Protein AF-0000000068094665 (afdb_homodimer)

pLDDT: mean 94.49, std 8.61, range [29.34, 98.81]

Radius of gyration: 29.72 Å; Cα contacts (8 Å, |Δi|>4): 1220; chains: 2; bounding box: 61×89×64 Å

Organism: Citrobacter rodentium (strain ICC168) (NCBI:txid637910)

Solvent-accessible surface area (backbone atoms only — not comparable to full-atom values): 27130 Å² total; per-residue (Å²): 133,52,32,27,75,35,34,43,36,39,36,38,16,52,79,30,56,84,49,58,61,23,44,54,50,35,50,49,24,56,78,67,71,43,68,50,44,36,43,52,39,27,38,39,79,89,20,47,64,31,39,55,53,15,47,48,30,26,72,47,38,40,29,34,35,39,36,61,74,42,22,43,63,53,45,74,68,44,77,40,57,39,71,69,14,54,76,67,48,27,24,34,34,30,20,52,45,97,86,41,48,36,38,30,33,51,51,57,12,56,9,43,50,50,36,38,40,75,72,68,50,69,50,56,69,31,31,35,37,38,28,22,47,48,75,61,18,42,34,34,52,51,37,39,51,74,51,38,25,35,31,41,24,46,34,38,96,47,58,69,46,32,49,52,50,48,54,53,45,47,72,76,36,72,82,38,46,72,41,61,72,70,87,58,35,65,78,36,43,31,40,34,37,36,37,66,39,29,25,89,92,45,52,52,52,77,60,57,67,76,44,56,68,38,54,45,43,80,19,37,36,35,34,62,42,48,57,47,58,76,24,56,55,51,50,55,39,45,76,57,56,21,50,72,42,42,12,55,48,29,57,58,50,27,43,67,59,52,30,31,66,20,60,77,35,77,74,79,77,72,75,72,127,132,54,33,28,76,35,34,44,37,38,36,37,15,50,80,32,56,84,50,58,60,22,43,54,51,34,52,50,26,57,76,68,71,44,68,51,42,36,42,54,38,27,38,39,78,90,19,46,65,30,40,55,53,15,47,49,30,27,71,46,37,42,30,34,36,40,37,60,76,42,22,42,62,50,46,75,70,44,77,40,58,38,72,68,15,54,76,68,48,28,22,35,35,30,21,54,45,96,87,38,48,36,37,29,33,51,54,57,12,57,9,44,50,51,35,39,42,75,72,69,51,70,50,55,69,32,31,34,36,38,28,22,48,47,73,59,18,43,34,35,52,52,38,38,52,74,52,38,25,34,31,40,24,46,36,38,95,48,59,68,46,32,49,53,48,48,53,52,44,46,72,76,35,71,81,37,46,73,41,61,72,70,88,57,35,64,79,36,44,32,40,34,35,37,36,66,40,29,24,89,92,45,52,51,52,78,60,58,69,76,44,57,67,39,52,45,42,80,20,36,37,34,35,61,43,48,58,47,59,74,24,56,55,52,50,54,40,45,76,56,57,21,50,72,42,43,11,55,48,28,57,57,49,26,44,66,60,52,30,30,68,18,61,76,35,77,74,78,78,71,76,72,126

Foldseek 3Di:
DADPQAAEEEEEEAPFVPDCLQVLVVVVCVVVVHRYGYDYHHDDQVCVLVVLLVQLVVPRFFWYFYDPPCFLVVLVNFPEEDPLCVLLSGFGIWGQDPNSGIYGYHCLLVLVCLLCVVVVDQQAQFEEEEQDQDNSRLSVVQSSLVRHHAEYEYHYPDVVSRVVSVVSCCVVRVRHHYHYDDPECLRHAEYEYPDQAQAPPHNQDSDDPNRLVRHAQNHEYEYLHPPPQCGPSNVSSVVRNHHYYTNVSSVNSCSQVSCCVRVNDPDDPDPPD/DADPVAAEEEEEEAPFVPDCLQVLVVVVCVVVVHRYGYDYHHDDQVCVLVVLLVQLVVPRFFWYFYDPPCFLVVLVNFPEEDPLCVLLSGFGIWGQDPNSGIYGYHCLLVLVVLLCVVVVDQQAAFEEEEQDQDNSRLSVVQSSLVRHHAEYEYHYPDVVSRVVSVVSCCVVRVRHHYHYDDPECQRHAEYEYPDQAQAPPHNQDSDDPNRLVRHAQNHEYEYLHPPPQQGPSNVSNVVRNHHYYTNVSSVNSCSQVSCCVRVNDPDDPDPPD

Secondary structure (DSSP, 8-state):
---TT-EEEEEEESS-TT--HHHHHHHHHHHTT--EEEEEEEB-GGGHHHHHHHHHTBTTEEEEEE-TT-HHHHHHH-SEE-HHHHHHT--SEEEE-TTS-EEEE--HHHHHHHHHHHTT---TT-EEEEE--SHHHHHHHHHHHHTT-SEEEEE-SSHHHHHHHHHHHHHH-TTSEEE---S--TT-SEEEE-SSTTSTTS-S-SS-HHHHTT--TT-EEEE---SSSS-HHHHHHHHTT-EEE-HHHHHHHTHHHHHHHTTSS--------/---TT-EEEEEEESS-TT--HHHHHHHHHHHTT--EEEEEEEB-GGGHHHHHHHHHTBTTEEEEEE-TT-HHHHHHH-SEE-HHHHHHT--SEEEE-TTS-EEEE--HHHHHHHHHHHTT---TT-EEEEE--SHHHHHHHHHHHHTT-SEEEEE-SSHHHHHHHHHHHHHH-TTSEEE---S--TT-SEEEE-SSTTSTTS-S-SS-HHHHTT--TT-EEEE---SSSS-HHHHHHHHTT-EEE-HHHHHHHTHHHHHHHTTSS--------

Nearest PDB structures (foldseek):
  4k28-assembly1_A  TM=9.729E-01  e=9.786E-38  Pseudomonas putida KT2440
  3pgj-assembly1_D  TM=8.512E-01  e=3.848E-23  Vibrio cholerae O1 biovar El Tor str. N16961
  3o8q-assembly1_B  TM=8.449E-01  e=6.307E-23  Vibrio cholerae O1 biovar El Tor str. N16961
  3o8q-assembly1_A  TM=8.367E-01  e=6.307E-23  Vibrio cholerae O1 biovar El Tor str. N16961
  3pgj-assembly2_C  TM=8.629E-01  e=4.209E-21  Vibrio cholerae O1 biovar El Tor str. N16961

Sequence (546 aa):
MVSGFTQIVAIIGHPITQVKSPENFNHYFASQRMDKVMIPVDIAPDAVAAYLNALRGWQNMSGILVTVPHKQRVAELLDALTPRARHLGAVNVVRKLDDGRLEGDMLDGVGFQLAAEAHGFQPAGKRALLSGCGGVGSAIAWGLCEAGISRLALYDRDDACRQRLENRLITHFPNTHITALPDSLAEIDLLINGSPAGMAGFDPLPLSQTLLDTLTAATHVADVVTTPIITPLLAFAGERGCRTQTGPELAMAQMELMGQFIGALAPTHEATPMVSGFTQIVAIIGHPITQVKSPENFNHYFASQRMDKVMIPVDIAPDAVAAYLNALRGWQNMSGILVTVPHKQRVAELLDALTPRARHLGAVNVVRKLDDGRLEGDMLDGVGFQLAAEAHGFQPAGKRALLSGCGGVGSAIAWGLCEAGISRLALYDRDDACRQRLENRLITHFPNTHITALPDSLAEIDLLINGSPAGMAGFDPLPLSQTLLDTLTAATHVADVVTTPIITPLLAFAGERGCRTQTGPELAMAQMELMGQFIGALAPTHEATP

Structure (mmCIF, N/CA/C/O backbone):
data_AF-0000000068094665-model_v1
#
loop_
_entity.id
_entity.type
_entity.pdbx_description
1 polymer 'Quinate/shikimate dehydrogenase'
#
loop_
_atom_site.group_PDB
_atom_site.id
_atom_site.type_symbol
_atom_site.label_atom_id
_atom_site.label_alt_id
_atom_site.label_comp_id
_atom_site.label_asym_id
_atom_site.label_entity_id
_atom_site.label_seq_id
_atom_site.pdbx_PDB_ins_code
_atom_site.Cartn_x
_atom_site.Cartn_y
_atom_site.Cartn_z
_atom_site.occupancy
_atom_site.B_iso_or_equiv
_atom_site.auth_seq_id
_atom_site.auth_comp_id
_atom_site.auth_asym_id
_atom_site.auth_atom_id
_atom_site.pdbx_PDB_model_num
ATOM 1 N N . MET A 1 1 ? -5.367 -9.391 11.875 1 84.94 1 MET A N 1
ATOM 2 C CA . MET A 1 1 ? -4.477 -9.945 10.859 1 84.94 1 MET A CA 1
ATOM 3 C C . MET A 1 1 ? -4.883 -9.492 9.461 1 84.94 1 MET A C 1
ATOM 5 O O . MET A 1 1 ? -6.07 -9.453 9.141 1 84.94 1 MET A O 1
ATOM 9 N N . VAL A 1 2 ? -4.031 -8.969 8.641 1 95.25 2 VAL A N 1
ATOM 10 C CA . VAL A 1 2 ? -4.273 -8.469 7.293 1 95.25 2 VAL A CA 1
ATOM 11 C C . VAL A 1 2 ? -4.555 -9.633 6.348 1 95.25 2 VAL A C 1
ATOM 13 O O . VAL A 1 2 ? -3.787 -10.602 6.305 1 95.25 2 VAL A O 1
ATOM 16 N N . SER A 1 3 ? -5.664 -9.602 5.656 1 94.5 3 SER A N 1
ATOM 17 C CA . SER A 1 3 ? -6.125 -10.617 4.723 1 94.5 3 SER A CA 1
ATOM 18 C C . SER A 1 3 ? -6.551 -10 3.395 1 94.5 3 SER A C 1
ATOM 20 O O . SER A 1 3 ? -6.387 -8.797 3.186 1 94.5 3 SER A O 1
ATOM 22 N N . GLY A 1 4 ? -7.105 -10.805 2.555 1 93.56 4 GLY A N 1
ATOM 23 C CA . GLY A 1 4 ? -7.586 -10.32 1.272 1 93.56 4 GLY A CA 1
ATOM 24 C C . GLY A 1 4 ? -8.766 -9.367 1.396 1 93.56 4 GLY A C 1
ATOM 25 O O . GLY A 1 4 ? -9.109 -8.672 0.441 1 93.56 4 GLY A O 1
ATOM 26 N N . PHE A 1 5 ? -9.344 -9.25 2.555 1 94.38 5 PHE A N 1
ATOM 27 C CA . PHE A 1 5 ? -10.539 -8.43 2.764 1 94.38 5 PHE A CA 1
ATOM 28 C C . PHE A 1 5 ? -10.172 -7.078 3.361 1 94.38 5 PHE A C 1
ATOM 30 O O . PHE A 1 5 ? -10.992 -6.16 3.381 1 94.38 5 PHE A O 1
ATOM 37 N N . THR A 1 6 ? -9.031 -6.977 3.852 1 97.62 6 THR A N 1
ATOM 38 C CA . THR A 1 6 ? -8.625 -5.828 4.652 1 97.62 6 THR A CA 1
ATOM 39 C C . THR A 1 6 ? -8.609 -4.559 3.811 1 97.62 6 THR A C 1
ATOM 41 O O . THR A 1 6 ? -8.125 -4.562 2.678 1 97.62 6 THR A O 1
ATOM 44 N N . GLN A 1 7 ? -9.172 -3.461 4.344 1 97.88 7 GLN A N 1
ATOM 45 C CA . GLN A 1 7 ? -9.102 -2.137 3.738 1 97.88 7 GLN A CA 1
ATOM 46 C C . GLN A 1 7 ? -7.777 -1.453 4.074 1 97.88 7 GLN A C 1
ATOM 48 O O . GLN A 1 7 ? -7.289 -1.553 5.203 1 97.88 7 GLN A O 1
ATOM 53 N N . ILE A 1 8 ? -7.25 -0.739 3.053 1 98.25 8 ILE A N 1
ATOM 54 C CA . ILE A 1 8 ? -5.945 -0.114 3.221 1 98.25 8 ILE A CA 1
ATOM 55 C C . ILE A 1 8 ? -6.109 1.396 3.383 1 98.25 8 ILE A C 1
ATOM 57 O O . ILE A 1 8 ? -6.906 2.018 2.678 1 98.25 8 ILE A O 1
ATOM 61 N N . VAL A 1 9 ? -5.473 1.952 4.293 1 97.75 9 VAL A N 1
ATOM 62 C CA . VAL A 1 9 ? -5.25 3.383 4.477 1 97.75 9 VAL A CA 1
ATOM 63 C C . VAL A 1 9 ? -3.756 3.686 4.43 1 97.75 9 VAL A C 1
ATOM 65 O O . VAL A 1 9 ? -2.932 2.824 4.746 1 97.75 9 VAL A O 1
ATOM 68 N N . ALA A 1 10 ? -3.426 4.879 3.953 1 98.56 10 ALA A N 1
ATOM 69 C CA . ALA A 1 10 ? -1.994 5.137 3.822 1 98.56 10 ALA A CA 1
ATOM 70 C C . ALA A 1 10 ? -1.66 6.582 4.18 1 98.56 10 ALA A C 1
ATOM 72 O O . ALA A 1 10 ? -2.533 7.453 4.148 1 98.56 10 ALA A O 1
ATOM 73 N N . ILE A 1 11 ? -0.459 6.785 4.57 1 97.94 11 ILE A N 1
ATOM 74 C CA . ILE A 1 11 ? 0.159 8.102 4.633 1 97.94 11 ILE A CA 1
ATOM 75 C C . ILE A 1 11 ? 1.395 8.141 3.736 1 97.94 11 ILE A C 1
ATOM 77 O O . ILE A 1 11 ? 2.246 7.25 3.807 1 97.94 11 ILE A O 1
ATOM 81 N N . ILE A 1 12 ? 1.435 9.133 2.855 1 98.19 12 ILE A N 1
ATOM 82 C CA . ILE A 1 12 ? 2.584 9.227 1.964 1 98.19 12 ILE A CA 1
ATOM 83 C C . ILE A 1 12 ? 3.494 10.367 2.418 1 98.19 12 ILE A C 1
ATOM 85 O O . ILE A 1 12 ? 3.018 11.391 2.912 1 98.19 12 ILE A O 1
ATOM 89 N N . GLY A 1 13 ? 4.73 10.219 2.35 1 96.25 13 GLY A N 1
ATOM 90 C CA . GLY A 1 13 ? 5.781 11.172 2.666 1 96.25 13 GLY A CA 1
ATOM 91 C C . GLY A 1 13 ? 7.152 10.719 2.205 1 96.25 13 GLY A C 1
ATOM 92 O O . GLY A 1 13 ? 7.285 9.672 1.564 1 96.25 13 GLY A O 1
ATOM 93 N N . HIS A 1 14 ? 8.211 11.539 2.463 1 95.12 14 HIS A N 1
ATOM 94 C CA . HIS A 1 14 ? 9.578 11.18 2.104 1 95.12 14 HIS A CA 1
ATOM 95 C C . HIS A 1 14 ? 10.586 12.031 2.873 1 95.12 14 HIS A C 1
ATOM 97 O O . HIS A 1 14 ? 10.672 13.242 2.668 1 95.12 14 HIS A O 1
ATOM 103 N N . PRO A 1 15 ? 11.484 11.477 3.752 1 93.44 15 PRO A N 1
ATOM 104 C CA . PRO A 1 15 ? 11.32 10.125 4.305 1 93.44 15 PRO A CA 1
ATOM 105 C C . PRO A 1 15 ? 10.055 9.992 5.152 1 93.44 15 PRO A C 1
ATOM 107 O O . PRO A 1 15 ? 9.43 10.992 5.5 1 93.44 15 PRO A O 1
ATOM 110 N N . ILE A 1 16 ? 9.648 8.766 5.457 1 93.69 16 ILE A N 1
ATOM 111 C CA . ILE A 1 16 ? 8.336 8.547 6.066 1 93.69 16 ILE A CA 1
ATOM 112 C C . ILE A 1 16 ? 8.516 8.047 7.5 1 93.69 16 ILE A C 1
ATOM 114 O O . ILE A 1 16 ? 7.547 7.969 8.258 1 93.69 16 ILE A O 1
ATOM 118 N N . THR A 1 17 ? 9.695 7.781 7.992 1 89.94 17 THR A N 1
ATOM 119 C CA . THR A 1 17 ? 9.961 7.043 9.219 1 89.94 17 THR A CA 1
ATOM 120 C C . THR A 1 17 ? 9.477 7.828 10.438 1 89.94 17 THR A C 1
ATOM 122 O O . THR A 1 17 ? 9.133 7.238 11.469 1 89.94 17 THR A O 1
ATOM 125 N N . GLN A 1 18 ? 9.289 9.094 10.344 1 82.06 18 GLN A N 1
ATOM 126 C CA . GLN A 1 18 ? 9.016 9.953 11.492 1 82.06 18 GLN A CA 1
ATOM 127 C C . GLN A 1 18 ? 7.516 10.016 11.789 1 82.06 18 GLN A C 1
ATOM 129 O O . GLN A 1 18 ? 7.098 10.555 12.812 1 82.06 18 GLN A O 1
ATOM 134 N N . VAL A 1 19 ? 6.711 9.484 10.938 1 87.25 19 VAL A N 1
ATOM 135 C CA . VAL A 1 19 ? 5.273 9.672 11.094 1 87.25 19 VAL A CA 1
ATOM 136 C C . VAL A 1 19 ? 4.754 8.766 12.211 1 87.25 19 VAL A C 1
ATOM 138 O O . VAL A 1 19 ? 5.246 7.648 12.391 1 87.25 19 VAL A O 1
ATOM 141 N N . LYS A 1 20 ? 3.65 9.195 12.859 1 88.94 20 LYS A N 1
ATOM 142 C CA . LYS A 1 20 ? 3.027 8.438 13.945 1 88.94 20 LYS A CA 1
ATOM 143 C C . LYS A 1 20 ? 1.645 7.938 13.531 1 88.94 20 LYS A C 1
ATOM 145 O O . LYS A 1 20 ? 1.064 7.086 14.211 1 88.94 20 LYS A O 1
ATOM 150 N N . SER A 1 21 ? 1.18 8.391 12.438 1 92.56 21 SER A N 1
ATOM 151 C CA . SER A 1 21 ? -0.183 8.102 12 1 92.56 21 SER A CA 1
ATOM 152 C C . SER A 1 21 ? -0.427 6.602 11.891 1 92.56 21 SER A C 1
ATOM 154 O O . SER A 1 21 ? -1.468 6.102 12.328 1 92.56 21 SER A O 1
ATOM 156 N N . PRO A 1 22 ? 0.541 5.836 11.375 1 95.75 22 PRO A N 1
ATOM 157 C CA . PRO A 1 22 ? 0.28 4.398 11.266 1 95.75 22 PRO A CA 1
ATOM 158 C C . PRO A 1 22 ? 0.037 3.74 12.625 1 95.75 22 PRO A C 1
ATOM 160 O O . PRO A 1 22 ? -0.928 2.988 12.781 1 95.75 22 PRO A O 1
ATOM 163 N N . GLU A 1 23 ? 0.805 4.07 13.594 1 94.06 23 GLU A N 1
ATOM 164 C CA . GLU A 1 23 ? 0.609 3.51 14.93 1 94.06 23 GLU A CA 1
ATOM 165 C C . GLU A 1 23 ? -0.724 3.955 15.523 1 94.06 23 GLU A C 1
ATOM 167 O O . GLU A 1 23 ? -1.465 3.139 16.078 1 94.06 23 GLU A O 1
ATOM 172 N N . ASN A 1 24 ? -0.994 5.211 15.398 1 93.38 24 ASN A N 1
ATOM 173 C CA . ASN A 1 24 ? -2.215 5.766 15.984 1 93.38 24 ASN A CA 1
ATOM 174 C C . ASN A 1 24 ? -3.461 5.168 15.336 1 93.38 24 ASN A C 1
ATOM 176 O O . ASN A 1 24 ? -4.367 4.711 16.031 1 93.38 24 ASN A O 1
ATOM 180 N N . PHE A 1 25 ? -3.545 5.156 14.07 1 96.12 25 PHE A N 1
ATOM 181 C CA . PHE A 1 25 ? -4.707 4.641 13.352 1 96.12 25 PHE A CA 1
ATOM 182 C C . PHE A 1 25 ? -4.867 3.145 13.586 1 96.12 25 PHE A C 1
ATOM 184 O O . PHE A 1 25 ? -5.984 2.662 13.797 1 96.12 25 PHE A O 1
ATOM 191 N N . ASN A 1 26 ? -3.771 2.422 13.5 1 96.81 26 ASN A N 1
ATOM 192 C CA . ASN A 1 26 ? -3.867 0.975 13.656 1 96.81 26 ASN A CA 1
ATOM 193 C C . ASN A 1 26 ? -4.293 0.59 15.07 1 96.81 26 ASN A C 1
ATOM 195 O O . ASN A 1 26 ? -5.012 -0.391 15.258 1 96.81 26 ASN A O 1
ATOM 199 N N . HIS A 1 27 ? -3.807 1.337 16.078 1 94.56 27 HIS A N 1
ATOM 200 C CA . HIS A 1 27 ? -4.316 1.146 17.422 1 94.56 27 HIS A CA 1
ATOM 201 C C . HIS A 1 27 ? -5.824 1.38 17.484 1 94.56 27 HIS A C 1
ATOM 203 O O . HIS A 1 27 ? -6.555 0.595 18.094 1 94.56 27 HIS A O 1
ATOM 209 N N . TYR A 1 28 ? -6.219 2.436 16.875 1 93.88 28 TYR A N 1
ATOM 210 C CA . TYR A 1 28 ? -7.641 2.76 16.812 1 93.88 28 TYR A CA 1
ATOM 211 C C . TYR A 1 28 ? -8.422 1.662 16.109 1 93.88 28 TYR A C 1
ATOM 213 O O . TYR A 1 28 ? -9.445 1.195 16.609 1 93.88 28 TYR A O 1
ATOM 221 N N . PHE A 1 29 ? -8.008 1.214 14.914 1 96.31 29 PHE A N 1
ATOM 222 C CA . PHE A 1 29 ? -8.672 0.16 14.156 1 96.31 29 PHE A CA 1
ATOM 223 C C . PHE A 1 29 ? -8.805 -1.106 14.992 1 96.31 29 PHE A C 1
ATOM 225 O O . PHE A 1 29 ? -9.867 -1.732 15.023 1 96.31 29 PHE A O 1
ATOM 232 N N . ALA A 1 30 ? -7.695 -1.465 15.617 1 95.75 30 ALA A N 1
ATOM 233 C CA . ALA A 1 30 ? -7.699 -2.656 16.469 1 95.75 30 ALA A CA 1
ATOM 234 C C . ALA A 1 30 ? -8.711 -2.52 17.609 1 95.75 30 ALA A C 1
ATOM 236 O O . ALA A 1 30 ? -9.477 -3.443 17.875 1 95.75 30 ALA A O 1
ATOM 237 N N . SER A 1 31 ? -8.711 -1.405 18.281 1 95.06 31 SER A N 1
ATOM 238 C CA . SER A 1 31 ? -9.594 -1.17 19.422 1 95.06 31 SER A CA 1
ATOM 239 C C . SER A 1 31 ? -11.062 -1.218 19 1 95.06 31 SER A C 1
ATOM 241 O O . SER A 1 31 ? -11.93 -1.61 19.797 1 95.06 31 SER A O 1
ATOM 243 N N . GLN A 1 32 ? -11.32 -0.857 17.781 1 94.88 32 GLN A N 1
ATOM 244 C CA . GLN A 1 32 ? -12.688 -0.833 17.281 1 94.88 32 GLN A CA 1
ATOM 245 C C . GLN A 1 32 ? -12.992 -2.086 16.453 1 94.88 32 GLN A C 1
ATOM 247 O O . GLN A 1 32 ? -14.055 -2.188 15.844 1 94.88 32 GLN A O 1
ATOM 252 N N . ARG A 1 33 ? -12.086 -3.061 16.312 1 95.75 33 ARG A N 1
ATOM 253 C CA . ARG A 1 33 ? -12.211 -4.316 15.57 1 95.75 33 ARG A CA 1
ATOM 254 C C . ARG A 1 33 ? -12.539 -4.059 14.109 1 95.75 33 ARG A C 1
ATOM 256 O O . ARG A 1 33 ? -13.414 -4.719 13.531 1 95.75 33 ARG A O 1
ATOM 263 N N . MET A 1 34 ? -11.953 -3.016 13.625 1 96.5 34 MET A N 1
ATOM 264 C CA . MET A 1 34 ? -12.086 -2.705 12.203 1 96.5 34 MET A CA 1
ATOM 265 C C . MET A 1 34 ? -11.031 -3.447 11.391 1 96.5 34 MET A C 1
ATOM 267 O O . MET A 1 34 ? -9.867 -3.506 11.773 1 96.5 34 MET A O 1
ATOM 271 N N . ASP A 1 35 ? -11.453 -4.039 10.273 1 97.44 35 ASP A N 1
ATOM 272 C CA . ASP A 1 35 ? -10.531 -4.742 9.391 1 97.44 35 ASP A CA 1
ATOM 273 C C . ASP A 1 35 ? -9.867 -3.777 8.414 1 97.44 35 ASP A C 1
ATOM 275 O O . ASP A 1 35 ? -10.188 -3.764 7.227 1 97.44 35 ASP A O 1
ATOM 279 N N . LYS A 1 36 ? -8.977 -2.963 8.953 1 97.88 36 LYS A N 1
ATOM 280 C CA . LYS A 1 36 ? -8.227 -1.945 8.227 1 97.88 36 LYS A CA 1
ATOM 281 C C . LYS A 1 36 ? -6.773 -1.904 8.688 1 97.88 36 LYS A C 1
ATOM 283 O O . LYS A 1 36 ? -6.457 -2.334 9.805 1 97.88 36 LYS A O 1
ATOM 288 N N . VAL A 1 37 ? -5.938 -1.452 7.852 1 98.19 37 VAL A N 1
ATOM 289 C CA . VAL A 1 37 ? -4.543 -1.236 8.234 1 98.19 37 VAL A CA 1
ATOM 290 C C . VAL A 1 37 ? -4.027 0.049 7.59 1 98.19 37 VAL A C 1
ATOM 292 O O . VAL A 1 37 ? -4.27 0.301 6.406 1 98.19 37 VAL A O 1
ATOM 295 N N . MET A 1 38 ? -3.434 0.9 8.367 1 98.12 38 MET A N 1
ATOM 296 C CA . MET A 1 38 ? -2.734 2.059 7.816 1 98.12 38 MET A CA 1
ATOM 297 C C . MET A 1 38 ? -1.255 1.755 7.605 1 98.12 38 MET A C 1
ATOM 299 O O . MET A 1 38 ? -0.581 1.274 8.516 1 98.12 38 MET A O 1
ATOM 303 N N . ILE A 1 39 ? -0.781 2.086 6.441 1 98.5 39 ILE A N 1
ATOM 304 C CA . ILE A 1 39 ? 0.61 1.794 6.109 1 98.5 39 ILE A CA 1
ATOM 305 C C . ILE A 1 39 ? 1.354 3.096 5.82 1 98.5 39 ILE A C 1
ATOM 307 O O . ILE A 1 39 ? 0.761 4.062 5.34 1 98.5 39 ILE A O 1
ATOM 311 N N . PRO A 1 40 ? 2.678 3.131 6.145 1 98.06 40 PRO A N 1
ATOM 312 C CA . PRO A 1 40 ? 3.535 4.219 5.672 1 98.06 40 PRO A CA 1
ATOM 313 C C . PRO A 1 40 ? 4.012 4.012 4.234 1 98.06 40 PRO A C 1
ATOM 315 O O . PRO A 1 40 ? 4.445 2.914 3.877 1 98.06 40 PRO A O 1
ATOM 318 N N . VAL A 1 41 ? 3.891 4.973 3.426 1 98.56 41 VAL A N 1
ATOM 319 C CA . VAL A 1 41 ? 4.355 4.914 2.043 1 98.56 41 VAL A CA 1
ATOM 320 C C . VAL A 1 41 ? 5.473 5.938 1.828 1 98.56 41 VAL A C 1
ATOM 322 O O . VAL A 1 41 ? 5.207 7.133 1.705 1 98.56 41 VAL A O 1
ATOM 325 N N . ASP A 1 42 ? 6.711 5.477 1.815 1 98.06 42 ASP A N 1
ATOM 326 C CA . ASP A 1 42 ? 7.848 6.332 1.492 1 98.06 42 ASP A CA 1
ATOM 327 C C . ASP A 1 42 ? 7.992 6.508 -0.018 1 98.06 42 ASP A C 1
ATOM 329 O O . ASP A 1 42 ? 8.609 5.676 -0.688 1 98.06 42 ASP A O 1
ATOM 333 N N . ILE A 1 43 ? 7.465 7.609 -0.552 1 97.94 43 ILE A N 1
ATOM 334 C CA . ILE A 1 43 ? 7.371 7.781 -1.998 1 97.94 43 ILE A CA 1
ATOM 335 C C . ILE A 1 43 ? 8.172 9.008 -2.424 1 97.94 43 ILE A C 1
ATOM 337 O O . ILE A 1 43 ? 8 10.094 -1.871 1 97.94 43 ILE A O 1
ATOM 341 N N . ALA A 1 44 ? 9.055 8.867 -3.359 1 97.06 44 ALA A N 1
ATOM 342 C CA . ALA A 1 44 ? 9.836 9.977 -3.91 1 97.06 44 ALA A CA 1
ATOM 343 C C . ALA A 1 44 ? 8.922 11 -4.59 1 97.06 44 ALA A C 1
ATOM 345 O O . ALA A 1 44 ? 7.895 10.641 -5.16 1 97.06 44 ALA A O 1
ATOM 346 N N . PRO A 1 45 ? 9.328 12.258 -4.617 1 96.75 45 PRO A N 1
ATOM 347 C CA . PRO A 1 45 ? 8.492 13.32 -5.188 1 96.75 45 PRO A CA 1
ATOM 348 C C . PRO A 1 45 ? 8.078 13.039 -6.633 1 96.75 45 PRO A C 1
ATOM 350 O O . PRO A 1 45 ? 6.918 13.227 -6.996 1 96.75 45 PRO A O 1
ATOM 353 N N . ASP A 1 46 ? 8.945 12.5 -7.43 1 96.69 46 ASP A N 1
ATOM 354 C CA . ASP A 1 46 ? 8.688 12.289 -8.852 1 96.69 46 ASP A CA 1
ATOM 355 C C . ASP A 1 46 ? 7.695 11.148 -9.07 1 96.69 46 ASP A C 1
ATOM 357 O O . ASP A 1 46 ? 7.145 11 -10.156 1 96.69 46 ASP A O 1
ATOM 361 N N . ALA A 1 47 ? 7.438 10.367 -8.078 1 97.62 47 ALA A N 1
ATOM 362 C CA . ALA A 1 47 ? 6.559 9.211 -8.211 1 97.62 47 ALA A CA 1
ATOM 363 C C . ALA A 1 47 ? 5.16 9.523 -7.684 1 97.62 47 ALA A C 1
ATOM 365 O O . ALA A 1 47 ? 4.238 8.711 -7.832 1 97.62 47 ALA A O 1
ATOM 366 N N . VAL A 1 48 ? 4.973 10.695 -7.125 1 98.5 48 VAL A N 1
ATOM 367 C CA . VAL A 1 48 ? 3.723 11.055 -6.461 1 98.5 48 VAL A CA 1
ATOM 368 C C . VAL A 1 48 ? 2.584 11.055 -7.48 1 98.5 48 VAL A C 1
ATOM 370 O O . VAL A 1 48 ? 1.491 10.555 -7.199 1 98.5 48 VAL A O 1
ATOM 373 N N . ALA A 1 49 ? 2.822 11.609 -8.633 1 98.69 49 ALA A N 1
ATOM 374 C CA . ALA A 1 49 ? 1.783 11.672 -9.656 1 98.69 49 ALA A CA 1
ATOM 375 C C . ALA A 1 49 ? 1.286 10.273 -10.016 1 98.69 49 ALA A C 1
ATOM 377 O O . ALA A 1 49 ? 0.078 10.039 -10.109 1 98.69 49 ALA A O 1
ATOM 378 N N . ALA A 1 50 ? 2.188 9.359 -10.25 1 98.56 50 ALA A N 1
ATOM 379 C CA . ALA A 1 50 ? 1.834 7.98 -10.586 1 98.56 50 ALA A CA 1
ATOM 380 C C . ALA A 1 50 ? 1.064 7.316 -9.445 1 98.56 50 ALA A C 1
ATOM 382 O O . ALA A 1 50 ? 0.109 6.574 -9.688 1 98.56 50 ALA A O 1
ATOM 383 N N . TYR A 1 51 ? 1.489 7.57 -8.227 1 98.62 51 TYR A N 1
ATOM 384 C CA . TYR A 1 51 ? 0.812 7.008 -7.059 1 98.62 51 TYR A CA 1
ATOM 385 C C . TYR A 1 51 ? -0.643 7.461 -7.004 1 98.62 51 TYR A C 1
ATOM 387 O O . TYR A 1 51 ? -1.543 6.648 -6.785 1 98.62 51 TYR A O 1
ATOM 395 N N . LEU A 1 52 ? -0.814 8.773 -7.195 1 98.69 52 LEU A N 1
ATOM 396 C CA . LEU A 1 52 ? -2.17 9.312 -7.176 1 98.69 52 LEU A CA 1
ATOM 397 C C . LEU A 1 52 ? -3.006 8.727 -8.312 1 98.69 52 LEU A C 1
ATOM 399 O O . LEU A 1 52 ? -4.188 8.43 -8.125 1 98.69 52 LEU A O 1
ATOM 403 N N . ASN A 1 53 ? -2.443 8.586 -9.453 1 98.25 53 ASN A N 1
ATOM 404 C CA . ASN A 1 53 ? -3.166 7.977 -10.562 1 98.25 53 ASN A CA 1
ATOM 405 C C . ASN A 1 53 ? -3.531 6.523 -10.266 1 98.25 53 ASN A C 1
ATOM 407 O O . ASN A 1 53 ? -4.613 6.062 -10.641 1 98.25 53 ASN A O 1
ATOM 411 N N . ALA A 1 54 ? -2.639 5.758 -9.648 1 98.12 54 ALA A N 1
ATOM 412 C CA . ALA A 1 54 ? -2.932 4.387 -9.242 1 98.12 54 ALA A CA 1
ATOM 413 C C . ALA A 1 54 ? -4.078 4.348 -8.234 1 98.12 54 ALA A C 1
ATOM 415 O O . ALA A 1 54 ? -4.918 3.443 -8.281 1 98.12 54 ALA A O 1
ATOM 416 N N . LEU A 1 55 ? -4.094 5.324 -7.312 1 97.88 55 LEU A N 1
ATOM 417 C CA . LEU A 1 55 ? -5.121 5.398 -6.281 1 97.88 55 LEU A CA 1
ATOM 418 C C . LEU A 1 55 ? -6.516 5.41 -6.898 1 97.88 55 LEU A C 1
ATOM 420 O O . LEU A 1 55 ? -7.449 4.824 -6.348 1 97.88 55 LEU A O 1
ATOM 424 N N . ARG A 1 56 ? -6.648 6.062 -8.039 1 97.69 56 ARG A N 1
ATOM 425 C CA . ARG A 1 56 ? -7.938 6.18 -8.719 1 97.69 56 ARG A CA 1
ATOM 426 C C . ARG A 1 56 ? -8.516 4.805 -9.031 1 97.69 56 ARG A C 1
ATOM 428 O O . ARG A 1 56 ? -9.742 4.633 -9.055 1 97.69 56 ARG A O 1
ATOM 435 N N . GLY A 1 57 ? -7.711 3.85 -9.281 1 96.75 57 GLY A N 1
ATOM 436 C CA . GLY A 1 57 ? -8.148 2.504 -9.609 1 96.75 57 GLY A CA 1
ATOM 437 C C . GLY A 1 57 ? -7.926 1.509 -8.492 1 96.75 57 GLY A C 1
ATOM 438 O O . GLY A 1 57 ? -8.094 0.302 -8.68 1 96.75 57 GLY A O 1
ATOM 439 N N . TRP A 1 58 ? -7.422 1.89 -7.324 1 97.44 58 TRP A N 1
ATOM 440 C CA . TRP A 1 58 ? -7.199 1.065 -6.141 1 97.44 58 TRP A CA 1
ATOM 441 C C . TRP A 1 58 ? -8.484 0.913 -5.332 1 97.44 58 TRP A C 1
ATOM 443 O O . TRP A 1 58 ? -8.836 1.793 -4.547 1 97.44 58 TRP A O 1
ATOM 453 N N . GLN A 1 59 ? -9.164 -0.175 -5.383 1 97.06 59 GLN A N 1
ATOM 454 C CA . GLN A 1 59 ? -10.555 -0.344 -4.973 1 97.06 59 GLN A CA 1
ATOM 455 C C . GLN A 1 59 ? -10.672 -0.458 -3.455 1 97.06 59 GLN A C 1
ATOM 457 O O . GLN A 1 59 ? -11.68 -0.055 -2.871 1 97.06 59 GLN A O 1
ATOM 462 N N . ASN A 1 60 ? -9.719 -1.04 -2.811 1 97.44 60 ASN A N 1
ATOM 463 C CA . ASN A 1 60 ? -9.836 -1.202 -1.364 1 97.44 60 ASN A CA 1
ATOM 464 C C . ASN A 1 60 ? -9.031 -0.139 -0.617 1 97.44 60 ASN A C 1
ATOM 466 O O . ASN A 1 60 ? -8.453 -0.418 0.432 1 97.44 60 ASN A O 1
ATOM 470 N N . MET A 1 61 ? -8.867 1.044 -1.149 1 97.25 61 MET A N 1
ATOM 471 C CA . MET A 1 61 ? -8.328 2.244 -0.521 1 97.25 61 MET A CA 1
ATOM 472 C C . MET A 1 61 ? -9.18 3.465 -0.846 1 97.25 61 MET A C 1
ATOM 474 O O . MET A 1 61 ? -9.312 3.844 -2.012 1 97.25 61 MET A O 1
ATOM 478 N N . SER A 1 62 ? -9.688 4.109 0.106 1 96.69 62 SER A N 1
ATOM 479 C CA . SER A 1 62 ? -10.648 5.184 -0.102 1 96.69 62 SER A CA 1
ATOM 480 C C . SER A 1 62 ? -9.969 6.547 -0.082 1 96.69 62 SER A C 1
ATOM 482 O O . SER A 1 62 ? -10.555 7.543 -0.51 1 96.69 62 SER A O 1
ATOM 484 N N . GLY A 1 63 ? -8.766 6.613 0.442 1 97.62 63 GLY A N 1
ATOM 485 C CA . GLY A 1 63 ? -8.055 7.871 0.564 1 97.62 63 GLY A CA 1
ATOM 486 C C . GLY A 1 63 ? -6.711 7.73 1.258 1 97.62 63 GLY A C 1
ATOM 487 O O . GLY A 1 63 ? -6.309 6.625 1.628 1 97.62 63 GLY A O 1
ATOM 488 N N . ILE A 1 64 ? -6.023 8.898 1.377 1 98.56 64 ILE A N 1
ATOM 489 C CA . ILE A 1 64 ? -4.684 8.867 1.955 1 98.56 64 ILE A CA 1
ATOM 490 C C . ILE A 1 64 ? -4.445 10.141 2.766 1 98.56 64 ILE A C 1
ATOM 492 O O . ILE A 1 64 ? -5.121 11.156 2.559 1 98.56 64 ILE A O 1
ATOM 496 N N . LEU A 1 65 ? -3.529 10.023 3.719 1 97.75 65 LEU A N 1
ATOM 497 C CA . LEU A 1 65 ? -2.912 11.188 4.344 1 97.75 65 LEU A CA 1
ATOM 498 C C . LEU A 1 65 ? -1.633 11.578 3.615 1 97.75 65 LEU A C 1
ATOM 500 O O . LEU A 1 65 ? -1.021 10.758 2.934 1 97.75 65 LEU A O 1
ATOM 504 N N . VAL A 1 66 ? -1.301 12.836 3.705 1 96.94 66 VAL A N 1
ATOM 505 C CA . VAL A 1 66 ? -0.125 13.383 3.033 1 96.94 66 VAL A CA 1
ATOM 506 C C . VAL A 1 66 ? 0.733 14.148 4.035 1 96.94 66 VAL A C 1
ATOM 508 O O . VAL A 1 66 ? 0.221 14.969 4.805 1 96.94 66 VAL A O 1
ATOM 511 N N . THR A 1 67 ? 1.971 13.852 4.105 1 93.19 67 THR A N 1
ATOM 512 C CA . THR A 1 67 ? 2.9 14.57 4.969 1 93.19 67 THR A CA 1
ATOM 513 C C . THR A 1 67 ? 4.09 15.086 4.168 1 93.19 67 THR A C 1
ATOM 515 O O . THR A 1 67 ? 4.078 15.055 2.934 1 93.19 67 THR A O 1
ATOM 518 N N . VAL A 1 68 ? 4.992 15.75 4.867 1 88.06 68 VAL A N 1
ATOM 519 C CA . VAL A 1 68 ? 6.156 16.359 4.23 1 88.06 68 VAL A CA 1
ATOM 520 C C . VAL A 1 68 ? 6.883 15.32 3.375 1 88.06 68 VAL A C 1
ATOM 522 O O . VAL A 1 68 ? 6.953 14.148 3.742 1 88.06 68 VAL A O 1
ATOM 525 N N . PRO A 1 69 ? 7.332 15.773 2.174 1 90.44 69 PRO A N 1
ATOM 526 C CA . PRO A 1 69 ? 7.293 17.109 1.57 1 90.44 69 PRO A CA 1
ATOM 527 C C . PRO A 1 69 ? 6.195 17.25 0.516 1 90.44 69 PRO A C 1
ATOM 529 O O . PRO A 1 69 ? 6.254 18.141 -0.332 1 90.44 69 PRO A O 1
ATOM 532 N N . HIS A 1 70 ? 5.156 16.422 0.521 1 95.88 70 HIS A N 1
ATOM 533 C CA . HIS A 1 70 ? 4.328 16.234 -0.667 1 95.88 70 HIS A CA 1
ATOM 534 C C . HIS A 1 70 ? 3.082 17.109 -0.611 1 95.88 70 HIS A C 1
ATOM 536 O O . HIS A 1 70 ? 2.299 17.141 -1.563 1 95.88 70 HIS A O 1
ATOM 542 N N . LYS A 1 71 ? 2.863 17.891 0.37 1 94.62 71 LYS A N 1
ATOM 543 C CA . LYS A 1 71 ? 1.578 18.531 0.608 1 94.62 71 LYS A CA 1
ATOM 544 C C . LYS A 1 71 ? 1.233 19.5 -0.521 1 94.62 71 LYS A C 1
ATOM 546 O O . LYS A 1 71 ? 0.088 19.547 -0.974 1 94.62 71 LYS A O 1
ATOM 551 N N . GLN A 1 72 ? 2.135 20.266 -0.965 1 93.44 72 GLN A N 1
ATOM 552 C CA . GLN A 1 72 ? 1.884 21.219 -2.043 1 93.44 72 GLN A CA 1
ATOM 553 C C . GLN A 1 72 ? 1.765 20.5 -3.387 1 93.44 72 GLN A C 1
ATOM 555 O O . GLN A 1 72 ? 0.842 20.781 -4.16 1 93.44 72 GLN A O 1
ATOM 560 N N . ARG A 1 73 ? 2.697 19.594 -3.648 1 95.06 73 ARG A N 1
ATOM 561 C CA . ARG A 1 73 ? 2.711 18.844 -4.902 1 95.06 73 ARG A CA 1
ATOM 562 C C . ARG A 1 73 ? 1.399 18.094 -5.105 1 95.06 73 ARG A C 1
ATOM 564 O O . ARG A 1 73 ? 0.819 18.141 -6.195 1 95.06 73 ARG A O 1
ATOM 571 N N . VAL A 1 74 ? 0.942 17.422 -4.098 1 98.19 74 VAL A N 1
ATOM 572 C CA . VAL A 1 74 ? -0.298 16.656 -4.188 1 98.19 74 VAL A CA 1
ATOM 573 C C . VAL A 1 74 ? -1.462 17.594 -4.496 1 98.19 74 VAL A C 1
ATOM 575 O O . VAL A 1 74 ? -2.309 17.297 -5.34 1 98.19 74 VAL A O 1
ATOM 578 N N . ALA A 1 75 ? -1.477 18.719 -3.857 1 97.69 75 ALA A N 1
ATOM 579 C CA . ALA A 1 75 ? -2.545 19.688 -4.094 1 97.69 75 ALA A CA 1
ATOM 580 C C . ALA A 1 75 ? -2.637 20.047 -5.57 1 97.69 75 ALA A C 1
ATOM 582 O O . ALA A 1 75 ? -3.734 20.188 -6.117 1 97.69 75 ALA A O 1
ATOM 583 N N . GLU A 1 76 ? -1.547 20.172 -6.227 1 97.62 76 GLU A N 1
ATOM 584 C CA . GLU A 1 76 ? -1.479 20.594 -7.625 1 97.62 76 GLU A CA 1
ATOM 585 C C . GLU A 1 76 ? -1.987 19.484 -8.555 1 97.62 76 GLU A C 1
ATOM 587 O O . GLU A 1 76 ? -2.326 19.75 -9.711 1 97.62 76 GLU A O 1
ATOM 592 N N . LEU A 1 77 ? -2.057 18.281 -8.078 1 98.25 77 LEU A N 1
ATOM 593 C CA . LEU A 1 77 ? -2.326 17.141 -8.938 1 98.25 77 LEU A CA 1
ATOM 594 C C . LEU A 1 77 ? -3.764 16.656 -8.766 1 98.25 77 LEU A C 1
ATOM 596 O O . LEU A 1 77 ? -4.219 15.773 -9.5 1 98.25 77 LEU A O 1
ATOM 600 N N . LEU A 1 78 ? -4.484 17.172 -7.816 1 98.56 78 LEU A N 1
ATOM 601 C CA . LEU A 1 78 ? -5.816 16.672 -7.48 1 98.56 78 LEU A CA 1
ATOM 602 C C . LEU A 1 78 ? -6.871 17.281 -8.398 1 98.56 78 LEU A C 1
ATOM 604 O O . LEU A 1 78 ? -6.633 18.328 -9.016 1 98.56 78 LEU A O 1
ATOM 608 N N . ASP A 1 79 ? -8.008 16.641 -8.492 1 98.62 79 ASP A N 1
ATOM 609 C CA . ASP A 1 79 ? -9.117 17.094 -9.32 1 98.62 79 ASP A CA 1
ATOM 610 C C . ASP A 1 79 ? -9.891 18.219 -8.633 1 98.62 79 ASP A C 1
ATOM 612 O O . ASP A 1 79 ? -10.477 19.062 -9.297 1 98.62 79 ASP A O 1
ATOM 616 N N . ALA A 1 80 ? -9.93 18.188 -7.285 1 98.25 80 ALA A N 1
ATOM 617 C CA . ALA A 1 80 ? -10.68 19.172 -6.508 1 98.25 80 ALA A CA 1
ATOM 618 C C . ALA A 1 80 ? -10.008 19.422 -5.16 1 98.25 80 ALA A C 1
ATOM 620 O O . ALA A 1 80 ? -9.359 18.547 -4.602 1 98.25 80 ALA A O 1
ATOM 621 N N . LEU A 1 81 ? -10.219 20.609 -4.723 1 98.25 81 LEU A N 1
ATOM 622 C CA . LEU A 1 81 ? -9.758 21.047 -3.404 1 98.25 81 LEU A CA 1
ATOM 623 C C . LEU A 1 81 ? -10.883 21.719 -2.633 1 98.25 81 LEU A C 1
ATOM 625 O O . LEU A 1 81 ? -11.734 22.406 -3.223 1 98.25 81 LEU A O 1
ATOM 629 N N . THR A 1 82 ? -10.93 21.484 -1.311 1 97.25 82 THR A N 1
ATOM 630 C CA . THR A 1 82 ? -11.781 22.344 -0.495 1 97.25 82 THR A CA 1
ATOM 631 C C . THR A 1 82 ? -11.336 23.797 -0.588 1 97.25 82 THR A C 1
ATOM 633 O O . THR A 1 82 ? -10.203 24.094 -0.98 1 97.25 82 THR A O 1
ATOM 636 N N . PRO A 1 83 ? -12.227 24.703 -0.203 1 94.94 83 PRO A N 1
ATOM 637 C CA . PRO A 1 83 ? -11.844 26.109 -0.296 1 94.94 83 PRO A CA 1
ATOM 638 C C . PRO A 1 83 ? -10.57 26.438 0.484 1 94.94 83 PRO A C 1
ATOM 640 O O . PRO A 1 83 ? -9.672 27.094 -0.043 1 94.94 83 PRO A O 1
ATOM 643 N N . ARG A 1 84 ? -10.43 26.031 1.691 1 94.38 84 ARG A N 1
ATOM 644 C CA . ARG A 1 84 ? -9.227 26.328 2.465 1 94.38 84 ARG A CA 1
ATOM 645 C C . ARG A 1 84 ? -7.992 25.703 1.83 1 94.38 84 ARG A C 1
ATOM 647 O O . ARG A 1 84 ? -6.938 26.344 1.759 1 94.38 84 ARG A O 1
ATOM 654 N N . ALA A 1 85 ? -8.094 24.453 1.376 1 96.69 85 ALA A N 1
ATOM 655 C CA . ALA A 1 85 ? -6.961 23.797 0.723 1 96.69 85 ALA A CA 1
ATOM 656 C C . ALA A 1 85 ? -6.555 24.547 -0.542 1 96.69 85 ALA A C 1
ATOM 658 O O . ALA A 1 85 ? -5.363 24.688 -0.84 1 96.69 85 ALA A O 1
ATOM 659 N N . ARG A 1 86 ? -7.547 25.031 -1.233 1 96.19 86 ARG A N 1
ATOM 660 C CA . ARG A 1 86 ? -7.297 25.781 -2.455 1 96.19 86 ARG A CA 1
ATOM 661 C C . ARG A 1 86 ? -6.508 27.047 -2.156 1 96.19 86 ARG A C 1
ATOM 663 O O . ARG A 1 86 ? -5.539 27.359 -2.854 1 96.19 86 ARG A O 1
ATOM 670 N N . HIS A 1 87 ? -6.914 27.75 -1.177 1 93.38 87 HIS A N 1
ATOM 671 C CA . HIS A 1 87 ? -6.266 29 -0.827 1 93.38 87 HIS A CA 1
ATOM 672 C C . HIS A 1 87 ? -4.859 28.766 -0.286 1 93.38 87 HIS A C 1
ATOM 674 O O . HIS A 1 87 ? -3.959 29.578 -0.514 1 93.38 87 HIS A O 1
ATOM 680 N N . LEU A 1 88 ? -4.684 27.703 0.388 1 94.12 88 LEU A N 1
ATOM 681 C CA . LEU A 1 88 ? -3.393 27.406 1 1 94.12 88 LEU A CA 1
ATOM 682 C C . LEU A 1 88 ? -2.455 26.734 -0.006 1 94.12 88 LEU A C 1
ATOM 684 O O . LEU A 1 88 ? -1.236 26.734 0.183 1 94.12 88 LEU A O 1
ATOM 688 N N . GLY A 1 89 ? -3.004 26.094 -1.014 1 94.31 89 GLY A N 1
ATOM 689 C CA . GLY A 1 89 ? -2.205 25.391 -2.004 1 94.31 89 GLY A CA 1
ATOM 690 C C . GLY A 1 89 ? -1.531 24.156 -1.456 1 94.31 89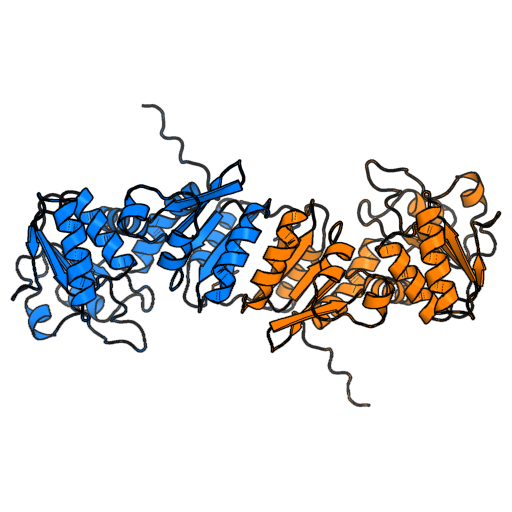 GLY A C 1
ATOM 691 O O . GLY A 1 89 ? -0.414 23.812 -1.854 1 94.31 89 GLY A O 1
ATOM 692 N N . ALA A 1 90 ? -2.113 23.547 -0.479 1 94.75 90 ALA A N 1
ATOM 693 C CA . ALA A 1 90 ? -1.552 22.375 0.167 1 94.75 90 ALA A CA 1
ATOM 694 C C . ALA A 1 90 ? -2.652 21.484 0.748 1 94.75 90 ALA A C 1
ATOM 696 O O . ALA A 1 90 ? -3.727 21.969 1.105 1 94.75 90 ALA A O 1
ATOM 697 N N . VAL A 1 91 ? -2.389 20.219 0.822 1 97.56 91 VAL A N 1
ATOM 698 C CA . VAL A 1 91 ? -3.336 19.266 1.406 1 97.56 91 VAL A CA 1
ATOM 699 C C . VAL A 1 91 ? -2.598 18.297 2.32 1 97.56 91 VAL A C 1
ATOM 701 O O . VAL A 1 91 ? -1.421 18 2.102 1 97.56 91 VAL A O 1
ATOM 704 N N . ASN A 1 92 ? -3.316 17.812 3.34 1 96.81 92 ASN A N 1
ATOM 705 C CA . ASN A 1 92 ? -2.75 16.734 4.129 1 96.81 92 ASN A CA 1
ATOM 706 C C . ASN A 1 92 ? -3.662 15.508 4.137 1 96.81 92 ASN A C 1
ATOM 708 O O . ASN A 1 92 ? -3.352 14.5 4.773 1 96.81 92 ASN A O 1
ATOM 712 N N . VAL A 1 93 ? -4.812 15.594 3.479 1 98.38 93 VAL A N 1
ATOM 713 C CA . VAL A 1 93 ? -5.723 14.469 3.301 1 98.38 93 VAL A CA 1
ATOM 714 C C . VAL A 1 93 ? -6.27 14.469 1.875 1 98.38 93 VAL A C 1
ATOM 716 O O . VAL A 1 93 ? -6.512 15.523 1.295 1 98.38 93 VAL A O 1
ATOM 719 N N . VAL A 1 94 ? -6.48 13.336 1.34 1 98.81 94 VAL A N 1
ATOM 720 C CA . VAL A 1 94 ? -7.039 13.133 0.006 1 98.81 94 VAL A CA 1
ATOM 721 C C . VAL A 1 94 ? -8.078 12.016 0.041 1 98.81 94 VAL A C 1
ATOM 723 O O . VAL A 1 94 ? -7.809 10.93 0.569 1 98.81 94 VAL A O 1
ATOM 726 N N . ARG A 1 95 ? -9.219 12.219 -0.455 1 98.38 95 ARG A N 1
ATOM 727 C CA . ARG A 1 95 ? -10.211 11.156 -0.584 1 98.38 95 ARG A CA 1
ATOM 728 C C . ARG A 1 95 ? -10.508 10.859 -2.051 1 98.38 95 ARG A C 1
ATOM 730 O O . ARG A 1 95 ? -10.406 11.742 -2.902 1 98.38 95 ARG A O 1
ATOM 737 N N . LYS A 1 96 ? -10.805 9.656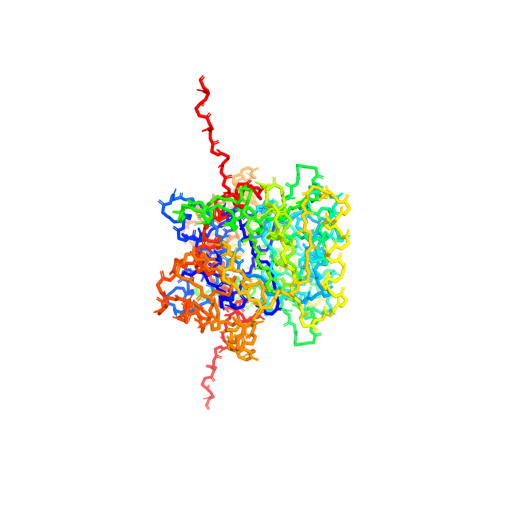 -2.314 1 97.62 96 LYS A N 1
ATOM 738 C CA . LYS A 1 96 ? -11.281 9.211 -3.619 1 97.62 96 LYS A CA 1
ATOM 739 C C . LYS A 1 96 ? -12.805 9.273 -3.693 1 97.62 96 LYS A C 1
ATOM 741 O O . LYS A 1 96 ? -13.5 8.648 -2.885 1 97.62 96 LYS A O 1
ATOM 746 N N . LEU A 1 97 ? -13.227 10 -4.629 1 95.88 97 LEU A N 1
ATOM 747 C CA . LEU A 1 97 ? -14.664 10.125 -4.844 1 95.88 97 LEU A CA 1
ATOM 748 C C . LEU A 1 97 ? -15.203 8.93 -5.625 1 95.88 97 LEU A C 1
ATOM 750 O O . LEU A 1 97 ? -14.43 8.164 -6.215 1 95.88 97 LEU A O 1
ATOM 754 N N . ASP A 1 98 ? -16.484 8.734 -5.68 1 91.69 98 ASP A N 1
ATOM 755 C CA . ASP A 1 98 ? -17.125 7.582 -6.301 1 91.69 98 ASP A CA 1
ATOM 756 C C . ASP A 1 98 ? -16.797 7.492 -7.785 1 91.69 98 ASP A C 1
ATOM 758 O O . ASP A 1 98 ? -16.703 6.398 -8.344 1 91.69 98 ASP A O 1
ATOM 762 N N . ASP A 1 99 ? -16.562 8.609 -8.367 1 91.62 99 ASP A N 1
ATOM 763 C CA . ASP A 1 99 ? -16.312 8.617 -9.812 1 91.62 99 ASP A CA 1
ATOM 764 C C . ASP A 1 99 ? -14.82 8.508 -10.109 1 91.62 99 ASP A C 1
ATOM 766 O O . ASP A 1 99 ? -14.398 8.648 -11.258 1 91.62 99 ASP A O 1
ATOM 770 N N . GLY A 1 100 ? -14.039 8.375 -9.102 1 91.5 100 GLY A N 1
ATOM 771 C CA . GLY A 1 100 ? -12.617 8.172 -9.297 1 91.5 100 GLY A CA 1
ATOM 772 C C . GLY A 1 100 ? -11.805 9.445 -9.148 1 91.5 100 GLY A C 1
ATOM 773 O O . GLY A 1 100 ? -10.578 9.398 -9.062 1 91.5 100 GLY A O 1
ATOM 774 N N . ARG A 1 101 ? -12.516 10.633 -9.117 1 96.81 101 ARG A N 1
ATOM 775 C CA . ARG A 1 101 ? -11.82 11.898 -8.891 1 96.81 101 ARG A CA 1
ATOM 776 C C . ARG A 1 101 ? -11.25 11.961 -7.477 1 96.81 101 ARG A C 1
ATOM 778 O O . ARG A 1 101 ? -11.734 11.273 -6.57 1 96.81 101 ARG A O 1
ATOM 785 N N . LEU A 1 102 ? -10.156 12.695 -7.297 1 98.69 102 LEU A N 1
ATOM 786 C CA . LEU A 1 102 ? -9.508 12.883 -6.004 1 98.69 102 LEU A CA 1
ATOM 787 C C . LEU A 1 102 ? -9.75 14.297 -5.477 1 98.69 102 LEU A C 1
ATOM 789 O O . LEU A 1 102 ? -9.602 15.273 -6.219 1 98.69 102 LEU A O 1
ATOM 793 N N . GLU A 1 103 ? -10.156 14.375 -4.223 1 98.75 103 GLU A N 1
ATOM 794 C CA . GLU A 1 103 ? -10.383 15.648 -3.545 1 98.75 103 GLU A CA 1
ATOM 795 C C . GLU A 1 103 ? -9.484 15.789 -2.318 1 98.75 103 GLU A C 1
ATOM 797 O O . GLU A 1 103 ? -9.305 14.828 -1.562 1 98.75 103 GLU A O 1
ATOM 802 N N . GLY A 1 104 ? -8.953 16.969 -2.129 1 98.69 104 GLY A N 1
ATOM 803 C CA . GLY A 1 104 ? -8.047 17.188 -1.017 1 98.69 104 GLY A CA 1
ATOM 804 C C . GLY A 1 104 ? -8.523 18.281 -0.071 1 98.69 104 GLY A C 1
ATOM 805 O O . GLY A 1 104 ? -9.281 19.172 -0.468 1 98.69 104 GLY A O 1
ATOM 806 N N . ASP A 1 105 ? -8.125 18.172 1.159 1 98.12 105 ASP A N 1
ATOM 807 C CA . ASP A 1 105 ? -8.328 19.156 2.205 1 98.12 105 ASP A CA 1
ATOM 808 C C . ASP A 1 105 ? -7.066 19.359 3.039 1 98.12 105 ASP A C 1
ATOM 810 O O . ASP A 1 105 ? -6.109 18.594 2.914 1 98.12 105 ASP A O 1
ATOM 814 N N . MET A 1 106 ? -7.023 20.438 3.74 1 97.25 106 MET A N 1
ATOM 815 C CA . MET A 1 106 ? -5.965 20.734 4.699 1 97.25 106 MET A CA 1
ATOM 816 C C . MET A 1 106 ? -6.531 20.875 6.109 1 97.25 106 MET A C 1
ATOM 818 O O . MET A 1 106 ? -7.137 21.891 6.438 1 97.25 106 MET A O 1
ATOM 822 N N . LEU A 1 107 ? -6.184 19.875 6.934 1 96.31 107 LEU A N 1
ATOM 823 C CA . LEU A 1 107 ? -6.867 19.812 8.219 1 96.31 107 LEU A CA 1
ATOM 824 C C . LEU A 1 107 ? -5.906 20.141 9.359 1 96.31 107 LEU A C 1
ATOM 826 O O . LEU A 1 107 ? -6.289 20.094 10.531 1 96.31 107 LEU A O 1
ATOM 830 N N . ASP A 1 108 ? -4.727 20.531 9.07 1 94.06 108 ASP A N 1
ATOM 831 C CA . ASP A 1 108 ? -3.746 20.875 10.102 1 94.06 108 ASP A CA 1
ATOM 832 C C . ASP A 1 108 ? -4.254 22 10.992 1 94.06 108 ASP A C 1
ATOM 834 O O . ASP A 1 108 ? -4.109 21.953 12.219 1 94.06 108 ASP A O 1
ATOM 838 N N . GLY A 1 109 ? -4.832 22.984 10.383 1 95.25 109 GLY A N 1
ATOM 839 C CA . GLY A 1 109 ? -5.383 24.094 11.156 1 95.25 109 GLY A CA 1
ATOM 840 C C . GLY A 1 109 ? -6.531 23.688 12.055 1 95.25 109 GLY A C 1
ATOM 841 O O . GLY A 1 109 ? -6.609 24.109 13.203 1 95.25 109 GLY A O 1
ATOM 842 N N . VAL A 1 110 ? -7.359 22.828 11.531 1 93.75 110 VAL A N 1
ATOM 843 C CA . VAL A 1 110 ? -8.484 22.312 12.297 1 93.75 110 VAL A CA 1
ATOM 844 C C . VAL A 1 110 ? -7.98 21.484 13.477 1 93.75 110 VAL A C 1
ATOM 846 O O . VAL A 1 110 ? -8.469 21.625 14.602 1 93.75 110 VAL A O 1
ATOM 849 N N . GLY A 1 111 ? -7.031 20.688 13.188 1 94.19 111 GLY A N 1
ATOM 850 C CA . GLY A 1 111 ? -6.426 19.906 14.258 1 94.19 111 GLY A CA 1
ATOM 851 C C . GLY A 1 111 ? -5.84 20.75 15.367 1 94.19 111 GLY A C 1
ATOM 852 O O . GLY A 1 111 ? -6.012 20.453 16.547 1 94.19 111 GLY A O 1
ATOM 853 N N . PHE A 1 112 ? -5.16 21.766 14.945 1 95.62 112 PHE A N 1
ATOM 854 C CA . PHE A 1 112 ? -4.586 22.688 15.93 1 95.62 112 PHE A CA 1
ATOM 855 C C . PHE A 1 112 ? -5.668 23.281 16.828 1 95.62 112 PHE A C 1
ATOM 857 O O . PHE A 1 112 ? -5.527 23.297 18.047 1 95.62 112 PHE A O 1
ATOM 864 N N . GLN A 1 113 ? -6.734 23.734 16.234 1 95.31 113 GLN A N 1
ATOM 865 C CA . GLN A 1 113 ? -7.824 24.375 16.953 1 95.31 113 GLN A CA 1
ATOM 866 C C . GLN A 1 113 ? -8.477 23.406 17.938 1 95.31 113 GLN A C 1
ATOM 868 O O . GLN A 1 113 ? -8.758 23.766 19.078 1 95.31 113 GLN A O 1
ATOM 873 N N . LEU A 1 114 ? -8.68 22.25 17.484 1 95.12 114 LEU A N 1
ATOM 874 C CA . LEU A 1 114 ? -9.289 21.234 18.328 1 95.12 114 LEU A CA 1
ATOM 875 C C . LEU A 1 114 ? -8.414 20.953 19.547 1 95.12 114 LEU A C 1
ATOM 877 O O . LEU A 1 114 ? -8.906 20.859 20.672 1 95.12 114 LEU A O 1
ATOM 881 N N . ALA A 1 115 ? -7.156 20.828 19.312 1 95.56 115 ALA A N 1
ATOM 882 C CA . ALA A 1 115 ? -6.227 20.578 20.406 1 95.56 115 ALA A CA 1
ATOM 883 C C . ALA A 1 115 ? -6.18 21.766 21.359 1 95.56 115 ALA A C 1
ATOM 885 O O . ALA A 1 115 ? -6.137 21.594 22.578 1 95.56 115 ALA A O 1
ATOM 886 N N . ALA A 1 116 ? -6.172 22.984 20.828 1 96.5 116 ALA A N 1
ATOM 887 C CA . ALA A 1 116 ? -6.145 24.203 21.641 1 96.5 116 ALA A CA 1
ATOM 888 C C . ALA A 1 116 ? -7.398 24.312 22.5 1 96.5 116 ALA A C 1
ATOM 890 O O . ALA A 1 116 ? -7.324 24.672 23.672 1 96.5 116 ALA A O 1
ATOM 891 N N . GLU A 1 117 ? -8.5 23.984 21.875 1 95.19 117 GLU A N 1
ATOM 892 C CA . GLU A 1 117 ? -9.766 24.016 22.609 1 95.19 117 GLU A CA 1
ATOM 893 C C . GLU A 1 117 ? -9.766 23.031 23.781 1 95.19 117 GLU A C 1
ATOM 895 O O . GLU A 1 117 ? -10.32 23.328 24.844 1 95.19 117 GLU A O 1
ATOM 900 N N . ALA A 1 118 ? -9.227 21.938 23.531 1 94.56 118 ALA A N 1
ATOM 901 C CA . ALA A 1 118 ? -9.133 20.938 24.594 1 94.56 118 ALA A CA 1
ATOM 902 C C . ALA A 1 118 ? -8.32 21.484 25.781 1 94.56 118 ALA A C 1
ATOM 904 O O . ALA A 1 118 ? -8.508 21.047 26.922 1 94.56 118 ALA A O 1
ATOM 905 N N . HIS A 1 119 ? -7.422 22.422 25.5 1 94.81 119 HIS A N 1
ATOM 906 C CA . HIS A 1 119 ? -6.637 23.062 26.547 1 94.81 119 HIS A CA 1
ATOM 907 C C . HIS A 1 119 ? -7.348 24.312 27.078 1 94.81 119 HIS A C 1
ATOM 909 O O . HIS A 1 119 ? -6.785 25.047 27.875 1 94.81 119 HIS A O 1
ATOM 915 N N . GLY A 1 120 ? -8.516 24.578 26.5 1 94.75 120 GLY A N 1
ATOM 916 C CA . GLY A 1 120 ? -9.32 25.688 26.984 1 94.75 120 GLY A CA 1
ATOM 917 C C . GLY A 1 120 ? -9.023 26.984 26.266 1 94.75 120 GLY A C 1
ATOM 918 O O . GLY A 1 120 ? -9.469 28.062 26.688 1 94.75 120 GLY A O 1
ATOM 919 N N . PHE A 1 121 ? -8.273 26.953 25.219 1 96.75 121 PHE A N 1
ATOM 920 C CA . PHE A 1 121 ? -7.934 28.172 24.484 1 96.75 121 PHE A CA 1
ATOM 921 C C . PHE A 1 121 ? -8.977 28.469 23.422 1 96.75 121 PHE A C 1
ATOM 923 O O . PHE A 1 121 ? -9.297 27.609 22.594 1 96.75 121 PHE A O 1
ATOM 930 N N . GLN A 1 122 ? -9.43 29.703 23.375 1 95.88 122 GLN A N 1
ATOM 931 C CA . GLN A 1 122 ? -10.32 30.219 22.344 1 95.88 122 GLN A CA 1
ATOM 932 C C . GLN A 1 122 ? -9.688 31.375 21.594 1 95.88 122 GLN A C 1
ATOM 934 O O . GLN A 1 122 ? -9.383 32.406 22.203 1 95.88 122 GLN A O 1
ATOM 939 N N . PRO A 1 123 ? -9.664 31.312 20.328 1 96.25 123 PRO A N 1
ATOM 940 C CA . PRO A 1 123 ? -8.867 32.281 19.547 1 96.25 123 PRO A CA 1
ATOM 941 C C . PRO A 1 123 ? -9.57 33.625 19.375 1 96.25 123 PRO A C 1
ATOM 943 O O . PRO A 1 123 ? -8.914 34.625 19.188 1 96.25 123 PRO A O 1
ATOM 946 N N . ALA A 1 124 ? -10.867 33.656 19.375 1 96.75 124 ALA A N 1
ATOM 947 C CA . ALA A 1 124 ? -11.617 34.844 19.047 1 96.75 124 ALA A CA 1
ATOM 948 C C . ALA A 1 124 ? -11.148 36.031 19.891 1 96.75 124 ALA A C 1
ATOM 950 O O . ALA A 1 124 ? -11.141 35.969 21.125 1 96.75 124 ALA A O 1
ATOM 951 N N . GLY A 1 125 ? -10.734 37.062 19.141 1 97.69 125 GLY A N 1
ATOM 952 C CA . GLY A 1 125 ? -10.367 38.312 19.797 1 97.69 125 GLY A CA 1
ATOM 953 C C . GLY A 1 125 ? -8.984 38.25 20.422 1 97.69 125 GLY A C 1
ATOM 954 O O . GLY A 1 125 ? -8.562 39.219 21.062 1 97.69 125 GLY A O 1
ATOM 955 N N . LYS A 1 126 ? -8.258 37.25 20.266 1 98 126 LYS A N 1
ATOM 956 C CA . LYS A 1 126 ? -6.973 37.062 20.938 1 98 126 LYS A CA 1
ATOM 957 C C . LYS A 1 126 ? -5.816 37.5 20.031 1 98 126 LYS A C 1
ATOM 959 O O . LYS A 1 126 ? -6.027 37.875 18.875 1 98 126 LYS A O 1
ATOM 964 N N . ARG A 1 127 ? -4.637 37.531 20.641 1 98.31 127 ARG A N 1
ATOM 965 C CA . ARG A 1 127 ? -3.398 37.875 19.953 1 98.31 127 ARG A CA 1
ATOM 966 C C . ARG A 1 127 ? -2.467 36.656 19.875 1 98.31 127 ARG A C 1
ATOM 968 O O . ARG A 1 127 ? -2.17 36.031 20.891 1 98.31 127 ARG A O 1
ATOM 975 N N . ALA A 1 128 ? -2.049 36.375 18.625 1 98.5 128 ALA A N 1
ATOM 976 C CA . ALA A 1 128 ? -1.19 35.188 18.453 1 98.5 128 ALA A CA 1
ATOM 977 C C . ALA A 1 128 ? 0.082 35.562 17.703 1 98.5 128 ALA A C 1
ATOM 979 O O . ALA A 1 128 ? 0.131 36.562 17 1 98.5 128 ALA A O 1
ATOM 980 N N . LEU A 1 129 ? 1.124 34.812 17.922 1 98.69 129 LEU A N 1
ATOM 981 C CA . LEU A 1 129 ? 2.344 34.812 17.125 1 98.69 129 LEU A CA 1
ATOM 982 C C . LEU A 1 129 ? 2.631 33.406 16.562 1 98.69 129 LEU A C 1
ATOM 984 O O . LEU A 1 129 ? 2.648 32.438 17.297 1 98.69 129 LEU A O 1
ATOM 988 N N . LEU A 1 130 ? 2.801 33.344 15.273 1 98.62 130 LEU A N 1
ATOM 989 C CA . LEU A 1 130 ? 3.191 32.125 14.578 1 98.62 130 LEU A CA 1
ATOM 990 C C . LEU A 1 130 ? 4.621 32.219 14.062 1 98.62 130 LEU A C 1
ATOM 992 O O . LEU A 1 130 ? 4.945 33.156 13.289 1 98.62 130 LEU A O 1
ATOM 996 N N . SER A 1 131 ? 5.469 31.375 14.562 1 98.06 131 SER A N 1
ATOM 997 C CA . SER A 1 131 ? 6.805 31.219 13.992 1 98.06 131 SER A CA 1
ATOM 998 C C . SER A 1 131 ? 6.859 30.031 13.031 1 98.06 131 SER A C 1
ATOM 1000 O O . SER A 1 131 ? 6.688 28.875 13.438 1 98.06 131 SER A O 1
ATOM 1002 N N . GLY A 1 132 ? 7.137 30.297 11.781 1 96.19 132 GLY A N 1
ATOM 1003 C CA . GLY A 1 132 ? 7.074 29.281 10.734 1 96.19 132 GLY A CA 1
ATOM 1004 C C . GLY A 1 132 ? 5.844 29.422 9.852 1 96.19 132 GLY A C 1
ATOM 1005 O O . GLY A 1 132 ? 4.73 29.109 10.281 1 96.19 132 GLY A O 1
ATOM 1006 N N . CYS A 1 133 ? 6.074 29.781 8.594 1 94.94 133 CYS A N 1
ATOM 1007 C CA . CYS A 1 133 ? 4.969 30.078 7.688 1 94.94 133 CYS A CA 1
ATOM 1008 C C . CYS A 1 133 ? 4.918 29.062 6.547 1 94.94 133 CYS A C 1
ATOM 1010 O O . CYS A 1 133 ? 4.523 29.406 5.43 1 94.94 133 CYS A O 1
ATOM 1012 N N . GLY A 1 134 ? 5.367 27.875 6.82 1 90.12 134 GLY A N 1
ATOM 1013 C CA . GLY A 1 134 ? 5.285 26.797 5.855 1 90.12 134 GLY A CA 1
ATOM 1014 C C . GLY A 1 134 ? 3.908 26.172 5.773 1 90.12 134 GLY A C 1
ATOM 1015 O O . GLY A 1 134 ? 2.902 26.828 6.039 1 90.12 134 GLY A O 1
ATOM 1016 N N . GLY A 1 135 ? 3.789 24.938 5.355 1 88.19 135 GLY A N 1
ATOM 1017 C CA . GLY A 1 135 ? 2.521 24.25 5.129 1 88.19 135 GLY A CA 1
ATOM 1018 C C . GLY A 1 135 ? 1.658 24.172 6.375 1 88.19 135 GLY A C 1
ATOM 1019 O O . GLY A 1 135 ? 0.522 24.656 6.383 1 88.19 135 GLY A O 1
ATOM 1020 N N . VAL A 1 136 ? 2.223 23.609 7.402 1 91.38 136 VAL A N 1
ATOM 1021 C CA . VAL A 1 136 ? 1.476 23.438 8.641 1 91.38 136 VAL A CA 1
ATOM 1022 C C . VAL A 1 136 ? 1.192 24.797 9.273 1 91.38 136 VAL A C 1
ATOM 1024 O O . VAL A 1 136 ? 0.063 25.078 9.688 1 91.38 136 VAL A O 1
ATOM 1027 N N . GLY A 1 137 ? 2.211 25.656 9.281 1 95.44 137 GLY A N 1
ATOM 1028 C CA . GLY A 1 137 ? 2.043 26.984 9.828 1 95.44 137 GLY A CA 1
ATOM 1029 C C . GLY A 1 137 ? 0.98 27.797 9.117 1 95.44 137 GLY A C 1
ATOM 1030 O O . GLY A 1 137 ? 0.146 28.438 9.758 1 95.44 137 GLY A O 1
ATOM 1031 N N . SER A 1 138 ? 1.018 27.719 7.836 1 96.25 138 SER A N 1
ATOM 1032 C CA . SER A 1 138 ? 0.035 28.469 7.055 1 96.25 138 SER A CA 1
ATOM 1033 C C . SER A 1 138 ? -1.381 27.984 7.336 1 96.25 138 SER A C 1
ATOM 1035 O O . SER A 1 138 ? -2.318 28.781 7.402 1 96.25 138 SER A O 1
ATOM 1037 N N . ALA A 1 139 ? -1.508 26.719 7.488 1 96.38 139 ALA A N 1
ATOM 1038 C CA . ALA A 1 139 ? -2.811 26.141 7.801 1 96.38 139 ALA A CA 1
ATOM 1039 C C . ALA A 1 139 ? -3.307 26.594 9.164 1 96.38 139 ALA A C 1
ATOM 1041 O O . ALA A 1 139 ? -4.488 26.906 9.336 1 96.38 139 ALA A O 1
ATOM 1042 N N . ILE A 1 140 ? -2.428 26.625 10.086 1 97.19 140 ILE A N 1
ATOM 1043 C CA . ILE A 1 140 ? -2.771 27.062 11.43 1 97.19 140 ILE A CA 1
ATOM 1044 C C . ILE A 1 140 ? -3.166 28.547 11.414 1 97.19 140 ILE A C 1
ATOM 1046 O O . ILE A 1 140 ? -4.184 28.922 11.992 1 97.19 140 ILE A O 1
ATOM 1050 N N . ALA A 1 141 ? -2.359 29.344 10.727 1 97.94 141 ALA A N 1
ATOM 1051 C CA . ALA A 1 141 ? -2.664 30.766 10.602 1 97.94 141 ALA A CA 1
ATOM 1052 C C . ALA A 1 141 ? -4.047 30.984 9.992 1 97.94 141 ALA A C 1
ATOM 1054 O O . ALA A 1 141 ? -4.84 31.781 10.492 1 97.94 141 ALA A O 1
ATOM 1055 N N . TRP A 1 142 ? -4.297 30.281 8.953 1 97.19 142 TRP A N 1
ATOM 1056 C CA . TRP A 1 142 ? -5.598 30.359 8.289 1 97.19 142 TRP A CA 1
ATOM 1057 C C . TRP A 1 142 ? -6.719 30 9.258 1 97.19 142 TRP A C 1
ATOM 1059 O O . TRP A 1 142 ? -7.719 30.719 9.352 1 97.19 142 TRP A O 1
ATOM 1069 N N . GLY A 1 143 ? -6.535 28.953 9.961 1 96.44 143 GLY A N 1
ATOM 1070 C CA . GLY A 1 143 ? -7.523 28.5 10.93 1 96.44 143 GLY A CA 1
ATOM 1071 C C . GLY A 1 143 ? -7.781 29.516 12.023 1 96.44 143 GLY A C 1
ATOM 1072 O O . GLY A 1 143 ? -8.922 29.734 12.43 1 96.44 143 GLY A O 1
ATOM 1073 N N . LEU A 1 144 ? -6.766 30.109 12.539 1 97.5 144 LEU A N 1
ATOM 1074 C CA . LEU A 1 144 ? -6.891 31.125 13.578 1 97.5 144 LEU A CA 1
ATOM 1075 C C . LEU A 1 144 ? -7.68 32.312 13.062 1 97.5 144 LEU A C 1
ATOM 1077 O O . LEU A 1 144 ? -8.516 32.875 13.781 1 97.5 144 LEU A O 1
ATOM 1081 N N . CYS A 1 145 ? -7.359 32.719 11.82 1 97.5 145 CYS A N 1
ATOM 1082 C CA . CYS A 1 145 ? -8.094 33.812 11.219 1 97.5 145 CYS A CA 1
ATOM 1083 C C . CYS A 1 145 ? -9.57 33.469 11.07 1 97.5 145 CYS A C 1
ATOM 1085 O O . CYS A 1 145 ? -10.438 34.281 11.406 1 97.5 145 CYS A O 1
ATOM 1087 N N . GLU A 1 146 ? -9.82 32.312 10.633 1 95.62 146 GLU A N 1
ATOM 1088 C CA . GLU A 1 146 ? -11.203 31.844 10.508 1 95.62 146 GLU A CA 1
ATOM 1089 C C . GLU A 1 146 ? -11.914 31.859 11.859 1 95.62 146 GLU A C 1
ATOM 1091 O O . GLU A 1 146 ? -13.117 32.125 11.93 1 95.62 146 GLU A O 1
ATOM 1096 N N . ALA A 1 147 ? -11.18 31.609 12.852 1 95.75 147 ALA A N 1
ATOM 1097 C CA . ALA A 1 147 ? -11.742 31.484 14.188 1 95.75 147 ALA A CA 1
ATOM 1098 C C . ALA A 1 147 ? -11.867 32.844 14.859 1 95.75 147 ALA A C 1
ATOM 1100 O O . ALA A 1 147 ? -12.344 32.938 16 1 95.75 147 ALA A O 1
ATOM 1101 N N . GLY A 1 148 ? -11.336 33.875 14.258 1 96.5 148 GLY A N 1
ATOM 1102 C CA . GLY A 1 148 ? -11.602 35.25 14.727 1 96.5 148 GLY A CA 1
ATOM 1103 C C . GLY A 1 148 ? -10.461 35.812 15.531 1 96.5 148 GLY A C 1
ATOM 1104 O O . GLY A 1 148 ? -10.664 36.688 16.375 1 96.5 148 GLY A O 1
ATOM 1105 N N . ILE A 1 149 ? -9.281 35.344 15.32 1 97.81 149 ILE A N 1
ATOM 1106 C CA . ILE A 1 149 ? -8.125 35.969 15.969 1 97.81 149 ILE A CA 1
ATOM 1107 C C . ILE A 1 149 ? -8.07 37.438 15.633 1 97.81 149 ILE A C 1
ATOM 1109 O O . ILE A 1 149 ? -8.375 37.844 14.508 1 97.81 149 ILE A O 1
ATOM 1113 N N . SER A 1 150 ? -7.789 38.219 16.578 1 97.81 150 SER A N 1
ATOM 1114 C CA . SER A 1 150 ? -7.793 39.656 16.375 1 97.81 150 SER A CA 1
ATOM 1115 C C . SER A 1 150 ? -6.477 40.125 15.758 1 97.81 150 SER A C 1
ATOM 1117 O O . SER A 1 150 ? -6.477 40.938 14.82 1 97.81 150 SER A O 1
ATOM 1119 N N . ARG A 1 151 ? -5.395 39.719 16.328 1 98.19 151 ARG A N 1
ATOM 1120 C CA . ARG A 1 151 ? -4.059 40.062 15.867 1 98.19 151 ARG A CA 1
ATOM 1121 C C . ARG A 1 151 ? -3.186 38.844 15.688 1 98.19 151 ARG A C 1
ATOM 1123 O O . ARG A 1 151 ? -3.139 37.969 16.562 1 98.19 151 ARG A O 1
ATOM 1130 N N . LEU A 1 152 ? -2.586 38.75 14.57 1 98.56 152 LEU A N 1
ATOM 1131 C CA . LEU A 1 152 ? -1.701 37.625 14.266 1 98.56 152 LEU A CA 1
ATOM 1132 C C . LEU A 1 152 ? -0.347 38.125 13.773 1 98.56 152 LEU A C 1
ATOM 1134 O O . LEU A 1 152 ? -0.258 38.719 12.703 1 98.56 152 LEU A O 1
ATOM 1138 N N . ALA A 1 153 ? 0.667 37.938 14.562 1 98.5 153 ALA A N 1
ATOM 1139 C CA . ALA A 1 153 ? 2.035 38.219 14.133 1 98.5 153 ALA A CA 1
ATOM 1140 C C . ALA A 1 153 ? 2.645 37 13.445 1 98.5 153 ALA A C 1
ATOM 1142 O O . ALA A 1 153 ? 2.43 35.844 13.867 1 98.5 153 ALA A O 1
ATOM 1143 N N . LEU A 1 154 ? 3.336 37.25 12.359 1 98.31 154 LEU A N 1
ATOM 1144 C CA . LEU A 1 154 ? 3.982 36.188 11.594 1 98.31 154 LEU A CA 1
ATOM 1145 C C . LEU A 1 154 ? 5.496 36.375 11.594 1 98.31 154 LEU A C 1
ATOM 1147 O O . LEU A 1 154 ? 5.996 37.469 11.477 1 98.31 154 LEU A O 1
ATOM 1151 N N . TYR A 1 155 ? 6.152 35.281 11.766 1 97.94 155 TYR A N 1
ATOM 1152 C CA . TYR A 1 155 ? 7.605 35.25 11.633 1 97.94 155 TYR A CA 1
ATOM 1153 C C . TYR A 1 155 ? 8.07 34.031 10.859 1 97.94 155 TYR A C 1
ATOM 1155 O O . TYR A 1 155 ? 7.539 32.938 11.055 1 97.94 155 TYR A O 1
ATOM 1163 N N . ASP A 1 156 ? 8.938 34.219 9.953 1 96.44 156 ASP A N 1
ATOM 1164 C CA . ASP A 1 156 ? 9.648 33.156 9.242 1 96.44 156 ASP A CA 1
ATOM 1165 C C . ASP A 1 156 ? 11.086 33.594 8.93 1 96.44 156 ASP A C 1
ATOM 1167 O O . ASP A 1 156 ? 11.352 34.75 8.641 1 96.44 156 ASP A O 1
ATOM 1171 N N . ARG A 1 157 ? 11.984 32.594 9 1 93.25 157 ARG A N 1
ATOM 1172 C CA . ARG A 1 157 ? 13.359 32.906 8.641 1 93.25 157 ARG A CA 1
ATOM 1173 C C . ARG A 1 157 ? 13.453 33.375 7.195 1 93.25 157 ARG A C 1
ATOM 1175 O O . ARG A 1 157 ? 14.328 34.188 6.852 1 93.25 157 ARG A O 1
ATOM 1182 N N . ASP A 1 158 ? 12.609 32.875 6.395 1 93.69 158 ASP A N 1
ATOM 1183 C CA . ASP A 1 158 ? 12.477 33.312 5.004 1 93.69 158 ASP A CA 1
ATOM 1184 C C . ASP A 1 158 ? 11.43 34.406 4.855 1 93.69 158 ASP A C 1
ATOM 1186 O O . ASP A 1 158 ? 10.227 34.094 4.816 1 93.69 158 ASP A O 1
ATOM 1190 N N . ASP A 1 159 ? 11.844 35.531 4.566 1 93.75 159 ASP A N 1
ATOM 1191 C CA . ASP A 1 159 ? 10.953 36.688 4.488 1 93.75 159 ASP A CA 1
ATOM 1192 C C . ASP A 1 159 ? 9.93 36.5 3.369 1 93.75 159 ASP A C 1
ATOM 1194 O O . ASP A 1 159 ? 8.789 36.969 3.49 1 93.75 159 ASP A O 1
ATOM 1198 N N . ALA A 1 160 ? 10.383 35.938 2.373 1 94.19 160 ALA A N 1
ATOM 1199 C CA . ALA A 1 160 ? 9.477 35.719 1.248 1 94.19 160 ALA A CA 1
ATOM 1200 C C . ALA A 1 160 ? 8.32 34.812 1.639 1 94.19 160 ALA A C 1
ATOM 1202 O O . ALA A 1 160 ? 7.18 35.031 1.215 1 94.19 160 ALA A O 1
ATOM 1203 N N . CYS A 1 161 ? 8.625 33.844 2.408 1 91.44 161 CYS A N 1
ATOM 1204 C CA . CYS A 1 161 ? 7.598 32.938 2.898 1 91.44 161 CYS A CA 1
ATOM 1205 C C . CYS A 1 161 ? 6.598 33.656 3.791 1 91.44 161 CYS A C 1
ATOM 1207 O O . CYS A 1 161 ? 5.387 33.5 3.631 1 91.44 161 CYS A O 1
ATOM 1209 N N . ARG A 1 162 ? 7.09 34.438 4.66 1 95.38 162 ARG A N 1
ATOM 1210 C CA . ARG A 1 162 ? 6.258 35.219 5.562 1 95.38 162 ARG A CA 1
ATOM 1211 C C . ARG A 1 162 ? 5.348 36.156 4.785 1 95.38 162 ARG A C 1
ATOM 1213 O O . ARG A 1 162 ? 4.148 36.25 5.062 1 95.38 162 ARG A O 1
ATOM 1220 N N . GLN A 1 163 ? 5.93 36.812 3.846 1 95.75 163 GLN A N 1
ATOM 1221 C CA . GLN A 1 163 ? 5.195 37.812 3.072 1 95.75 163 GLN A CA 1
ATOM 1222 C C . GLN A 1 163 ? 4.086 37.156 2.248 1 95.75 163 GLN A C 1
ATOM 1224 O O . GLN A 1 163 ? 2.994 37.719 2.119 1 95.75 163 GLN A O 1
ATOM 1229 N N . ARG A 1 164 ? 4.387 36.094 1.713 1 93.75 164 ARG A N 1
ATOM 1230 C CA . ARG A 1 164 ? 3.383 35.375 0.93 1 93.75 164 ARG A CA 1
ATOM 1231 C C . ARG A 1 164 ? 2.174 35 1.786 1 93.75 164 ARG A C 1
ATOM 1233 O O . ARG A 1 164 ? 1.03 35.219 1.365 1 93.75 164 ARG A O 1
ATOM 1240 N N . LEU A 1 165 ? 2.467 34.5 2.938 1 95.19 165 LEU A N 1
ATOM 1241 C CA . LEU A 1 165 ? 1.373 34.156 3.84 1 95.19 165 LEU A CA 1
ATOM 1242 C C . LEU A 1 165 ? 0.625 35.406 4.293 1 95.19 165 LEU A C 1
ATOM 1244 O O . LEU A 1 165 ? -0.607 35.406 4.324 1 95.19 165 LEU A O 1
ATOM 1248 N N . GLU A 1 166 ? 1.35 36.375 4.625 1 96.62 166 GLU A N 1
ATOM 1249 C CA . GLU A 1 166 ? 0.752 37.625 5.051 1 96.62 166 GLU A CA 1
ATOM 1250 C C . GLU A 1 166 ? -0.218 38.156 4 1 96.62 166 GLU A C 1
ATOM 1252 O O . GLU A 1 166 ? -1.354 38.531 4.324 1 96.62 166 GLU A O 1
ATOM 1257 N N . ASN A 1 167 ? 0.274 38.219 2.801 1 95.88 167 ASN A N 1
ATOM 1258 C CA . ASN A 1 167 ? -0.548 38.719 1.708 1 95.88 167 ASN A CA 1
ATOM 1259 C C . ASN A 1 167 ? -1.821 37.906 1.532 1 95.88 167 ASN A C 1
ATOM 1261 O O . ASN A 1 167 ? -2.898 38.469 1.308 1 95.88 167 ASN A O 1
ATOM 1265 N N . ARG A 1 168 ? -1.664 36.688 1.645 1 94.69 168 ARG A N 1
ATOM 1266 C CA . ARG A 1 168 ? -2.803 35.781 1.514 1 94.69 168 ARG A CA 1
ATOM 1267 C C . ARG A 1 168 ? -3.828 36.031 2.615 1 94.69 168 ARG A C 1
ATOM 1269 O O . ARG A 1 168 ? -5.027 36.094 2.348 1 94.69 168 ARG A O 1
ATOM 1276 N N . LEU A 1 169 ? -3.391 36.156 3.797 1 96.75 169 LEU A N 1
ATOM 1277 C CA . LEU A 1 169 ? -4.281 36.312 4.941 1 96.75 169 LEU A CA 1
ATOM 1278 C C . LEU A 1 169 ? -4.969 37.656 4.91 1 96.75 169 LEU A C 1
ATOM 1280 O O . LEU A 1 169 ? -6.168 37.781 5.195 1 96.75 169 LEU A O 1
ATOM 1284 N N . ILE A 1 170 ? -4.238 38.656 4.566 1 96.38 170 ILE A N 1
ATOM 1285 C CA . ILE A 1 170 ? -4.801 40 4.535 1 96.38 170 ILE A CA 1
ATOM 1286 C C . ILE A 1 170 ? -5.91 40.062 3.486 1 96.38 170 ILE A C 1
ATOM 1288 O O . ILE A 1 170 ? -6.918 40.75 3.688 1 96.38 170 ILE A O 1
ATOM 1292 N N . THR A 1 171 ? -5.691 39.406 2.406 1 95.38 171 THR A N 1
ATOM 1293 C CA . THR A 1 171 ? -6.652 39.375 1.31 1 95.38 171 THR A CA 1
ATOM 1294 C C . THR A 1 171 ? -7.941 38.688 1.729 1 95.38 171 THR A C 1
ATOM 1296 O O . THR A 1 171 ? -9.039 39.156 1.408 1 95.38 171 THR A O 1
ATOM 1299 N N . HIS A 1 172 ? -7.883 37.75 2.508 1 95.94 172 HIS A N 1
ATOM 1300 C CA . HIS A 1 172 ? -9.039 36.906 2.779 1 95.94 172 HIS A CA 1
ATOM 1301 C C . HIS A 1 172 ? -9.672 37.25 4.125 1 95.94 172 HIS A C 1
ATOM 1303 O O . HIS A 1 172 ? -10.852 36.969 4.348 1 95.94 172 HIS A O 1
ATOM 1309 N N . PHE A 1 173 ? -8.82 37.781 4.945 1 96.88 173 PHE A N 1
ATOM 1310 C CA . PHE A 1 173 ? -9.281 38.125 6.281 1 96.88 173 PHE A CA 1
ATOM 1311 C C . PHE A 1 173 ? -8.938 39.562 6.617 1 96.88 173 PHE A C 1
ATOM 1313 O O . PHE A 1 173 ? -8.148 39.844 7.527 1 96.88 173 PHE A O 1
ATOM 1320 N N . PRO A 1 174 ? -9.633 40.469 6.094 1 94.56 174 PRO A N 1
ATOM 1321 C CA . PRO A 1 174 ? -9.289 41.906 6.258 1 94.56 174 PRO A CA 1
ATOM 1322 C C . PRO A 1 174 ? -9.492 42.375 7.688 1 94.56 174 PRO A C 1
ATOM 1324 O O . PRO A 1 174 ? -8.938 43.406 8.07 1 94.56 174 PRO A O 1
ATOM 1327 N N . ASN A 1 175 ? -10.242 41.656 8.438 1 95.06 175 ASN A N 1
ATOM 1328 C CA . ASN A 1 175 ? -10.531 42.094 9.797 1 95.06 175 ASN A CA 1
ATOM 1329 C C . ASN A 1 175 ? -9.453 41.625 10.773 1 95.06 175 ASN A C 1
ATOM 1331 O O . ASN A 1 175 ? -9.453 42.031 11.938 1 95.06 175 ASN A O 1
ATOM 1335 N N . THR A 1 176 ? -8.602 40.781 10.391 1 97 176 THR A N 1
ATOM 1336 C CA . THR A 1 176 ? -7.492 40.344 11.227 1 97 176 THR A CA 1
ATOM 1337 C C . THR A 1 176 ? -6.285 41.25 11.039 1 97 176 THR A C 1
ATOM 1339 O O . THR A 1 176 ? -5.891 41.531 9.906 1 97 176 THR A O 1
ATOM 1342 N N . HIS A 1 177 ? -5.734 41.75 12.102 1 97.81 177 HIS A N 1
ATOM 1343 C CA . HIS A 1 177 ? -4.527 42.562 12.031 1 97.81 177 HIS A CA 1
ATOM 1344 C C . HIS A 1 177 ? -3.277 41.688 11.953 1 97.81 177 HIS A C 1
ATOM 1346 O O . HIS A 1 177 ? -2.861 41.094 12.961 1 97.81 177 HIS A O 1
ATOM 1352 N N . ILE A 1 178 ? -2.719 41.656 10.766 1 97.75 178 ILE A N 1
ATOM 1353 C CA . ILE A 1 178 ? -1.503 40.875 10.562 1 97.75 178 ILE A CA 1
ATOM 1354 C C . ILE A 1 178 ? -0.279 41.781 10.789 1 97.75 178 ILE A C 1
ATOM 1356 O O . ILE A 1 178 ? -0.181 42.875 10.219 1 97.75 178 ILE A O 1
ATOM 1360 N N . THR A 1 179 ? 0.629 41.281 11.594 1 94.88 179 THR A N 1
ATOM 1361 C CA . THR A 1 179 ? 1.775 42.125 11.938 1 94.88 179 THR A CA 1
ATOM 1362 C C . THR A 1 179 ? 3.074 41.312 11.836 1 94.88 179 THR A C 1
ATOM 1364 O O . THR A 1 179 ? 3.047 40.094 11.688 1 94.88 179 THR A O 1
ATOM 1367 N N . ALA A 1 180 ? 4.125 42.062 11.875 1 92.5 180 ALA A N 1
ATOM 1368 C CA . ALA A 1 180 ? 5.453 41.438 11.961 1 92.5 180 ALA A CA 1
ATOM 1369 C C . ALA A 1 180 ? 5.77 41.031 13.398 1 92.5 180 ALA A C 1
ATOM 1371 O O . ALA A 1 180 ? 4.918 41.156 14.281 1 92.5 180 ALA A O 1
ATOM 1372 N N . LEU A 1 181 ? 6.926 40.5 13.531 1 95.06 181 LEU A N 1
ATOM 1373 C CA . LEU A 1 181 ? 7.41 40.031 14.82 1 95.06 181 LEU A CA 1
ATOM 1374 C C . LEU A 1 181 ? 7.441 41.188 15.836 1 95.06 181 LEU A C 1
ATOM 1376 O O . LEU A 1 181 ? 8.047 42.219 15.586 1 95.06 181 LEU A O 1
ATOM 1380 N N . PRO A 1 182 ? 6.777 41.031 16.953 1 95.31 182 PRO A N 1
ATOM 1381 C CA . PRO A 1 182 ? 6.777 42.094 17.984 1 95.31 182 PRO A CA 1
ATOM 1382 C C . PRO A 1 182 ? 8.078 42.125 18.781 1 95.31 182 PRO A C 1
ATOM 1384 O O . PRO A 1 182 ? 8.859 41.156 18.734 1 95.31 182 PRO A O 1
ATOM 1387 N N . ASP A 1 183 ? 8.172 43.188 19.531 1 95.62 183 ASP A N 1
ATOM 1388 C CA . ASP A 1 183 ? 9.375 43.344 20.344 1 95.62 183 ASP A CA 1
ATOM 1389 C C . ASP A 1 183 ? 9.25 42.625 21.672 1 95.62 183 ASP A C 1
ATOM 1391 O O . ASP A 1 183 ? 10.242 42.406 22.375 1 95.62 183 ASP A O 1
ATOM 1395 N N . SER A 1 184 ? 8.039 42.281 22 1 97.56 184 SER A N 1
ATOM 1396 C CA . SER A 1 184 ? 7.762 41.594 23.25 1 97.56 184 SER A CA 1
ATOM 1397 C C . SER A 1 184 ? 6.613 40.625 23.094 1 97.56 184 SER A C 1
ATOM 1399 O O . SER A 1 184 ? 5.695 40.844 22.297 1 97.56 184 SER A O 1
ATOM 1401 N N . LEU A 1 185 ? 6.684 39.562 23.906 1 97.81 185 LEU A N 1
ATOM 1402 C CA . LEU A 1 185 ? 5.641 38.562 23.875 1 97.81 185 LEU A CA 1
ATOM 1403 C C . LEU A 1 185 ? 4.68 38.75 25.047 1 97.81 185 LEU A C 1
ATOM 1405 O O . LEU A 1 185 ? 3.789 37.906 25.266 1 97.81 185 LEU A O 1
ATOM 1409 N N . ALA A 1 186 ? 4.832 39.781 25.75 1 96.56 186 ALA A N 1
ATOM 1410 C CA . ALA A 1 186 ? 4.109 39.969 27 1 96.56 186 ALA A CA 1
ATOM 1411 C C . ALA A 1 186 ? 2.602 40.031 26.766 1 96.56 186 ALA A C 1
ATOM 1413 O O . ALA A 1 186 ? 1.814 39.656 27.641 1 96.56 186 ALA A O 1
ATOM 1414 N N . GLU A 1 187 ? 2.184 40.469 25.578 1 95.75 187 GLU A N 1
ATOM 1415 C CA . GLU A 1 187 ? 0.763 40.656 25.312 1 95.75 187 GLU A CA 1
ATOM 1416 C C . GLU A 1 187 ? 0.184 39.562 24.453 1 95.75 187 GLU A C 1
ATOM 1418 O O . GLU A 1 187 ? -0.983 39.625 24.062 1 95.75 187 GLU A O 1
ATOM 1423 N N . ILE A 1 188 ? 0.952 38.562 24.188 1 96.94 188 ILE A N 1
ATOM 1424 C CA . ILE A 1 188 ? 0.505 37.5 23.297 1 96.94 188 ILE A CA 1
ATOM 1425 C C . ILE A 1 188 ? -0.251 36.438 24.094 1 96.94 188 ILE A C 1
ATOM 1427 O O . ILE A 1 188 ? 0.17 36.062 25.188 1 96.94 188 ILE A O 1
ATOM 1431 N N . ASP A 1 189 ? -1.37 36 23.516 1 98.38 189 ASP A N 1
ATOM 1432 C CA . ASP A 1 189 ? -2.176 34.969 24.156 1 98.38 189 ASP A CA 1
ATOM 1433 C C . ASP A 1 189 ? -1.749 33.562 23.703 1 98.38 189 ASP A C 1
ATOM 1435 O O . ASP A 1 189 ? -1.941 32.594 24.422 1 98.38 189 ASP A O 1
ATOM 1439 N N . LEU A 1 190 ? -1.203 33.5 22.516 1 98.62 190 LEU A N 1
ATOM 1440 C CA . LEU A 1 190 ? -0.859 32.219 21.891 1 98.62 190 LEU A CA 1
ATOM 1441 C C . LEU A 1 190 ? 0.446 32.344 21.109 1 98.62 190 LEU A C 1
ATOM 1443 O O . LEU A 1 190 ? 0.584 33.188 20.25 1 98.62 190 LEU A O 1
ATOM 1447 N N . LEU A 1 191 ? 1.408 31.531 21.453 1 98.75 191 LEU A N 1
ATOM 1448 C CA . LEU A 1 191 ? 2.654 31.391 20.703 1 98.75 191 LEU A CA 1
ATOM 1449 C C . LEU A 1 191 ? 2.73 30.016 20.031 1 98.75 191 LEU A C 1
ATOM 1451 O O . LEU A 1 191 ? 2.59 28.984 20.703 1 98.75 191 LEU A O 1
ATOM 1455 N N . ILE A 1 192 ? 2.936 30.016 18.719 1 98.62 192 ILE A N 1
ATOM 1456 C CA . ILE A 1 192 ? 2.971 28.75 17.984 1 98.62 192 ILE A CA 1
ATOM 1457 C C . ILE A 1 192 ? 4.309 28.609 17.266 1 98.62 192 ILE A C 1
ATOM 1459 O O . ILE A 1 192 ? 4.699 29.484 16.5 1 98.62 192 ILE A O 1
ATOM 1463 N N . ASN A 1 193 ? 4.957 27.562 17.562 1 98.31 193 ASN A N 1
ATOM 1464 C CA . ASN A 1 193 ? 6.043 27.141 16.688 1 98.31 193 ASN A CA 1
ATOM 1465 C C . ASN A 1 193 ? 5.531 26.266 15.547 1 98.31 193 ASN A C 1
ATOM 1467 O O . ASN A 1 193 ? 5.211 25.094 15.75 1 98.31 193 ASN A O 1
ATOM 1471 N N . GLY A 1 194 ? 5.453 26.75 14.367 1 95.56 194 GLY A N 1
ATOM 1472 C CA . GLY A 1 194 ? 5.055 26.016 13.18 1 95.56 194 GLY A CA 1
ATOM 1473 C C . GLY A 1 194 ? 6.227 25.625 12.297 1 95.56 194 GLY A C 1
ATOM 1474 O O . GLY A 1 194 ? 6.039 25.219 11.148 1 95.56 194 GLY A O 1
ATOM 1475 N N . SER A 1 195 ? 7.453 25.828 12.789 1 93 195 SER A N 1
ATOM 1476 C CA . SER A 1 195 ? 8.695 25.516 12.078 1 93 195 SER A CA 1
ATOM 1477 C C . SER A 1 195 ? 9.297 24.203 12.578 1 93 195 SER A C 1
ATOM 1479 O O . SER A 1 195 ? 8.805 23.609 13.539 1 93 195 SER A O 1
ATOM 1481 N N . PRO A 1 196 ? 10.391 23.766 11.953 1 90.12 196 PRO A N 1
ATOM 1482 C CA . PRO A 1 196 ? 11.047 22.547 12.43 1 90.12 196 PRO A CA 1
ATOM 1483 C C . PRO A 1 196 ? 11.938 22.797 13.648 1 90.12 196 PRO A C 1
ATOM 1485 O O . PRO A 1 196 ? 12.57 21.859 14.156 1 90.12 196 PRO A O 1
ATOM 1488 N N . ALA A 1 197 ? 11.992 24 14.117 1 93.75 197 ALA A N 1
ATOM 1489 C CA . ALA A 1 197 ? 12.828 24.297 15.281 1 93.75 197 ALA A CA 1
ATOM 1490 C C . ALA A 1 197 ? 12.461 23.391 16.453 1 93.75 197 ALA A C 1
ATOM 1492 O O . ALA A 1 197 ? 11.281 23.188 16.75 1 93.75 197 ALA A O 1
ATOM 1493 N N . GLY A 1 198 ? 13.492 22.859 17.125 1 93.5 198 GLY A N 1
ATOM 1494 C CA . GLY A 1 198 ? 13.289 21.953 18.234 1 93.5 198 GLY A CA 1
ATOM 1495 C C . GLY A 1 198 ? 13.484 20.5 17.859 1 93.5 198 GLY A C 1
ATOM 1496 O O . GLY A 1 198 ? 13.656 19.641 18.734 1 93.5 198 GLY A O 1
ATOM 1497 N N . MET A 1 199 ? 13.383 20.234 16.594 1 89.75 199 MET A N 1
ATOM 1498 C CA . MET A 1 199 ? 13.68 18.891 16.109 1 89.75 199 MET A CA 1
ATOM 1499 C C . MET A 1 199 ? 15.188 18.672 16.031 1 89.75 199 MET A C 1
ATOM 1501 O O . MET A 1 199 ? 15.961 19.625 15.945 1 89.75 199 MET A O 1
ATOM 1505 N N . ALA A 1 200 ? 15.578 17.359 16.047 1 84.19 200 ALA A N 1
ATOM 1506 C CA . ALA A 1 200 ? 17 17.031 15.914 1 84.19 200 ALA A CA 1
ATOM 1507 C C . ALA A 1 200 ? 17.547 17.562 14.594 1 84.19 200 ALA A C 1
ATOM 1509 O O . ALA A 1 200 ? 16.953 17.344 13.531 1 84.19 200 ALA A O 1
ATOM 1510 N N . GLY A 1 201 ? 18.547 18.25 14.617 1 87.25 201 GLY A N 1
ATOM 1511 C CA . GLY A 1 201 ? 19.203 18.734 13.414 1 87.25 201 GLY A CA 1
ATOM 1512 C C . GLY A 1 201 ? 18.781 20.141 13.031 1 87.25 201 GLY A C 1
ATOM 1513 O O . GLY A 1 201 ? 19.297 20.719 12.07 1 87.25 201 GLY A O 1
ATOM 1514 N N . PHE A 1 202 ? 17.891 20.688 13.758 1 91 202 PHE A N 1
ATOM 1515 C CA . PHE A 1 202 ? 17.406 22.047 13.516 1 91 202 PHE A CA 1
ATOM 1516 C C . PHE A 1 202 ? 17.719 22.969 14.688 1 91 202 PHE A C 1
ATOM 1518 O O . PHE A 1 202 ? 18.266 22.516 15.695 1 91 202 PHE A O 1
ATOM 1525 N N . ASP A 1 203 ? 17.453 24.219 14.438 1 92.69 203 ASP A N 1
ATOM 1526 C CA . ASP A 1 203 ? 17.609 25.172 15.539 1 92.69 203 ASP A CA 1
ATOM 1527 C C . ASP A 1 203 ? 16.781 24.734 16.75 1 92.69 203 ASP A C 1
ATOM 1529 O O . ASP A 1 203 ? 15.656 24.266 16.609 1 92.69 203 ASP A O 1
ATOM 1533 N N . PRO A 1 204 ? 17.312 24.953 17.891 1 94.44 204 PRO A N 1
ATOM 1534 C CA . PRO A 1 204 ? 16.578 24.531 19.078 1 94.44 204 PRO A CA 1
ATOM 1535 C C . PRO A 1 204 ? 15.328 25.359 19.344 1 94.44 204 PRO A C 1
ATOM 1537 O O . PRO A 1 204 ? 14.328 24.844 19.844 1 94.44 204 PRO A O 1
ATOM 1540 N N . LEU A 1 205 ? 15.484 26.672 19.047 1 97.12 205 LEU A N 1
ATOM 1541 C CA . LEU A 1 205 ? 14.391 27.594 19.328 1 97.12 205 LEU A CA 1
ATOM 1542 C C . LEU A 1 205 ? 13.914 28.281 18.062 1 97.12 205 LEU A C 1
ATOM 1544 O O . LEU A 1 205 ? 14.727 28.625 17.203 1 97.12 205 LEU A O 1
ATOM 1548 N N . PRO A 1 206 ? 12.547 28.547 18.016 1 96.75 206 PRO A N 1
ATOM 1549 C CA . PRO A 1 206 ? 12 29.203 16.812 1 96.75 206 PRO A CA 1
ATOM 1550 C C . PRO A 1 206 ? 12.172 30.719 16.828 1 96.75 206 PRO A C 1
ATOM 1552 O O . PRO A 1 206 ? 11.969 31.375 15.805 1 96.75 206 PRO A O 1
ATOM 1555 N N . LEU A 1 207 ? 12.5 31.266 18 1 97.75 207 LEU A N 1
ATOM 1556 C CA . LEU A 1 207 ? 12.688 32.688 18.203 1 97.75 207 LEU A CA 1
ATOM 1557 C C . LEU A 1 207 ? 13.938 32.969 19.031 1 97.75 207 LEU A C 1
ATOM 1559 O O . LEU A 1 207 ? 14.492 32.062 19.641 1 97.75 207 LEU A O 1
ATOM 1563 N N . SER A 1 208 ? 14.352 34.25 19 1 96.94 208 SER A N 1
ATOM 1564 C CA . SER A 1 208 ? 15.516 34.594 19.812 1 96.94 208 SER A CA 1
ATOM 1565 C C . SER A 1 208 ? 15.219 34.469 21.297 1 96.94 208 SER A C 1
ATOM 1567 O O . SER A 1 208 ? 14.094 34.688 21.734 1 96.94 208 SER A O 1
ATOM 1569 N N . GLN A 1 209 ? 16.297 34.125 22.047 1 97.06 209 GLN A N 1
ATOM 1570 C CA . GLN A 1 209 ? 16.156 34 23.484 1 97.06 209 GLN A CA 1
ATOM 1571 C C . GLN A 1 209 ? 15.672 35.312 24.125 1 97.06 209 GLN A C 1
ATOM 1573 O O . GLN A 1 209 ? 14.852 35.281 25.047 1 97.06 209 GLN A O 1
ATOM 1578 N N . THR A 1 210 ? 16.156 36.344 23.641 1 97.44 210 THR A N 1
ATOM 1579 C CA . THR A 1 210 ? 15.797 37.656 24.156 1 97.44 210 THR A CA 1
ATOM 1580 C C . THR A 1 210 ? 14.289 37.906 24.047 1 97.44 210 THR A C 1
ATOM 1582 O O . THR A 1 210 ? 13.664 38.406 24.984 1 97.44 210 THR A O 1
ATOM 1585 N N . LEU A 1 211 ? 13.75 37.562 22.969 1 97.94 211 LEU A N 1
ATOM 1586 C CA . LEU A 1 211 ? 12.312 37.719 22.781 1 97.94 211 LEU A CA 1
ATOM 1587 C C . LEU A 1 211 ? 11.531 36.719 23.641 1 97.94 211 LEU A C 1
ATOM 1589 O O . LEU A 1 211 ? 10.555 37.094 24.281 1 97.94 211 LEU A O 1
ATOM 1593 N N . LEU A 1 212 ? 12 35.531 23.703 1 98.19 212 LEU A N 1
ATOM 1594 C CA . LEU A 1 212 ? 11.328 34.5 24.469 1 98.19 212 LEU A CA 1
ATOM 1595 C C . LEU A 1 212 ? 11.328 34.844 25.953 1 98.19 212 LEU A C 1
ATOM 1597 O O . LEU A 1 212 ? 10.391 34.469 26.688 1 98.19 212 LEU A O 1
ATOM 1601 N N . ASP A 1 213 ? 12.305 35.531 26.375 1 97.88 213 ASP A N 1
ATOM 1602 C CA . ASP A 1 213 ? 12.414 35.906 27.781 1 97.88 213 ASP A CA 1
ATOM 1603 C C . ASP A 1 213 ? 11.266 36.844 28.188 1 97.88 213 ASP A C 1
ATOM 1605 O O . ASP A 1 213 ? 11.008 37.031 29.375 1 97.88 213 ASP A O 1
ATOM 1609 N N . THR A 1 214 ? 10.602 37.406 27.281 1 98.12 214 THR A N 1
ATOM 1610 C CA . THR A 1 214 ? 9.5 38.312 27.578 1 98.12 214 THR A CA 1
ATOM 1611 C C . THR A 1 214 ? 8.18 37.531 27.656 1 98.12 214 THR A C 1
ATOM 1613 O O . THR A 1 214 ? 7.137 38.125 27.953 1 98.12 214 THR A O 1
ATOM 1616 N N . LEU A 1 215 ? 8.203 36.312 27.469 1 97.69 215 LEU A N 1
ATOM 1617 C CA . LEU A 1 215 ? 7.027 35.438 27.531 1 97.69 215 LEU A CA 1
ATOM 1618 C C . LEU A 1 215 ? 6.453 35.406 28.953 1 97.69 215 LEU A C 1
ATOM 1620 O O . LEU A 1 215 ? 7.199 35.344 29.922 1 97.69 215 LEU A O 1
ATOM 1624 N N . THR A 1 216 ? 5.188 35.469 29.047 1 97.5 216 THR A N 1
ATOM 1625 C CA . THR A 1 216 ? 4.539 35.438 30.359 1 97.5 216 THR A CA 1
ATOM 1626 C C . THR A 1 216 ? 3.75 34.156 30.547 1 97.5 216 THR A C 1
ATOM 1628 O O . THR A 1 216 ? 3.391 33.5 29.562 1 97.5 216 THR A O 1
ATOM 1631 N N . ALA A 1 217 ? 3.342 33.812 31.75 1 97.44 217 ALA A N 1
ATOM 1632 C CA . ALA A 1 217 ? 2.664 32.562 32.094 1 97.44 217 ALA A CA 1
ATOM 1633 C C . ALA A 1 2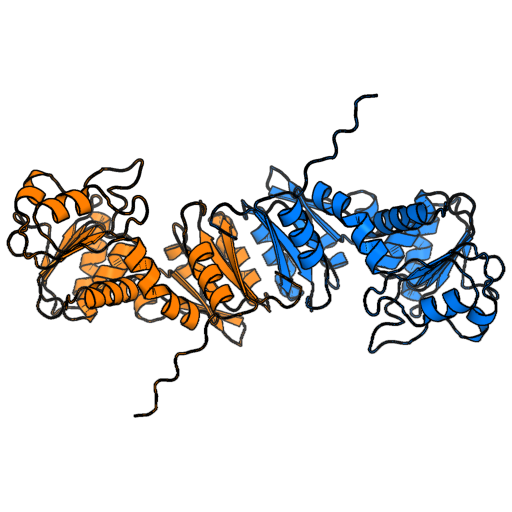17 ? 1.26 32.531 31.5 1 97.44 217 ALA A C 1
ATOM 1635 O O . ALA A 1 217 ? 0.646 31.469 31.422 1 97.44 217 ALA A O 1
ATOM 1636 N N . ALA A 1 218 ? 0.785 33.656 31.094 1 96.75 218 ALA A N 1
ATOM 1637 C CA . ALA A 1 218 ? -0.583 33.75 30.594 1 96.75 218 ALA A CA 1
ATOM 1638 C C . ALA A 1 218 ? -0.674 33.219 29.156 1 96.75 218 ALA A C 1
ATOM 1640 O O . ALA A 1 218 ? -1.769 32.938 28.656 1 96.75 218 ALA A O 1
ATOM 1641 N N . THR A 1 219 ? 0.449 33.031 28.516 1 98 219 THR A N 1
ATOM 1642 C CA . THR A 1 219 ? 0.49 32.656 27.109 1 98 219 THR A CA 1
ATOM 1643 C C . THR A 1 219 ? 0.324 31.141 26.953 1 98 219 THR A C 1
ATOM 1645 O O . THR A 1 219 ? 0.93 30.359 27.688 1 98 219 THR A O 1
ATOM 1648 N N . HIS A 1 220 ? -0.575 30.703 26.047 1 98.44 220 HIS A N 1
ATOM 1649 C CA . HIS A 1 220 ? -0.619 29.344 25.562 1 98.44 220 HIS A CA 1
ATOM 1650 C C . HIS A 1 220 ? 0.458 29.094 24.5 1 98.44 220 HIS A C 1
ATOM 1652 O O . HIS A 1 220 ? 0.57 29.844 23.531 1 98.44 220 HIS A O 1
ATOM 1658 N N . VAL A 1 221 ? 1.296 28.094 24.766 1 98.69 221 VAL A N 1
ATOM 1659 C CA . VAL A 1 221 ? 2.406 27.828 23.844 1 98.69 221 VAL A CA 1
ATOM 1660 C C . VAL A 1 221 ? 2.215 26.469 23.188 1 98.69 221 VAL A C 1
ATOM 1662 O O . VAL A 1 221 ? 2.033 25.453 23.875 1 98.69 221 VAL A O 1
ATOM 1665 N N . ALA A 1 222 ? 2.234 26.469 21.844 1 98.38 222 ALA A N 1
ATOM 1666 C CA . ALA A 1 222 ? 2.018 25.25 21.078 1 98.38 222 ALA A CA 1
ATOM 1667 C C . ALA A 1 222 ? 3.189 24.969 20.141 1 98.38 222 ALA A C 1
ATOM 1669 O O . ALA A 1 222 ? 3.844 25.906 19.672 1 98.38 222 ALA A O 1
ATOM 1670 N N . ASP A 1 223 ? 3.4 23.734 19.938 1 97.62 223 ASP A N 1
ATOM 1671 C CA . ASP A 1 223 ? 4.48 23.297 19.047 1 97.62 223 ASP A CA 1
ATOM 1672 C C . ASP A 1 223 ? 4.008 22.203 18.094 1 97.62 223 ASP A C 1
ATOM 1674 O O . ASP A 1 223 ? 3.379 21.234 18.516 1 97.62 223 ASP A O 1
ATOM 1678 N N . VAL A 1 224 ? 4.379 22.344 16.766 1 93.56 224 VAL A N 1
ATOM 1679 C CA . VAL A 1 224 ? 3.916 21.375 15.789 1 93.56 224 VAL A CA 1
ATOM 1680 C C . VAL A 1 224 ? 4.891 20.188 15.734 1 93.56 224 VAL A C 1
ATOM 1682 O O . VAL A 1 224 ? 4.574 19.141 15.188 1 93.56 224 VAL A O 1
ATOM 1685 N N . VAL A 1 225 ? 6.125 20.375 16.25 1 91.5 225 VAL A N 1
ATOM 1686 C CA . VAL A 1 225 ? 7.129 19.312 16.297 1 91.5 225 VAL A CA 1
ATOM 1687 C C . VAL A 1 225 ? 6.637 18.172 17.172 1 91.5 225 VAL A C 1
ATOM 1689 O O . VAL A 1 225 ? 6.207 18.391 18.312 1 91.5 225 VAL A O 1
ATOM 1692 N N . THR A 1 226 ? 6.707 16.984 16.656 1 88.5 226 THR A N 1
ATOM 1693 C CA . THR A 1 226 ? 6.156 15.836 17.375 1 88.5 226 THR A CA 1
ATOM 1694 C C . THR A 1 226 ? 7.254 15.07 18.109 1 88.5 226 THR A C 1
ATOM 1696 O O . THR A 1 226 ? 6.984 14.359 19.078 1 88.5 226 THR A O 1
ATOM 1699 N N . THR A 1 227 ? 8.469 15.18 17.5 1 86.88 227 THR A N 1
ATOM 1700 C CA . THR A 1 227 ? 9.633 14.547 18.109 1 86.88 227 THR A CA 1
ATOM 1701 C C . THR A 1 227 ? 10.805 15.516 18.203 1 86.88 227 THR A C 1
ATOM 1703 O O . THR A 1 227 ? 11.305 15.969 17.172 1 86.88 227 THR A O 1
ATOM 1706 N N . PRO A 1 228 ? 11.203 15.734 19.422 1 92.25 228 PRO A N 1
ATOM 1707 C CA . PRO A 1 228 ? 10.758 15.227 20.719 1 92.25 228 PRO A CA 1
ATOM 1708 C C . PRO A 1 228 ? 9.383 15.75 21.125 1 92.25 228 PRO A C 1
ATOM 1710 O O . PRO A 1 228 ? 8.93 16.766 20.594 1 92.25 228 PRO A O 1
ATOM 1713 N N . ILE A 1 229 ? 8.773 15.086 22.047 1 93.31 229 ILE A N 1
ATOM 1714 C CA . ILE A 1 229 ? 7.449 15.484 22.516 1 93.31 229 ILE A CA 1
ATOM 1715 C C . ILE A 1 229 ? 7.535 16.828 23.234 1 93.31 229 ILE A C 1
ATOM 1717 O O . ILE A 1 229 ? 6.723 17.719 22.984 1 93.31 229 ILE A O 1
ATOM 1721 N N . ILE A 1 230 ? 8.523 16.859 24.141 1 97.12 230 ILE A N 1
ATOM 1722 C CA . ILE A 1 230 ? 8.797 18.125 24.797 1 97.12 230 ILE A CA 1
ATOM 1723 C C . ILE A 1 230 ? 9.992 18.812 24.141 1 97.12 230 ILE A C 1
ATOM 1725 O O . ILE A 1 230 ? 11.141 18.484 24.422 1 97.12 230 ILE A O 1
ATOM 1729 N N . THR A 1 231 ? 9.734 19.797 23.281 1 97.06 231 THR A N 1
ATOM 1730 C CA . THR A 1 231 ? 10.773 20.547 22.594 1 97.06 231 THR A CA 1
ATOM 1731 C C . THR A 1 231 ? 11.398 21.578 23.531 1 97.06 231 THR A C 1
ATOM 1733 O O . THR A 1 231 ? 10.852 21.875 24.594 1 97.06 231 THR A O 1
ATOM 1736 N N . PRO A 1 232 ? 12.516 22.125 23.125 1 97.94 232 PRO A N 1
ATOM 1737 C CA . PRO A 1 232 ? 13.125 23.188 23.938 1 97.94 232 PRO A CA 1
ATOM 1738 C C . PRO A 1 232 ? 12.172 24.344 24.188 1 97.94 232 PRO A C 1
ATOM 1740 O O . PRO A 1 232 ? 12.148 24.906 25.281 1 97.94 232 PRO A O 1
ATOM 1743 N N . LEU A 1 233 ? 11.391 24.719 23.234 1 98.5 233 LEU A N 1
ATOM 1744 C CA . LEU A 1 233 ? 10.414 25.781 23.391 1 98.5 233 LEU A CA 1
ATOM 1745 C C . LEU A 1 233 ? 9.391 25.422 24.469 1 98.5 233 LEU A C 1
ATOM 1747 O O . LEU A 1 233 ? 9.102 26.234 25.359 1 98.5 233 LEU A O 1
ATOM 1751 N N . LEU A 1 234 ? 8.852 24.234 24.344 1 98.44 234 LEU A N 1
ATOM 1752 C CA . LEU A 1 234 ? 7.828 23.797 25.281 1 98.44 234 LEU A CA 1
ATOM 1753 C C . LEU A 1 234 ? 8.398 23.688 26.703 1 98.44 234 LEU A C 1
ATOM 1755 O O . LEU A 1 234 ? 7.723 24 27.672 1 98.44 234 LEU A O 1
ATOM 1759 N N . ALA A 1 235 ? 9.602 23.125 26.781 1 98.31 235 ALA A N 1
ATOM 1760 C CA . ALA A 1 235 ? 10.266 23.047 28.078 1 98.31 235 ALA A CA 1
ATOM 1761 C C . ALA A 1 235 ? 10.422 24.438 28.688 1 98.31 235 ALA A C 1
ATOM 1763 O O . ALA A 1 235 ? 10.094 24.641 29.859 1 98.31 235 ALA A O 1
ATOM 1764 N N . PHE A 1 236 ? 10.914 25.344 27.938 1 98.19 236 PHE A N 1
ATOM 1765 C CA . PHE A 1 236 ? 11.109 26.719 28.375 1 98.19 236 PHE A CA 1
ATOM 1766 C C . PHE A 1 236 ? 9.789 27.328 28.844 1 98.19 236 PHE A C 1
ATOM 1768 O O . PHE A 1 236 ? 9.727 27.938 29.906 1 98.19 236 PHE A O 1
ATOM 1775 N N . ALA A 1 237 ? 8.742 27.188 28.031 1 98.31 237 ALA A N 1
ATOM 1776 C CA . ALA A 1 237 ? 7.418 27.719 28.344 1 98.31 237 ALA A CA 1
ATOM 1777 C C . ALA A 1 237 ? 6.867 27.109 29.625 1 98.31 237 ALA A C 1
ATOM 1779 O O . ALA A 1 237 ? 6.273 27.797 30.453 1 98.31 237 ALA A O 1
ATOM 1780 N N . GLY A 1 238 ? 7.008 25.797 29.688 1 97.75 238 GLY A N 1
ATOM 1781 C CA . GLY A 1 238 ? 6.57 25.109 30.891 1 97.75 238 GLY A CA 1
ATOM 1782 C C . GLY A 1 238 ? 7.211 25.656 32.156 1 97.75 238 GLY A C 1
ATOM 1783 O O . GLY A 1 238 ? 6.535 25.828 33.188 1 97.75 238 GLY A O 1
ATOM 1784 N N . GLU A 1 239 ? 8.484 25.859 32.125 1 97.44 239 GLU A N 1
ATOM 1785 C CA . GLU A 1 239 ? 9.227 26.391 33.25 1 97.44 239 GLU A CA 1
ATOM 1786 C C . GLU A 1 239 ? 8.695 27.766 33.656 1 97.44 239 GLU A C 1
ATOM 1788 O O . GLU A 1 239 ? 8.789 28.156 34.812 1 97.44 239 GLU A O 1
ATOM 1793 N N . ARG A 1 240 ? 8.133 28.469 32.812 1 96.62 240 ARG A N 1
ATOM 1794 C CA . ARG A 1 240 ? 7.609 29.812 33.062 1 96.62 240 ARG A CA 1
ATOM 1795 C C . ARG A 1 240 ? 6.152 29.75 33.5 1 96.62 240 ARG A C 1
ATOM 1797 O O . ARG A 1 240 ? 5.543 30.797 33.781 1 96.62 240 ARG A O 1
ATOM 1804 N N . GLY A 1 241 ? 5.578 28.531 33.5 1 97.31 241 GLY A N 1
ATOM 1805 C CA . GLY A 1 241 ? 4.215 28.359 33.969 1 97.31 241 GLY A CA 1
ATOM 1806 C C . GLY A 1 241 ? 3.18 28.438 32.875 1 97.31 241 GLY A C 1
ATOM 1807 O O . GLY A 1 241 ? 1.978 28.5 33.125 1 97.31 241 GLY A O 1
ATOM 1808 N N . CYS A 1 242 ? 3.582 28.484 31.625 1 97.81 242 CYS A N 1
ATOM 1809 C CA . CYS A 1 242 ? 2.66 28.562 30.5 1 97.81 242 CYS A CA 1
ATOM 1810 C C . CYS A 1 242 ? 1.939 27.234 30.297 1 97.81 242 CYS A C 1
ATOM 1812 O O . CYS A 1 242 ? 2.494 26.172 30.594 1 97.81 242 CYS A O 1
ATOM 1814 N N . ARG A 1 243 ? 0.715 27.281 29.828 1 97.44 243 ARG A N 1
ATOM 1815 C CA . ARG A 1 243 ? 0.078 26.109 29.266 1 97.44 243 ARG A CA 1
ATOM 1816 C C . ARG A 1 243 ? 0.717 25.719 27.922 1 97.44 243 ARG A C 1
ATOM 1818 O O . ARG A 1 243 ? 1.019 26.594 27.109 1 97.44 243 ARG A O 1
ATOM 1825 N N . THR A 1 244 ? 0.946 24.422 27.812 1 98 244 THR A N 1
ATOM 1826 C CA . THR A 1 244 ? 1.646 23.984 26.609 1 98 244 THR A CA 1
ATOM 1827 C C . THR A 1 244 ? 0.825 22.953 25.844 1 98 244 THR A C 1
ATOM 1829 O O . THR A 1 244 ? 0.06 22.188 26.453 1 98 244 THR A O 1
ATOM 1832 N N . GLN A 1 245 ? 0.896 23.016 24.547 1 97.69 245 GLN A N 1
ATOM 1833 C CA . GLN A 1 245 ? 0.303 22.062 23.609 1 97.69 245 GLN A CA 1
ATOM 1834 C C . GLN A 1 245 ? 1.373 21.391 22.75 1 97.69 245 GLN A C 1
ATOM 1836 O O . GLN A 1 245 ? 2.104 22.062 22.031 1 97.69 245 GLN A O 1
ATOM 1841 N N . THR A 1 246 ? 1.388 20.062 22.781 1 96.69 246 THR A N 1
ATOM 1842 C CA . THR A 1 246 ? 2.459 19.328 22.125 1 96.69 246 THR A CA 1
ATOM 1843 C C . THR A 1 246 ? 2.068 18.984 20.688 1 96.69 246 THR A C 1
ATOM 1845 O O . THR A 1 246 ? 0.889 19.031 20.328 1 96.69 246 THR A O 1
ATOM 1848 N N . GLY A 1 247 ? 3.059 18.672 19.938 1 93.56 247 GLY A N 1
ATOM 1849 C CA . GLY A 1 247 ? 2.844 18.219 18.578 1 93.56 247 GLY A CA 1
ATOM 1850 C C . GLY A 1 247 ? 1.98 16.969 18.484 1 93.56 247 GLY A C 1
ATOM 1851 O O . GLY A 1 247 ? 1.03 16.922 17.703 1 93.56 247 GLY A O 1
ATOM 1852 N N . PRO A 1 248 ? 2.266 15.984 19.281 1 91 248 PRO A N 1
ATOM 1853 C CA . PRO A 1 248 ? 1.444 14.773 19.281 1 91 248 PRO A CA 1
ATOM 1854 C C . PRO A 1 248 ? -0.019 15.047 19.609 1 91 248 PRO A C 1
ATOM 1856 O O . PRO A 1 248 ? -0.914 14.391 19.078 1 91 248 PRO A O 1
ATOM 1859 N N . GLU A 1 249 ? -0.262 15.977 20.438 1 93.12 249 GLU A N 1
ATOM 1860 C CA . GLU A 1 249 ? -1.642 16.344 20.734 1 93.12 249 GLU A CA 1
ATOM 1861 C C . GLU A 1 249 ? -2.35 16.891 19.5 1 93.12 249 GLU A C 1
ATOM 1863 O O . GLU A 1 249 ? -3.531 16.625 19.281 1 93.12 249 GLU A O 1
ATOM 1868 N N . LEU A 1 250 ? -1.624 17.672 18.75 1 91.38 250 LEU A N 1
ATOM 1869 C CA . LEU A 1 250 ? -2.168 18.203 17.516 1 91.38 250 LEU A CA 1
ATOM 1870 C C . LEU A 1 250 ? -2.518 17.062 16.547 1 91.38 250 LEU A C 1
ATOM 1872 O O . LEU A 1 250 ? -3.617 17.031 15.992 1 91.38 250 LEU A O 1
ATOM 1876 N N . ALA A 1 251 ? -1.614 16.188 16.422 1 88.06 251 ALA A N 1
ATOM 1877 C CA . ALA A 1 251 ? -1.796 15.055 15.523 1 88.06 251 ALA A CA 1
ATOM 1878 C C . ALA A 1 251 ? -2.992 14.203 15.945 1 88.06 251 ALA A C 1
ATOM 1880 O O . ALA A 1 251 ? -3.797 13.797 15.109 1 88.06 251 ALA A O 1
ATOM 1881 N N . MET A 1 252 ? -3.156 13.969 17.172 1 90.44 252 MET A N 1
ATOM 1882 C CA . MET A 1 252 ? -4.219 13.117 17.703 1 90.44 252 MET A CA 1
ATOM 1883 C C . MET A 1 252 ? -5.578 13.797 17.562 1 90.44 252 MET A C 1
ATOM 1885 O O . MET A 1 252 ? -6.586 13.133 17.312 1 90.44 252 MET A O 1
ATOM 1889 N N . ALA A 1 253 ? -5.582 15.039 17.703 1 92.06 253 ALA A N 1
ATOM 1890 C CA . ALA A 1 253 ? -6.832 15.789 17.703 1 92.06 253 ALA A CA 1
ATOM 1891 C C . ALA A 1 253 ? -7.52 15.719 16.344 1 92.06 253 ALA A C 1
ATOM 1893 O O . ALA A 1 253 ? -8.75 15.766 16.266 1 92.06 253 ALA A O 1
ATOM 1894 N N . GLN A 1 254 ? -6.758 15.57 15.344 1 92.81 254 GLN A N 1
ATOM 1895 C CA . GLN A 1 254 ? -7.363 15.594 14.016 1 92.81 254 GLN A CA 1
ATOM 1896 C C . GLN A 1 254 ? -7.562 14.188 13.477 1 92.81 254 GLN A C 1
ATOM 1898 O O . GLN A 1 254 ? -8.062 14.008 12.359 1 92.81 254 GLN A O 1
ATOM 1903 N N . MET A 1 255 ? -7.152 13.211 14.148 1 92.62 255 MET A N 1
ATOM 1904 C CA . MET A 1 255 ? -7.105 11.852 13.625 1 92.62 255 MET A CA 1
ATOM 1905 C C . MET A 1 255 ? -8.484 11.406 13.148 1 92.62 255 MET A C 1
ATOM 1907 O O . MET A 1 255 ? -8.633 10.922 12.023 1 92.62 255 MET A O 1
ATOM 1911 N N . GLU A 1 256 ? -9.484 11.57 14.008 1 92.44 256 GLU A N 1
ATOM 1912 C CA . GLU A 1 256 ? -10.836 11.133 13.664 1 92.44 256 GLU A CA 1
ATOM 1913 C C . GLU A 1 256 ? -11.367 11.898 12.453 1 92.44 256 GLU A C 1
ATOM 1915 O O . GLU A 1 256 ? -11.969 11.305 11.555 1 92.44 256 GLU A O 1
ATOM 1920 N N . LEU A 1 257 ? -11.125 13.18 12.453 1 94 257 LEU A N 1
ATOM 1921 C CA . LEU A 1 257 ? -11.578 14.016 11.344 1 94 257 LEU A CA 1
ATOM 1922 C C . LEU A 1 257 ? -10.906 13.594 10.039 1 94 257 LEU A C 1
ATOM 1924 O O . LEU A 1 257 ? -11.555 13.523 9 1 94 257 LEU A O 1
ATOM 1928 N N . MET A 1 258 ? -9.648 13.391 10.125 1 96.75 258 MET A N 1
ATOM 1929 C CA . MET A 1 258 ? -8.906 12.945 8.945 1 96.75 258 MET A CA 1
ATOM 1930 C C . MET A 1 258 ? -9.445 11.609 8.438 1 96.75 258 MET A C 1
ATOM 1932 O O . MET A 1 258 ? -9.664 11.438 7.238 1 96.75 258 MET A O 1
ATOM 1936 N N . GLY A 1 259 ? -9.641 10.664 9.367 1 97.19 259 GLY A N 1
ATOM 1937 C CA . GLY A 1 259 ? -10.188 9.359 9.008 1 97.19 259 GLY A CA 1
ATOM 1938 C C . GLY A 1 259 ? -11.547 9.453 8.344 1 97.19 259 GLY A C 1
ATOM 1939 O O . GLY A 1 259 ? -11.82 8.727 7.383 1 97.19 259 GLY A O 1
ATOM 1940 N N . GLN A 1 260 ? -12.359 10.359 8.836 1 96.5 260 GLN A N 1
ATOM 1941 C CA . GLN A 1 260 ? -13.688 10.562 8.258 1 96.5 260 GLN A CA 1
ATOM 1942 C C . GLN A 1 260 ? -13.586 11.164 6.859 1 96.5 260 GLN A C 1
ATOM 1944 O O . GLN A 1 260 ? -14.273 10.719 5.938 1 96.5 260 GLN A O 1
ATOM 1949 N N . PHE A 1 261 ? -12.781 12.133 6.734 1 97.44 261 PHE A N 1
ATOM 1950 C CA . PHE A 1 261 ? -12.648 12.797 5.441 1 97.44 261 PHE A CA 1
ATOM 1951 C C . PHE A 1 261 ? -12.219 11.805 4.367 1 97.44 261 PHE A C 1
ATOM 1953 O O . PHE A 1 261 ? -12.773 11.797 3.268 1 97.44 261 PHE A O 1
ATOM 1960 N N . ILE A 1 262 ? -11.289 10.914 4.656 1 97.19 262 ILE A N 1
ATOM 1961 C CA . ILE A 1 262 ? -10.727 10.047 3.629 1 97.19 262 ILE A CA 1
ATOM 1962 C C . ILE A 1 262 ? -11.555 8.766 3.518 1 97.19 262 ILE A C 1
ATOM 1964 O O . ILE A 1 262 ? -11.195 7.852 2.773 1 97.19 262 ILE A O 1
ATOM 1968 N N . GLY A 1 263 ? -12.555 8.617 4.293 1 95.62 263 GLY A N 1
ATOM 1969 C CA . GLY A 1 263 ? -13.477 7.504 4.184 1 95.62 263 GLY A CA 1
ATOM 1970 C C . GLY A 1 263 ? -13.039 6.285 4.977 1 95.62 263 GLY A C 1
ATOM 1971 O O . GLY A 1 263 ? -13.57 5.191 4.777 1 95.62 263 GLY A O 1
ATOM 1972 N N . ALA A 1 264 ? -12.055 6.441 5.797 1 94.62 264 ALA A N 1
ATOM 1973 C CA . ALA A 1 264 ? -11.555 5.332 6.609 1 94.62 264 ALA A CA 1
ATOM 1974 C C . ALA A 1 264 ? -12.414 5.137 7.855 1 94.62 264 ALA A C 1
ATOM 1976 O O . ALA A 1 264 ? -12.438 4.047 8.438 1 94.62 264 ALA A O 1
ATOM 1977 N N . LEU A 1 265 ? -13.031 6.191 8.328 1 93.69 265 LEU A N 1
ATOM 1978 C CA . LEU A 1 265 ? -13.922 6.145 9.484 1 93.69 265 LEU A CA 1
ATOM 1979 C C . LEU A 1 265 ? -15.312 6.645 9.109 1 93.69 265 LEU A C 1
ATOM 1981 O O . LEU A 1 265 ? -15.461 7.508 8.242 1 93.69 265 LEU A O 1
ATOM 1985 N N . ALA A 1 266 ? -16.344 6.094 9.719 1 86.44 266 ALA A N 1
ATOM 1986 C CA . ALA A 1 266 ? -17.703 6.562 9.516 1 86.44 266 ALA A CA 1
ATOM 1987 C C . ALA A 1 266 ? -17.906 7.949 10.117 1 86.44 266 ALA A C 1
ATOM 1989 O O . ALA A 1 266 ? -17.297 8.281 11.133 1 86.44 266 ALA A O 1
ATOM 1990 N N . PRO A 1 267 ? -18.766 8.727 9.305 1 79.44 267 PRO A N 1
ATOM 1991 C CA . PRO A 1 267 ? -19.062 10.047 9.883 1 79.44 267 PRO A CA 1
ATOM 1992 C C . PRO A 1 267 ? -19.734 9.953 11.25 1 79.44 267 PRO A C 1
ATOM 1994 O O . PRO A 1 267 ? -20.469 8.992 11.516 1 79.44 267 PRO A O 1
ATOM 1997 N N . THR A 1 268 ? -19.359 10.633 12.242 1 65.81 268 THR A N 1
ATOM 1998 C CA . THR A 1 268 ? -20.016 10.672 13.539 1 65.81 268 THR A CA 1
ATOM 1999 C C . THR A 1 268 ? -21.453 11.148 13.406 1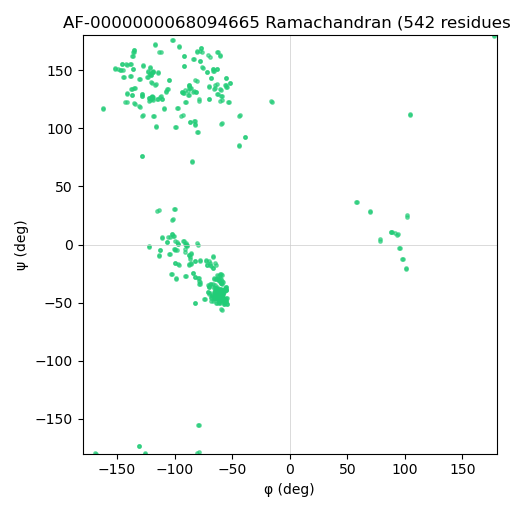 65.81 268 THR A C 1
ATOM 2001 O O . THR A 1 268 ? -21.734 12.094 12.656 1 65.81 268 THR A O 1
ATOM 2004 N N . HIS A 1 269 ? -22.578 10.273 13.484 1 54.09 269 HIS A N 1
ATOM 2005 C CA . HIS A 1 269 ? -23.969 10.68 13.516 1 54.09 269 HIS A CA 1
ATOM 2006 C C . HIS A 1 269 ? -24.188 11.852 14.469 1 54.09 269 HIS A C 1
ATOM 2008 O O . HIS A 1 269 ? -23.844 11.766 15.648 1 54.09 269 HIS A O 1
ATOM 2014 N N . GLU A 1 270 ? -24.062 12.992 14.211 1 37.22 270 GLU A N 1
ATOM 2015 C CA . GLU A 1 270 ? -24.766 13.953 15.062 1 37.22 270 GLU A CA 1
ATOM 2016 C C . GLU A 1 270 ? -26.188 13.492 15.367 1 37.22 270 GLU A C 1
ATOM 2018 O O . GLU A 1 270 ? -26.906 13.047 14.477 1 37.22 270 GLU A O 1
ATOM 2023 N N . ALA A 1 271 ? -26.578 13.078 16.703 1 35.38 271 ALA A N 1
ATOM 2024 C CA . ALA A 1 271 ? -27.938 13.008 17.234 1 35.38 271 ALA A CA 1
ATOM 2025 C C . ALA A 1 271 ? -28.766 14.188 16.734 1 35.38 271 ALA A C 1
ATOM 2027 O O . ALA A 1 271 ? -28.297 15.328 16.719 1 35.38 271 ALA A O 1
ATOM 2028 N N . THR A 1 272 ? -29.469 13.906 15.555 1 33.09 272 THR A N 1
ATOM 2029 C CA . THR A 1 272 ? -30.516 14.898 15.344 1 33.09 272 THR A CA 1
ATOM 2030 C C . THR A 1 272 ? -30.781 15.688 16.625 1 33.09 272 THR A C 1
ATOM 2032 O O . THR A 1 272 ? -31.125 15.109 17.656 1 33.09 272 THR A O 1
ATOM 2035 N N . PRO A 1 273 ? -30.625 16.938 16.422 1 29.38 273 PRO A N 1
ATOM 2036 C CA . PRO A 1 273 ? -31.234 17.641 17.562 1 29.38 273 PRO A CA 1
ATOM 2037 C C . PRO A 1 273 ? -32.656 17.156 17.844 1 29.38 273 PRO A C 1
ATOM 2039 O O . PRO A 1 273 ? -33.344 16.703 16.938 1 29.38 273 PRO A O 1
ATOM 2042 N N . MET B 1 1 ? 3.137 -4.332 15.172 1 85.12 1 MET B N 1
ATOM 2043 C CA . MET B 1 1 ? 2.359 -3.125 14.906 1 85.12 1 MET B CA 1
ATOM 2044 C C . MET B 1 1 ? 2.99 -2.309 13.781 1 85.12 1 MET B C 1
ATOM 2046 O O . MET B 1 1 ? 4.211 -2.16 13.727 1 85.12 1 MET B O 1
ATOM 2050 N N . VAL B 1 2 ? 2.297 -1.912 12.766 1 95.31 2 VAL B N 1
ATOM 2051 C CA . VAL B 1 2 ? 2.76 -1.147 11.609 1 95.31 2 VAL B CA 1
ATOM 2052 C C . VAL B 1 2 ? 3.084 0.283 12.039 1 95.31 2 VAL B C 1
ATOM 2054 O O . VAL B 1 2 ? 2.264 0.949 12.672 1 95.31 2 VAL B O 1
ATOM 2057 N N . SER B 1 3 ? 4.285 0.732 11.766 1 94.62 3 SER B N 1
ATOM 2058 C CA . SER B 1 3 ? 4.801 2.055 12.109 1 94.62 3 SER B CA 1
ATOM 2059 C C . SER B 1 3 ? 5.449 2.719 10.898 1 94.62 3 SER B C 1
ATOM 2061 O O . SER B 1 3 ? 5.398 2.186 9.789 1 94.62 3 SER B O 1
ATOM 2063 N N . GLY B 1 4 ? 6.051 3.83 11.117 1 93.69 4 GLY B N 1
ATOM 2064 C CA . GLY B 1 4 ? 6.742 4.535 10.047 1 93.69 4 GLY B CA 1
ATOM 2065 C C . GLY B 1 4 ? 7.953 3.785 9.531 1 93.69 4 GLY B C 1
ATOM 2066 O O . GLY B 1 4 ? 8.484 4.113 8.461 1 93.69 4 GLY B O 1
ATOM 2067 N N . PHE B 1 5 ? 8.375 2.742 10.188 1 94.5 5 PHE B N 1
ATOM 2068 C CA . PHE B 1 5 ? 9.578 2.006 9.828 1 94.5 5 PHE B CA 1
ATOM 2069 C C . PHE B 1 5 ? 9.227 0.748 9.039 1 94.5 5 PHE B C 1
ATOM 2071 O O . PHE B 1 5 ? 10.102 0.125 8.438 1 94.5 5 PHE B O 1
ATOM 2078 N N . THR B 1 6 ? 8.039 0.377 9.078 1 97.69 6 THR B N 1
ATOM 2079 C CA . THR B 1 6 ? 7.609 -0.92 8.578 1 97.69 6 THR B CA 1
ATOM 2080 C C . THR B 1 6 ? 7.805 -1.006 7.062 1 97.69 6 THR B C 1
ATOM 2082 O O . THR B 1 6 ? 7.484 -0.064 6.336 1 97.69 6 THR B O 1
ATOM 2085 N N . GLN B 1 7 ? 8.383 -2.127 6.582 1 97.88 7 GLN B N 1
ATOM 2086 C CA . GLN B 1 7 ? 8.484 -2.43 5.16 1 97.88 7 GLN B CA 1
ATOM 2087 C C . GLN B 1 7 ? 7.184 -3.014 4.621 1 97.88 7 GLN B C 1
ATOM 2089 O O . GLN B 1 7 ? 6.535 -3.82 5.293 1 97.88 7 GLN B O 1
ATOM 2094 N N . ILE B 1 8 ? 6.855 -2.58 3.383 1 98.25 8 ILE B N 1
ATOM 2095 C CA . ILE B 1 8 ? 5.586 -2.996 2.797 1 98.25 8 ILE B CA 1
ATOM 2096 C C . ILE B 1 8 ? 5.836 -4.043 1.711 1 98.25 8 ILE B C 1
ATOM 2098 O O . ILE B 1 8 ? 6.766 -3.906 0.914 1 98.25 8 ILE B O 1
ATOM 2102 N N . VAL B 1 9 ? 5.113 -5.055 1.709 1 97.75 9 VAL B N 1
ATOM 2103 C CA . VAL B 1 9 ? 4.973 -6.039 0.642 1 97.75 9 VAL B CA 1
ATOM 2104 C C . VAL B 1 9 ? 3.525 -6.082 0.162 1 97.75 9 VAL B C 1
ATOM 2106 O O . VAL B 1 9 ? 2.604 -5.777 0.923 1 97.75 9 VAL B O 1
ATOM 2109 N N . ALA B 1 10 ? 3.355 -6.379 -1.127 1 98.56 10 ALA B N 1
ATOM 2110 C CA . ALA B 1 10 ? 1.979 -6.324 -1.61 1 98.56 10 ALA B CA 1
ATOM 2111 C C . ALA B 1 10 ? 1.702 -7.449 -2.604 1 98.56 10 ALA B C 1
ATOM 2113 O O . ALA B 1 10 ? 2.631 -8 -3.199 1 98.56 10 ALA B O 1
ATOM 2114 N N . ILE B 1 11 ? 0.479 -7.805 -2.697 1 97.94 11 ILE B N 1
ATOM 2115 C CA . ILE B 1 11 ? -0.047 -8.602 -3.799 1 97.94 11 ILE B CA 1
ATOM 2116 C C . ILE B 1 11 ? -1.139 -7.816 -4.527 1 97.94 11 ILE B C 1
ATOM 2118 O O . ILE B 1 11 ? -2.053 -7.281 -3.896 1 97.94 11 ILE B O 1
ATOM 2122 N N . ILE B 1 12 ? -0.982 -7.703 -5.84 1 98.19 12 ILE B N 1
ATOM 2123 C CA . ILE B 1 12 ? -1.985 -6.969 -6.602 1 98.19 12 ILE B CA 1
ATOM 2124 C C . ILE B 1 12 ? -2.865 -7.953 -7.375 1 98.19 12 ILE B C 1
ATOM 2126 O O . ILE B 1 12 ? -2.387 -8.992 -7.836 1 98.19 12 ILE B O 1
ATOM 2130 N N . GLY B 1 13 ? -4.078 -7.727 -7.465 1 96.19 13 GLY B N 1
ATOM 2131 C CA . GLY B 1 13 ? -5.094 -8.477 -8.188 1 96.19 13 GLY B CA 1
ATOM 2132 C C . GLY B 1 13 ? -6.418 -7.746 -8.289 1 96.19 13 GLY B C 1
ATOM 2133 O O . GLY B 1 13 ? -6.539 -6.605 -7.84 1 96.19 13 GLY B O 1
ATOM 2134 N N . HIS B 1 14 ? -7.434 -8.367 -8.945 1 95.06 14 HIS B N 1
ATOM 2135 C CA . HIS B 1 14 ? -8.758 -7.773 -9.07 1 95.06 14 HIS B CA 1
ATOM 2136 C C . HIS B 1 14 ? -9.805 -8.828 -9.438 1 95.06 14 HIS B C 1
ATOM 2138 O O . HIS B 1 14 ? -9.773 -9.383 -10.539 1 95.06 14 HIS B O 1
ATOM 2144 N N . PRO B 1 15 ? -10.852 -9.141 -8.617 1 93.38 15 PRO B N 1
ATOM 2145 C CA . PRO B 1 15 ? -10.867 -8.781 -7.195 1 93.38 15 PRO B CA 1
ATOM 2146 C C . PRO B 1 15 ? -9.75 -9.461 -6.406 1 93.38 15 PRO B C 1
ATOM 2148 O O . PRO B 1 15 ? -9.102 -10.375 -6.91 1 93.38 15 PRO B O 1
ATOM 2151 N N . ILE B 1 16 ? -9.484 -9 -5.191 1 93.62 16 ILE B N 1
ATOM 2152 C CA . ILE B 1 16 ? -8.297 -9.445 -4.469 1 93.62 16 ILE B CA 1
ATOM 2153 C C . ILE B 1 16 ? -8.711 -10.273 -3.256 1 93.62 16 ILE B C 1
ATOM 2155 O O . ILE B 1 16 ? -7.875 -10.906 -2.607 1 93.62 16 ILE B O 1
ATOM 2159 N N . THR B 1 17 ? -9.977 -10.422 -2.922 1 89.81 17 THR B N 1
ATOM 2160 C CA . THR B 1 17 ? -10.461 -10.938 -1.649 1 89.81 17 THR B CA 1
ATOM 2161 C C . THR B 1 17 ? -10.094 -12.414 -1.489 1 89.81 17 THR B C 1
ATOM 2163 O O . THR B 1 17 ? -9.945 -12.898 -0.368 1 89.81 17 THR B O 1
ATOM 2166 N N . GLN B 1 18 ? -9.812 -13.109 -2.529 1 82.06 18 GLN B N 1
ATOM 2167 C CA . GLN B 1 18 ? -9.633 -14.555 -2.494 1 82.06 18 GLN B CA 1
ATOM 2168 C C . GLN B 1 18 ? -8.195 -14.93 -2.166 1 82.06 18 GLN B C 1
ATOM 2170 O O . GLN B 1 18 ? -7.883 -16.094 -1.929 1 82.06 18 GLN B O 1
ATOM 2175 N N . VAL B 1 19 ? -7.316 -14 -2.148 1 87.31 19 VAL B N 1
ATOM 2176 C CA . VAL B 1 19 ? -5.902 -14.336 -2.004 1 87.31 19 VAL B CA 1
ATOM 2177 C C . VAL B 1 19 ? -5.605 -14.719 -0.557 1 87.31 19 VAL B C 1
ATOM 2179 O O . VAL B 1 19 ? -6.184 -14.148 0.373 1 87.31 19 VAL B O 1
ATOM 2182 N N . LYS B 1 20 ? -4.582 -15.578 -0.359 1 88.88 20 LYS B N 1
ATOM 2183 C CA . LYS B 1 20 ? -4.172 -16.031 0.967 1 88.88 20 LYS B CA 1
ATOM 2184 C C . LYS B 1 20 ? -2.785 -15.508 1.325 1 88.88 20 LYS B C 1
ATOM 2186 O O . LYS B 1 20 ? -2.367 -15.578 2.482 1 88.88 20 LYS B O 1
ATOM 2191 N N . SER B 1 21 ? -2.139 -14.93 0.391 1 92.62 21 SER B N 1
ATOM 2192 C CA . SER B 1 21 ? -0.752 -14.508 0.557 1 92.62 21 SER B CA 1
ATOM 2193 C C . SER B 1 21 ? -0.605 -13.547 1.729 1 92.62 21 SER B C 1
ATOM 2195 O O . SER B 1 21 ? 0.325 -13.664 2.527 1 92.62 21 SER B O 1
ATOM 2197 N N . PRO B 1 22 ? -1.54 -12.594 1.9 1 95.81 22 PRO B N 1
ATOM 2198 C CA . PRO B 1 22 ? -1.374 -11.672 3.023 1 95.81 22 PRO B CA 1
ATOM 2199 C C . PRO B 1 22 ? -1.371 -12.383 4.375 1 95.81 22 PRO B C 1
ATOM 2201 O O . PRO B 1 22 ? -0.493 -12.133 5.207 1 95.81 22 PRO B O 1
ATOM 2204 N N . GLU B 1 23 ? -2.238 -13.305 4.574 1 94.12 23 GLU B N 1
ATOM 2205 C CA . GLU B 1 23 ? -2.273 -14.047 5.828 1 94.12 23 GLU B CA 1
ATOM 2206 C C . GLU B 1 23 ? -1.011 -14.883 6.008 1 94.12 23 GLU B C 1
ATOM 2208 O O . GLU B 1 23 ? -0.413 -14.898 7.086 1 94.12 23 GLU B O 1
ATOM 2213 N N . ASN B 1 24 ? -0.645 -15.562 4.965 1 93.38 24 ASN B N 1
ATOM 2214 C CA . ASN B 1 24 ? 0.516 -16.438 5.031 1 93.38 24 ASN B CA 1
ATOM 2215 C C . ASN B 1 24 ? 1.797 -15.664 5.309 1 93.38 24 ASN B C 1
ATOM 2217 O O . ASN B 1 24 ? 2.561 -16.016 6.211 1 93.38 24 ASN B O 1
ATOM 2221 N N . PHE B 1 25 ? 2.059 -14.641 4.59 1 96.06 25 PHE B N 1
ATOM 2222 C CA . PHE B 1 25 ? 3.27 -13.844 4.746 1 96.06 25 PHE B CA 1
ATOM 2223 C C . PHE B 1 25 ? 3.291 -13.156 6.105 1 96.06 25 PHE B C 1
ATOM 2225 O O . PHE B 1 25 ? 4.324 -13.117 6.773 1 96.06 25 PHE B O 1
ATOM 2232 N N . ASN B 1 26 ? 2.176 -12.57 6.473 1 96.81 26 ASN B N 1
ATOM 2233 C CA . ASN B 1 26 ? 2.145 -11.836 7.734 1 96.81 26 ASN B CA 1
ATOM 2234 C C . ASN B 1 26 ? 2.332 -12.766 8.93 1 96.81 26 ASN B C 1
ATOM 2236 O O . ASN B 1 26 ? 2.943 -12.383 9.93 1 96.81 26 ASN B O 1
ATOM 2240 N N . HIS B 1 27 ? 1.77 -13.984 8.859 1 94.5 27 HIS B N 1
ATOM 2241 C CA . HIS B 1 27 ? 2.068 -14.984 9.875 1 94.5 27 HIS B CA 1
ATOM 2242 C C . HIS B 1 27 ? 3.564 -15.281 9.93 1 94.5 27 HIS B C 1
ATOM 2244 O O . HIS B 1 27 ? 4.145 -15.352 11.016 1 94.5 27 HIS B O 1
ATOM 2250 N N . TYR B 1 28 ? 4.113 -15.438 8.789 1 93.88 28 TYR B N 1
ATOM 2251 C CA . TYR B 1 28 ? 5.547 -15.695 8.703 1 93.88 28 TYR B CA 1
ATOM 2252 C C . TYR B 1 28 ? 6.344 -14.531 9.273 1 93.88 28 TYR B C 1
ATOM 2254 O O . TYR B 1 28 ? 7.25 -14.727 10.086 1 93.88 28 TYR B O 1
ATOM 2262 N N . PHE B 1 29 ? 6.066 -13.281 8.875 1 96.31 29 PHE B N 1
ATOM 2263 C CA . PHE B 1 29 ? 6.758 -12.094 9.367 1 96.31 29 PHE B CA 1
ATOM 2264 C C . PHE B 1 29 ? 6.676 -12.016 10.891 1 96.31 29 PHE B C 1
ATOM 2266 O O . PHE B 1 29 ? 7.676 -11.742 11.555 1 96.31 29 PHE B O 1
ATOM 2273 N N . ALA B 1 30 ? 5.477 -12.227 11.383 1 95.75 30 ALA B N 1
ATOM 2274 C CA . ALA B 1 30 ? 5.273 -12.195 12.828 1 95.75 30 ALA B CA 1
ATOM 2275 C C . ALA B 1 30 ? 6.121 -13.258 13.523 1 95.75 30 ALA B C 1
ATOM 2277 O O . ALA B 1 30 ? 6.777 -12.977 14.531 1 95.75 30 ALA B O 1
ATOM 2278 N N . SER B 1 31 ? 6.105 -14.461 13.039 1 95.06 31 SER B N 1
ATOM 2279 C CA . SER B 1 31 ? 6.836 -15.57 13.641 1 95.06 31 SER B CA 1
ATOM 2280 C C . SER B 1 31 ? 8.336 -15.312 13.641 1 95.06 31 SER B C 1
ATOM 2282 O O . SER B 1 31 ? 9.055 -15.766 14.539 1 95.06 31 SER B O 1
ATOM 2284 N N . GLN B 1 32 ? 8.789 -14.578 12.664 1 94.88 32 GLN B N 1
ATOM 2285 C CA . GLN B 1 32 ? 10.211 -14.281 12.547 1 94.88 32 GLN B CA 1
ATOM 2286 C C . GLN B 1 32 ? 10.539 -12.906 13.117 1 94.88 32 GLN B C 1
ATOM 2288 O O . GLN B 1 32 ? 11.672 -12.422 12.992 1 94.88 32 GLN B O 1
ATOM 2293 N N . ARG B 1 33 ? 9.586 -12.133 13.68 1 95.75 33 ARG B N 1
ATOM 2294 C CA . ARG B 1 33 ? 9.719 -10.805 14.266 1 95.75 33 ARG B CA 1
ATOM 2295 C C . ARG B 1 33 ? 10.273 -9.805 13.258 1 95.75 33 ARG B C 1
ATOM 2297 O O . ARG B 1 33 ? 11.164 -9.016 13.57 1 95.75 33 ARG B O 1
ATOM 2304 N N . MET B 1 34 ? 9.844 -10 12.055 1 96.5 34 MET B N 1
ATOM 2305 C CA . MET B 1 34 ? 10.195 -9.062 10.992 1 96.5 34 MET B CA 1
ATOM 2306 C C . MET B 1 34 ? 9.227 -7.891 10.961 1 96.5 34 MET B C 1
ATOM 2308 O O . MET B 1 34 ? 8.008 -8.078 11.078 1 96.5 34 MET B O 1
ATOM 2312 N N . ASP B 1 35 ? 9.758 -6.68 10.844 1 97.44 35 ASP B N 1
ATOM 2313 C CA . ASP B 1 35 ? 8.922 -5.484 10.758 1 97.44 35 ASP B CA 1
ATOM 2314 C C . ASP B 1 35 ? 8.469 -5.234 9.32 1 97.44 35 ASP B C 1
ATOM 2316 O O . ASP B 1 35 ? 8.961 -4.316 8.664 1 97.44 35 ASP B O 1
ATOM 2320 N N . LYS B 1 36 ? 7.582 -6.094 8.859 1 97.88 36 LYS B N 1
ATOM 2321 C CA . LYS B 1 36 ? 7.012 -6.07 7.512 1 97.88 36 LYS B CA 1
ATOM 2322 C C . LYS B 1 36 ? 5.516 -6.359 7.547 1 97.88 36 LYS B C 1
ATOM 2324 O O . LYS B 1 36 ? 5.016 -6.973 8.492 1 97.88 36 LYS B O 1
ATOM 2329 N N . VAL B 1 37 ? 4.84 -5.898 6.574 1 98.19 37 VAL B N 1
ATOM 2330 C CA . VAL B 1 37 ? 3.426 -6.234 6.43 1 98.19 37 VAL B CA 1
ATOM 2331 C C . VAL B 1 37 ? 3.094 -6.453 4.957 1 98.19 37 VAL B C 1
ATOM 2333 O O . VAL B 1 37 ? 3.508 -5.672 4.098 1 98.19 37 VAL B O 1
ATOM 2336 N N . MET B 1 38 ? 2.455 -7.539 4.648 1 98.12 38 MET B N 1
ATOM 2337 C CA . MET B 1 38 ? 1.926 -7.75 3.305 1 98.12 38 MET B CA 1
ATOM 2338 C C . MET B 1 38 ? 0.472 -7.297 3.215 1 98.12 38 MET B C 1
ATOM 2340 O O . MET B 1 38 ? -0.355 -7.688 4.039 1 98.12 38 MET B O 1
ATOM 2344 N N . ILE B 1 39 ? 0.194 -6.523 2.199 1 98.5 39 ILE B N 1
ATOM 2345 C CA . ILE B 1 39 ? -1.152 -5.984 2.043 1 98.5 39 ILE B CA 1
ATOM 2346 C C . ILE B 1 39 ? -1.754 -6.473 0.726 1 98.5 39 ILE B C 1
ATOM 2348 O O . ILE B 1 39 ? -1.03 -6.707 -0.245 1 98.5 39 ILE B O 1
ATOM 2352 N N . PRO B 1 40 ? -3.104 -6.652 0.702 1 98.06 40 PRO B N 1
ATOM 2353 C CA . PRO B 1 40 ? -3.805 -6.859 -0.568 1 98.06 40 PRO B CA 1
ATOM 2354 C C . PRO B 1 40 ? -4.082 -5.555 -1.308 1 98.06 40 PRO B C 1
ATOM 2356 O O . PRO B 1 40 ? -4.527 -4.578 -0.699 1 98.06 40 PRO B O 1
ATOM 2359 N N . VAL B 1 41 ? -3.781 -5.496 -2.535 1 98.56 41 VAL B N 1
ATOM 2360 C CA . VAL B 1 41 ? -4.051 -4.324 -3.361 1 98.56 41 VAL B CA 1
ATOM 2361 C C . VAL B 1 41 ? -5.047 -4.684 -4.461 1 98.56 41 VAL B C 1
ATOM 2363 O O . VAL B 1 41 ? -4.68 -5.316 -5.457 1 98.56 41 VAL B O 1
ATOM 2366 N N . ASP B 1 42 ? -6.305 -4.32 -4.281 1 98 42 ASP B N 1
ATOM 2367 C CA . ASP B 1 42 ? -7.32 -4.492 -5.316 1 98 42 ASP B CA 1
ATOM 2368 C C . ASP B 1 42 ? -7.234 -3.381 -6.359 1 98 42 ASP B C 1
ATOM 2370 O O . ASP B 1 42 ? -7.797 -2.303 -6.172 1 98 42 ASP B O 1
ATOM 2374 N N . ILE B 1 43 ? -6.555 -3.652 -7.477 1 97.94 43 ILE B N 1
ATOM 2375 C CA . ILE B 1 43 ? -6.246 -2.607 -8.445 1 97.94 43 ILE B CA 1
ATOM 2376 C C . ILE B 1 43 ? -6.895 -2.941 -9.789 1 97.94 43 ILE B C 1
ATOM 2378 O O . ILE B 1 43 ? -6.723 -4.047 -10.305 1 97.94 43 ILE B O 1
ATOM 2382 N N . ALA B 1 44 ? -7.641 -2.045 -10.352 1 97.06 44 ALA B N 1
ATOM 2383 C CA . ALA B 1 44 ? -8.25 -2.211 -11.664 1 97.06 44 ALA B CA 1
ATOM 2384 C C . ALA B 1 44 ? -7.188 -2.348 -12.75 1 97.06 44 ALA B C 1
ATOM 2386 O O . ALA B 1 44 ? -6.113 -1.75 -12.656 1 97.06 44 ALA B O 1
ATOM 2387 N N . PRO B 1 45 ? -7.492 -3.051 -13.828 1 96.75 45 PRO B N 1
ATOM 2388 C CA . PRO B 1 45 ? -6.516 -3.289 -14.891 1 96.75 45 PRO B CA 1
ATOM 2389 C C . PRO B 1 45 ? -5.93 -1.996 -15.453 1 96.75 45 PRO B C 1
ATOM 2391 O O . PRO B 1 45 ? -4.715 -1.899 -15.656 1 96.75 45 PRO B O 1
ATOM 2394 N N . ASP B 1 46 ? -6.707 -0.974 -15.617 1 96.69 46 ASP B N 1
ATOM 2395 C CA . ASP B 1 46 ? -6.266 0.267 -16.25 1 96.69 46 ASP B CA 1
ATOM 2396 C C . ASP B 1 46 ? -5.336 1.052 -15.32 1 96.69 46 ASP B C 1
ATOM 2398 O O . ASP B 1 46 ? -4.652 1.978 -15.766 1 96.69 46 ASP B O 1
ATOM 2402 N N . ALA B 1 47 ? -5.27 0.7 -14.078 1 97.62 47 ALA B N 1
ATOM 2403 C CA . ALA B 1 47 ? -4.461 1.436 -13.109 1 97.62 47 ALA B CA 1
ATOM 2404 C C . ALA B 1 47 ? -3.135 0.729 -12.852 1 97.62 47 ALA B C 1
ATOM 2406 O O . ALA B 1 47 ? -2.264 1.264 -12.164 1 97.62 47 ALA B O 1
ATOM 2407 N N . VAL B 1 48 ? -2.945 -0.431 -13.438 1 98.5 48 VAL B N 1
ATOM 2408 C CA . VAL B 1 48 ? -1.779 -1.262 -13.156 1 98.5 48 VAL B CA 1
ATOM 2409 C C . VAL B 1 48 ? -0.509 -0.533 -13.586 1 98.5 48 VAL B C 1
ATOM 2411 O O . VAL B 1 48 ? 0.492 -0.536 -12.867 1 98.5 48 VAL B O 1
ATOM 2414 N N . ALA B 1 49 ? -0.539 0.074 -14.734 1 98.69 49 ALA B N 1
ATOM 2415 C CA . ALA B 1 49 ? 0.639 0.779 -15.234 1 98.69 49 ALA B CA 1
ATOM 2416 C C . ALA B 1 49 ? 1.08 1.869 -14.266 1 98.69 49 ALA B C 1
ATOM 2418 O O . ALA B 1 49 ? 2.268 1.995 -13.961 1 98.69 49 ALA B O 1
ATOM 2419 N N . ALA B 1 50 ? 0.154 2.67 -13.797 1 98.56 50 ALA B N 1
ATOM 2420 C CA . ALA B 1 50 ? 0.45 3.736 -12.844 1 98.56 50 ALA B CA 1
ATOM 2421 C C . ALA B 1 50 ? 1.001 3.17 -11.539 1 98.56 50 ALA B C 1
ATOM 2423 O O . ALA B 1 50 ? 1.926 3.734 -10.953 1 98.56 50 ALA B O 1
ATOM 2424 N N . TYR B 1 51 ? 0.437 2.072 -11.078 1 98.62 51 TYR B N 1
ATOM 2425 C CA . TYR B 1 51 ? 0.901 1.431 -9.852 1 98.62 51 TYR B CA 1
ATOM 2426 C C . TYR B 1 51 ? 2.361 1.014 -9.977 1 98.62 51 TYR B C 1
ATOM 2428 O O . TYR B 1 51 ? 3.164 1.261 -9.07 1 98.62 51 TYR B O 1
ATOM 2436 N N . LEU B 1 52 ? 2.652 0.379 -11.117 1 98.75 52 LEU B N 1
ATOM 2437 C CA . LEU B 1 52 ? 4.023 -0.059 -11.344 1 98.75 52 LEU B CA 1
ATOM 2438 C C . LEU B 1 52 ? 4.969 1.135 -11.422 1 98.75 52 LEU B C 1
ATOM 2440 O O . LEU B 1 52 ? 6.09 1.079 -10.914 1 98.75 52 LEU B O 1
ATOM 2444 N N . ASN B 1 53 ? 4.57 2.172 -12.047 1 98.25 53 ASN B N 1
ATOM 2445 C CA . ASN B 1 53 ? 5.398 3.371 -12.109 1 98.25 53 ASN B CA 1
ATOM 2446 C C . ASN B 1 53 ? 5.609 3.977 -10.727 1 98.25 53 ASN B C 1
ATOM 2448 O O . ASN B 1 53 ? 6.695 4.473 -10.422 1 98.25 53 ASN B O 1
ATOM 2452 N N . ALA B 1 54 ? 4.582 3.998 -9.891 1 98.12 54 ALA B N 1
ATOM 2453 C CA . ALA B 1 54 ? 4.711 4.469 -8.516 1 98.12 54 ALA B CA 1
ATOM 2454 C C . ALA B 1 54 ? 5.703 3.613 -7.73 1 98.12 54 ALA B C 1
ATOM 2456 O O . ALA B 1 54 ? 6.473 4.129 -6.918 1 98.12 54 ALA B O 1
ATOM 2457 N N . LEU B 1 55 ? 5.66 2.295 -7.973 1 97.94 55 LEU B N 1
ATOM 2458 C CA . LEU B 1 55 ? 6.535 1.353 -7.285 1 97.94 55 LEU B CA 1
ATOM 2459 C C . LEU B 1 55 ? 8 1.741 -7.461 1 97.94 55 LEU B C 1
ATOM 2461 O O . LEU B 1 55 ? 8.805 1.584 -6.539 1 97.94 55 LEU B O 1
ATOM 2465 N N . ARG B 1 56 ? 8.336 2.252 -8.625 1 97.75 56 ARG B N 1
ATOM 2466 C CA . ARG B 1 56 ? 9.711 2.627 -8.938 1 97.75 56 ARG B CA 1
ATOM 2467 C C . ARG B 1 56 ? 10.234 3.662 -7.945 1 97.75 56 ARG B C 1
ATOM 2469 O O . ARG B 1 56 ? 11.43 3.695 -7.648 1 97.75 56 ARG B O 1
ATOM 2476 N N . GLY B 1 57 ? 9.398 4.496 -7.441 1 96.81 57 GLY B N 1
ATOM 2477 C CA . GLY B 1 57 ? 9.781 5.531 -6.5 1 96.81 57 GLY B CA 1
ATOM 2478 C C . GLY B 1 57 ? 9.328 5.246 -5.078 1 96.81 57 GLY B C 1
ATOM 2479 O O . GLY B 1 57 ? 9.445 6.105 -4.203 1 96.81 57 GLY B O 1
ATOM 2480 N N . TRP B 1 58 ? 8.688 4.117 -4.773 1 97.5 58 TRP B N 1
ATOM 2481 C CA . TRP B 1 58 ? 8.242 3.686 -3.453 1 97.5 58 TRP B CA 1
ATOM 2482 C C . TRP B 1 58 ? 9.383 3.035 -2.678 1 97.5 58 TRP B C 1
ATOM 2484 O O . TRP B 1 58 ? 9.68 1.854 -2.867 1 97.5 58 TRP B O 1
ATOM 2494 N N . GLN B 1 59 ? 9.984 3.693 -1.734 1 97.06 59 GLN B N 1
ATOM 2495 C CA . GLN B 1 59 ? 11.289 3.361 -1.159 1 97.06 59 GLN B CA 1
ATOM 2496 C C . GLN B 1 59 ? 11.172 2.203 -0.171 1 97.06 59 GLN B C 1
ATOM 2498 O O . GLN B 1 59 ? 12.109 1.419 -0.013 1 97.06 59 GLN B O 1
ATOM 2503 N N . ASN B 1 60 ? 10.102 2.102 0.535 1 97.5 60 ASN B N 1
ATOM 2504 C CA . ASN B 1 60 ? 10 1.034 1.524 1 97.5 60 ASN B CA 1
ATOM 2505 C C . ASN B 1 60 ? 9.172 -0.138 0.998 1 97.5 60 ASN B C 1
ATOM 2507 O O . ASN B 1 60 ? 8.43 -0.77 1.751 1 97.5 60 ASN B O 1
ATOM 2511 N N . MET B 1 61 ? 9.164 -0.403 -0.284 1 97.31 61 MET B N 1
ATOM 2512 C CA . MET B 1 61 ? 8.625 -1.583 -0.955 1 97.31 61 MET B CA 1
ATOM 2513 C C . MET B 1 61 ? 9.602 -2.111 -1.999 1 97.31 61 MET B C 1
ATOM 2515 O O . MET B 1 61 ? 9.922 -1.418 -2.969 1 97.31 61 MET B O 1
ATOM 2519 N N . SER B 1 62 ? 10.016 -3.287 -1.877 1 96.69 62 SER B N 1
ATOM 2520 C CA . SER B 1 62 ? 11.078 -3.828 -2.719 1 96.69 62 SER B CA 1
ATOM 2521 C C . SER B 1 62 ? 10.508 -4.609 -3.896 1 96.69 62 SER B C 1
ATOM 2523 O O . SER B 1 62 ? 11.219 -4.906 -4.859 1 96.69 62 SER B O 1
ATOM 2525 N N . GLY B 1 63 ? 9.25 -4.984 -3.812 1 97.69 63 GLY B N 1
ATOM 2526 C CA . GLY B 1 63 ? 8.617 -5.781 -4.848 1 97.69 63 GLY B CA 1
ATOM 2527 C C . GLY B 1 63 ? 7.184 -6.156 -4.52 1 97.69 63 GLY B C 1
ATOM 2528 O O . GLY B 1 63 ? 6.66 -5.77 -3.471 1 97.69 63 GLY B O 1
ATOM 2529 N N . ILE B 1 64 ? 6.566 -6.906 -5.48 1 98.56 64 ILE B N 1
ATOM 2530 C CA . ILE B 1 64 ? 5.164 -7.258 -5.305 1 98.56 64 ILE B CA 1
ATOM 2531 C C . ILE B 1 64 ? 4.902 -8.648 -5.879 1 98.56 64 ILE B C 1
ATOM 2533 O O . ILE B 1 64 ? 5.672 -9.133 -6.711 1 98.56 64 ILE B O 1
ATOM 2537 N N . LEU B 1 65 ? 3.857 -9.266 -5.348 1 97.75 65 LEU B N 1
ATOM 2538 C CA . LEU B 1 65 ? 3.244 -10.422 -5.996 1 97.75 65 LEU B CA 1
ATOM 2539 C C . LEU B 1 65 ? 2.115 -9.984 -6.922 1 97.75 65 LEU B C 1
ATOM 2541 O O . LEU B 1 65 ? 1.55 -8.906 -6.754 1 97.75 65 LEU B O 1
ATOM 2545 N N . VAL B 1 66 ? 1.868 -10.789 -7.918 1 96.88 66 VAL B N 1
ATOM 2546 C CA . VAL B 1 66 ? 0.841 -10.5 -8.914 1 96.88 66 VAL B CA 1
ATOM 2547 C C . VAL B 1 66 ? -0.09 -11.695 -9.062 1 96.88 66 VAL B C 1
ATOM 2549 O O . VAL B 1 66 ? 0.369 -12.836 -9.188 1 96.88 66 VAL B O 1
ATOM 2552 N N . THR B 1 67 ? -1.346 -11.492 -8.961 1 93.12 67 THR B N 1
ATOM 2553 C CA . THR B 1 67 ? -2.332 -12.547 -9.156 1 93.12 67 THR B CA 1
ATOM 2554 C C . THR B 1 67 ? -3.357 -12.133 -10.211 1 93.12 67 THR B C 1
ATOM 2556 O O . THR B 1 67 ? -3.178 -11.133 -10.906 1 93.12 67 THR B O 1
ATOM 2559 N N . VAL B 1 68 ? -4.301 -13.031 -10.453 1 87.94 68 VAL B N 1
ATOM 2560 C CA . VAL B 1 68 ? -5.32 -12.805 -11.477 1 87.94 68 VAL B CA 1
ATOM 2561 C C . VAL B 1 68 ? -5.98 -11.453 -11.258 1 87.94 68 VAL B C 1
ATOM 2563 O O . VAL B 1 68 ? -6.184 -11.023 -10.117 1 87.94 68 VAL B O 1
ATOM 2566 N N . PRO B 1 69 ? -6.23 -10.727 -12.391 1 90.38 69 PRO B N 1
ATOM 2567 C CA . PRO B 1 69 ? -6.004 -11.047 -13.805 1 90.38 69 PRO B CA 1
ATOM 2568 C C . PRO B 1 69 ? -4.762 -10.367 -14.375 1 90.38 69 PRO B C 1
ATOM 2570 O O . PRO B 1 69 ? -4.641 -10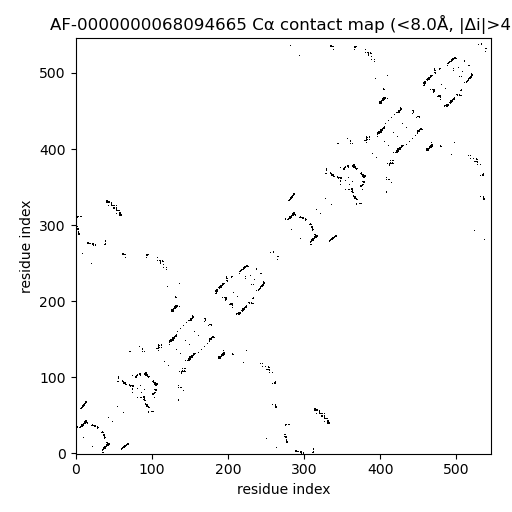.219 -15.594 1 90.38 69 PRO B O 1
ATOM 2573 N N . HIS B 1 70 ? -3.805 -9.953 -13.562 1 95.75 70 HIS B N 1
ATOM 2574 C CA . HIS B 1 70 ? -2.834 -8.953 -13.992 1 95.75 70 HIS B CA 1
ATOM 2575 C C . HIS B 1 70 ? -1.546 -9.609 -14.477 1 95.75 70 HIS B C 1
ATOM 2577 O O . HIS B 1 70 ? -0.633 -8.93 -14.945 1 95.75 70 HIS B O 1
ATOM 2583 N N . LYS B 1 71 ? -1.412 -10.883 -14.492 1 94.44 71 LYS B N 1
ATOM 2584 C CA . LYS B 1 71 ? -0.131 -11.555 -14.688 1 94.44 71 LYS B CA 1
ATOM 2585 C C . LYS B 1 71 ? 0.439 -11.258 -16.078 1 94.44 71 LYS B C 1
ATOM 2587 O O . LYS B 1 71 ? 1.639 -11.016 -16.219 1 94.44 71 LYS B O 1
ATOM 2592 N N . GLN B 1 72 ? -0.331 -11.289 -17.062 1 93.38 72 GLN B N 1
ATOM 2593 C CA . GLN B 1 72 ? 0.138 -11.016 -18.422 1 93.38 72 GLN B CA 1
ATOM 2594 C C . GLN B 1 72 ? 0.393 -9.523 -18.625 1 93.38 72 GLN B C 1
ATOM 2596 O O . GLN B 1 72 ? 1.434 -9.133 -19.156 1 93.38 72 GLN B O 1
ATOM 2601 N N . ARG B 1 73 ? -0.559 -8.711 -18.188 1 95 73 ARG B N 1
ATOM 2602 C CA . ARG B 1 73 ? -0.452 -7.258 -18.328 1 95 73 ARG B CA 1
ATOM 2603 C C . ARG B 1 73 ? 0.82 -6.738 -17.672 1 95 73 ARG B C 1
ATOM 2605 O O . ARG B 1 73 ? 1.548 -5.934 -18.25 1 95 73 ARG B O 1
ATOM 2612 N N . VAL B 1 74 ? 1.085 -7.168 -16.469 1 98.19 74 VAL B N 1
ATOM 2613 C CA . VAL B 1 74 ? 2.266 -6.719 -15.742 1 98.19 74 VAL B CA 1
ATOM 2614 C C . VAL B 1 74 ? 3.527 -7.113 -16.5 1 98.19 74 VAL B C 1
ATOM 2616 O O . VAL B 1 74 ? 4.457 -6.316 -16.625 1 98.19 74 VAL B O 1
ATOM 2619 N N . ALA B 1 75 ? 3.533 -8.297 -17.016 1 97.69 75 ALA B N 1
ATOM 2620 C CA . ALA B 1 75 ? 4.691 -8.766 -17.766 1 97.69 75 ALA B CA 1
ATOM 2621 C C . ALA B 1 75 ? 5.02 -7.809 -18.906 1 97.69 75 ALA B C 1
ATOM 2623 O O . ALA B 1 75 ? 6.191 -7.531 -19.188 1 97.69 75 ALA B O 1
ATOM 2624 N N . GLU B 1 76 ? 4.047 -7.277 -19.547 1 97.62 76 GLU B N 1
ATOM 2625 C CA . GLU B 1 76 ? 4.211 -6.41 -20.703 1 97.62 76 GLU B CA 1
ATOM 2626 C C . GLU B 1 76 ? 4.762 -5.047 -20.312 1 97.62 76 GLU B C 1
ATOM 2628 O O . GLU B 1 76 ? 5.273 -4.305 -21.156 1 97.62 76 GLU B O 1
ATOM 2633 N N . LEU B 1 77 ? 4.676 -4.707 -19.062 1 98.25 77 LEU B N 1
ATOM 2634 C CA . LEU B 1 77 ? 4.98 -3.354 -18.609 1 98.25 77 LEU B CA 1
ATOM 2635 C C . LEU B 1 77 ? 6.34 -3.303 -17.922 1 98.25 77 LEU B C 1
ATOM 2637 O O . LEU B 1 77 ? 6.828 -2.223 -17.578 1 98.25 77 LEU B O 1
ATOM 2641 N N . LEU B 1 78 ? 6.965 -4.418 -17.672 1 98.62 78 LEU B N 1
ATOM 2642 C CA . LEU B 1 78 ? 8.195 -4.48 -16.891 1 98.62 78 LEU B CA 1
ATOM 2643 C C . LEU B 1 78 ? 9.406 -4.188 -17.766 1 98.62 78 LEU B C 1
ATOM 2645 O O . LEU B 1 78 ? 9.336 -4.305 -18.984 1 98.62 78 LEU B O 1
ATOM 2649 N N . ASP B 1 79 ? 10.492 -3.801 -17.141 1 98.62 79 ASP B N 1
ATOM 2650 C CA . ASP B 1 79 ? 11.742 -3.492 -17.828 1 98.62 79 ASP B CA 1
ATOM 2651 C C . ASP B 1 79 ? 12.484 -4.77 -18.219 1 98.62 79 ASP B C 1
ATOM 2653 O O . ASP B 1 79 ? 13.219 -4.789 -19.203 1 98.62 79 ASP B O 1
ATOM 2657 N N . ALA B 1 80 ? 12.336 -5.824 -17.391 1 98.31 80 ALA B N 1
ATOM 2658 C CA . ALA B 1 80 ? 13.031 -7.086 -17.609 1 98.31 80 ALA B CA 1
ATOM 2659 C C . ALA B 1 80 ? 12.203 -8.273 -17.141 1 98.31 80 ALA B C 1
ATOM 2661 O O . ALA B 1 80 ? 11.414 -8.141 -16.188 1 98.31 80 ALA B O 1
ATOM 2662 N N . LEU B 1 81 ? 12.414 -9.359 -17.797 1 98.25 81 LEU B N 1
ATOM 2663 C CA . LEU B 1 81 ? 11.812 -10.633 -17.438 1 98.25 81 LEU B CA 1
ATOM 2664 C C . LEU B 1 81 ? 12.859 -11.734 -17.359 1 98.25 81 LEU B C 1
ATOM 2666 O O . LEU B 1 81 ? 13.828 -11.727 -18.125 1 98.25 81 LEU B O 1
ATOM 2670 N N . THR B 1 82 ? 12.703 -12.648 -16.391 1 97.25 82 THR B N 1
ATOM 2671 C CA . THR B 1 82 ? 13.492 -13.867 -16.484 1 97.25 82 THR B CA 1
ATOM 2672 C C . THR B 1 82 ? 13.172 -14.633 -17.766 1 97.25 82 THR B C 1
ATOM 2674 O O . THR B 1 82 ? 12.125 -14.414 -18.375 1 97.25 82 THR B O 1
ATOM 2677 N N . PRO B 1 83 ? 14.062 -15.547 -18.125 1 94.88 83 PRO B N 1
ATOM 2678 C CA . PRO B 1 83 ? 13.805 -16.297 -19.359 1 94.88 83 PRO B CA 1
ATOM 2679 C C . PRO B 1 83 ? 12.461 -17.016 -19.344 1 94.88 83 PRO B C 1
ATOM 2681 O O . PRO B 1 83 ? 11.688 -16.922 -20.297 1 94.88 83 PRO B O 1
ATOM 2684 N N . ARG B 1 84 ? 12.109 -17.734 -18.328 1 94.31 84 ARG B N 1
ATOM 2685 C CA . ARG B 1 84 ? 10.844 -18.453 -18.297 1 94.31 84 ARG B CA 1
ATOM 2686 C C . ARG B 1 84 ? 9.664 -17.484 -18.344 1 94.31 84 ARG B C 1
ATOM 2688 O O . ARG B 1 84 ? 8.68 -17.719 -19.047 1 94.31 84 ARG B O 1
ATOM 2695 N N . ALA B 1 85 ? 9.734 -16.375 -17.578 1 96.62 85 ALA B N 1
ATOM 2696 C CA . ALA B 1 85 ? 8.656 -15.383 -17.609 1 96.62 85 ALA B CA 1
ATOM 2697 C C . ALA B 1 85 ? 8.492 -14.797 -19.016 1 96.62 85 ALA B C 1
ATOM 2699 O O . ALA B 1 85 ? 7.367 -14.555 -19.453 1 96.62 85 ALA B O 1
ATOM 2700 N N . ARG B 1 86 ? 9.609 -14.594 -19.656 1 96.19 86 ARG B N 1
ATOM 2701 C CA . ARG B 1 86 ? 9.586 -14.055 -21 1 96.19 86 ARG B CA 1
ATOM 2702 C C . ARG B 1 86 ? 8.859 -15 -21.953 1 96.19 86 ARG B C 1
ATOM 2704 O O . ARG B 1 86 ? 8.023 -14.562 -22.75 1 96.19 86 ARG B O 1
ATOM 2711 N N . HIS B 1 87 ? 9.164 -16.219 -21.875 1 93.25 87 HIS B N 1
ATOM 2712 C CA . HIS B 1 87 ? 8.57 -17.203 -22.766 1 93.25 87 HIS B CA 1
ATOM 2713 C C . HIS B 1 87 ? 7.086 -17.391 -22.453 1 93.25 87 HIS B C 1
ATOM 2715 O O . HIS B 1 87 ? 6.285 -17.625 -23.359 1 93.25 87 HIS B O 1
ATOM 2721 N N . LEU B 1 88 ? 6.734 -17.281 -21.234 1 94 88 LEU B N 1
ATOM 2722 C CA . LEU B 1 88 ? 5.355 -17.5 -20.828 1 94 88 LEU B CA 1
ATOM 2723 C C . LEU B 1 88 ? 4.523 -16.234 -21.031 1 94 88 LEU B C 1
ATOM 2725 O O . LEU B 1 88 ? 3.293 -16.297 -21.094 1 94 88 LEU B O 1
ATOM 2729 N N . GLY B 1 89 ? 5.172 -15.086 -21.031 1 94.19 89 GLY B N 1
ATOM 2730 C CA . GLY B 1 89 ? 4.473 -13.82 -21.172 1 94.19 89 GLY B CA 1
ATOM 2731 C C . GLY B 1 89 ? 3.641 -13.469 -19.953 1 94.19 89 GLY B C 1
ATOM 2732 O O . GLY B 1 89 ? 2.574 -12.859 -20.078 1 94.19 89 GLY B O 1
ATOM 2733 N N . ALA B 1 90 ? 4.035 -13.93 -18.812 1 94.56 90 ALA B N 1
ATOM 2734 C CA . ALA B 1 90 ? 3.305 -13.695 -17.562 1 94.56 90 ALA B CA 1
ATOM 2735 C C . ALA B 1 90 ? 4.246 -13.711 -16.375 1 94.56 90 ALA B C 1
ATOM 2737 O O . ALA B 1 90 ? 5.293 -14.359 -16.406 1 94.56 90 ALA B O 1
ATOM 2738 N N . VAL B 1 91 ? 3.887 -12.992 -15.344 1 97.5 91 VAL B N 1
ATOM 2739 C CA . VAL B 1 91 ? 4.672 -12.961 -14.117 1 97.5 91 VAL B CA 1
ATOM 2740 C C . VAL B 1 91 ? 3.744 -13.055 -12.906 1 97.5 91 VAL B C 1
ATOM 2742 O O . VAL B 1 91 ? 2.59 -12.617 -12.969 1 97.5 91 VAL B O 1
ATOM 2745 N N . ASN B 1 92 ? 4.27 -13.625 -11.82 1 96.75 92 ASN B N 1
ATOM 2746 C CA . ASN B 1 92 ? 3.518 -13.57 -10.57 1 96.75 92 ASN B CA 1
ATOM 2747 C C . ASN B 1 92 ? 4.328 -12.906 -9.461 1 96.75 92 ASN B C 1
ATOM 2749 O O . ASN B 1 92 ? 3.857 -12.789 -8.328 1 96.75 92 ASN B O 1
ATOM 2753 N N . VAL B 1 93 ? 5.566 -12.523 -9.758 1 98.31 93 VAL B N 1
ATOM 2754 C CA . VAL B 1 93 ? 6.41 -11.773 -8.828 1 98.31 93 VAL B CA 1
ATOM 2755 C C . VAL B 1 93 ? 7.152 -10.672 -9.586 1 98.31 93 VAL B C 1
ATOM 2757 O O . VAL B 1 93 ? 7.551 -10.859 -10.734 1 98.31 93 VAL B O 1
ATOM 2760 N N . VAL B 1 94 ? 7.355 -9.578 -8.969 1 98.81 94 VAL B N 1
ATOM 2761 C CA . VAL B 1 94 ? 8.078 -8.43 -9.508 1 98.81 94 VAL B CA 1
ATOM 2762 C C . VAL B 1 94 ? 9.016 -7.859 -8.445 1 98.81 94 VAL B C 1
ATOM 2764 O O . VAL B 1 94 ? 8.602 -7.617 -7.312 1 98.81 94 VAL B O 1
ATOM 2767 N N . ARG B 1 95 ? 10.234 -7.664 -8.734 1 98.44 95 ARG B N 1
ATOM 2768 C CA . ARG B 1 95 ? 11.156 -6.992 -7.824 1 98.44 95 ARG B CA 1
ATOM 2769 C C . ARG B 1 95 ? 11.633 -5.664 -8.406 1 98.44 95 ARG B C 1
ATOM 2771 O O . ARG B 1 95 ? 11.703 -5.504 -9.625 1 98.44 95 ARG B O 1
ATOM 2778 N N . LYS B 1 96 ? 11.875 -4.758 -7.566 1 97.69 96 LYS B N 1
ATOM 2779 C CA . LYS B 1 96 ? 12.5 -3.484 -7.906 1 97.69 96 LYS B CA 1
ATOM 2780 C C . LYS B 1 96 ? 14.023 -3.57 -7.781 1 97.69 96 LYS B C 1
ATOM 2782 O O . LYS B 1 96 ? 14.547 -3.885 -6.715 1 97.69 96 LYS B O 1
ATOM 2787 N N . LEU B 1 97 ? 14.625 -3.285 -8.852 1 95.94 97 LEU B N 1
ATOM 2788 C CA . LEU B 1 97 ? 16.078 -3.289 -8.875 1 95.94 97 LEU B CA 1
ATOM 2789 C C . LEU B 1 97 ? 16.641 -1.988 -8.297 1 95.94 97 LEU B C 1
ATOM 2791 O O . LEU B 1 97 ? 15.898 -1.011 -8.141 1 95.94 97 LEU B O 1
ATOM 2795 N N . ASP B 1 98 ? 17.875 -1.93 -7.988 1 91.88 98 ASP B N 1
ATOM 2796 C CA . ASP B 1 98 ? 18.531 -0.793 -7.34 1 91.88 98 ASP B CA 1
ATOM 2797 C C . ASP B 1 98 ? 18.406 0.469 -8.188 1 91.88 98 ASP B C 1
ATOM 2799 O O . ASP B 1 98 ? 18.312 1.577 -7.656 1 91.88 98 ASP B O 1
ATOM 2803 N N . ASP B 1 99 ? 18.328 0.287 -9.461 1 91.75 99 ASP B N 1
ATOM 2804 C CA . ASP B 1 99 ? 18.297 1.448 -10.344 1 91.75 99 ASP B CA 1
ATOM 2805 C C . ASP B 1 99 ? 16.859 1.858 -10.648 1 91.75 99 ASP B C 1
ATOM 2807 O O . ASP B 1 99 ? 16.609 2.719 -11.492 1 91.75 99 ASP B O 1
ATOM 2811 N N . GLY B 1 100 ? 15.93 1.197 -10.055 1 91.56 100 GLY B N 1
ATOM 2812 C CA . GLY B 1 100 ? 14.531 1.57 -10.211 1 91.56 100 GLY B CA 1
ATOM 2813 C C . GLY B 1 100 ? 13.805 0.746 -11.25 1 91.56 100 GLY B C 1
ATOM 2814 O O . GLY B 1 100 ? 12.578 0.791 -11.344 1 91.56 100 GLY B O 1
ATOM 2815 N N . ARG B 1 101 ? 14.594 -0.04 -12.078 1 96.88 101 ARG B N 1
ATOM 2816 C CA . ARG B 1 101 ? 13.969 -0.932 -13.055 1 96.88 101 ARG B CA 1
ATOM 2817 C C . ARG B 1 101 ? 13.211 -2.053 -12.352 1 96.88 101 ARG B C 1
ATOM 2819 O O . ARG B 1 101 ? 13.516 -2.398 -11.211 1 96.88 101 ARG B O 1
ATOM 2826 N N . LEU B 1 102 ? 12.156 -2.566 -13 1 98.69 102 LEU B N 1
ATOM 2827 C CA . LEU B 1 102 ? 11.352 -3.668 -12.477 1 98.69 102 LEU B CA 1
ATOM 2828 C C . LEU B 1 102 ? 11.617 -4.949 -13.266 1 98.69 102 LEU B C 1
ATOM 2830 O O . LEU B 1 102 ? 11.648 -4.934 -14.5 1 98.69 102 LEU B O 1
ATOM 2834 N N . GLU B 1 103 ? 11.844 -6.02 -12.531 1 98.75 103 GLU B N 1
ATOM 2835 C CA . GLU B 1 103 ? 12.062 -7.336 -13.117 1 98.75 103 GLU B CA 1
ATOM 2836 C C . GLU B 1 103 ? 11.008 -8.336 -12.633 1 98.75 103 GLU B C 1
ATOM 2838 O O . GLU B 1 103 ? 10.656 -8.352 -11.453 1 98.75 103 GLU B O 1
ATOM 2843 N N . GLY B 1 104 ? 10.555 -9.156 -13.539 1 98.69 104 GLY B N 1
ATOM 2844 C CA . GLY B 1 104 ? 9.516 -10.117 -13.203 1 98.69 104 GLY B CA 1
ATOM 2845 C C . GLY B 1 104 ? 9.93 -11.555 -13.445 1 98.69 104 GLY B C 1
ATOM 2846 O O . GLY B 1 104 ? 10.797 -11.82 -14.281 1 98.69 104 GLY B O 1
ATOM 2847 N N . ASP B 1 105 ? 9.352 -12.438 -12.688 1 98.12 105 ASP B N 1
ATOM 2848 C CA . ASP B 1 105 ? 9.484 -13.883 -12.844 1 98.12 105 ASP B CA 1
ATOM 2849 C C . ASP B 1 105 ? 8.133 -14.578 -12.688 1 98.12 105 ASP B C 1
ATOM 2851 O O . ASP B 1 105 ? 7.148 -13.953 -12.289 1 98.12 105 ASP B O 1
ATOM 2855 N N . MET B 1 106 ? 8.062 -15.781 -13.141 1 97.25 106 MET B N 1
ATOM 2856 C CA . MET B 1 106 ? 6.902 -16.656 -12.961 1 97.25 106 MET B CA 1
ATOM 2857 C C . MET B 1 106 ? 7.27 -17.906 -12.164 1 97.25 106 MET B C 1
ATOM 2859 O O . MET B 1 106 ? 7.891 -18.812 -12.703 1 97.25 106 MET B O 1
ATOM 2863 N N . LEU B 1 107 ? 6.742 -17.938 -10.938 1 96.31 107 LEU B N 1
ATOM 2864 C CA . LEU B 1 107 ? 7.234 -18.969 -10.039 1 96.31 107 LEU B CA 1
ATOM 2865 C C . LEU B 1 107 ? 6.152 -20.016 -9.773 1 96.31 107 LEU B C 1
ATOM 2867 O O . LEU B 1 107 ? 6.371 -20.953 -9.008 1 96.31 107 LEU B O 1
ATOM 2871 N N . ASP B 1 108 ? 5.051 -19.938 -10.414 1 94.06 108 ASP B N 1
ATOM 2872 C CA . ASP B 1 108 ? 3.965 -20.891 -10.219 1 94.06 108 ASP B CA 1
ATOM 2873 C C . ASP B 1 108 ? 4.426 -22.312 -10.531 1 94.06 108 ASP B C 1
ATOM 2875 O O . ASP B 1 108 ? 4.113 -23.25 -9.789 1 94.06 108 ASP B O 1
ATOM 2879 N N . GLY B 1 109 ? 5.152 -22.469 -11.586 1 95.19 109 GLY B N 1
ATOM 2880 C CA . GLY B 1 109 ? 5.672 -23.766 -11.945 1 95.19 109 GLY B CA 1
ATOM 2881 C C . GLY B 1 109 ? 6.652 -24.328 -10.93 1 95.19 109 GLY B C 1
ATOM 2882 O O . GLY B 1 109 ? 6.598 -25.5 -10.586 1 95.19 109 GLY B O 1
ATOM 2883 N N . VAL B 1 110 ? 7.48 -23.453 -10.438 1 93.75 110 VAL B N 1
ATOM 2884 C CA . VAL B 1 110 ? 8.461 -23.828 -9.422 1 93.75 110 VAL B CA 1
ATOM 2885 C C . VAL B 1 110 ? 7.738 -24.25 -8.141 1 93.75 110 VAL B C 1
ATOM 2887 O O . VAL B 1 110 ? 8.078 -25.266 -7.523 1 93.75 110 VAL B O 1
ATOM 2890 N N . GLY B 1 111 ? 6.785 -23.469 -7.793 1 94.19 111 GLY B N 1
ATOM 2891 C CA . GLY B 1 111 ? 5.988 -23.812 -6.625 1 94.19 111 GLY B CA 1
ATOM 2892 C C . GLY B 1 111 ? 5.316 -25.156 -6.738 1 94.19 111 GLY B C 1
ATOM 2893 O O . GLY B 1 111 ? 5.309 -25.938 -5.777 1 94.19 111 GLY B O 1
ATOM 2894 N N . PHE B 1 112 ? 4.773 -25.391 -7.887 1 95.56 112 PHE B N 1
ATOM 2895 C CA . PHE B 1 112 ? 4.133 -26.688 -8.117 1 95.56 112 PHE B CA 1
ATOM 2896 C C . PHE B 1 112 ? 5.121 -27.828 -7.918 1 95.56 112 PHE B C 1
ATOM 2898 O O . PHE B 1 112 ? 4.816 -28.797 -7.238 1 95.56 112 PHE B O 1
ATOM 2905 N N . GLN B 1 113 ? 6.281 -27.703 -8.484 1 95.25 113 GLN B N 1
ATOM 2906 C CA . GLN B 1 113 ? 7.301 -28.75 -8.422 1 95.25 113 GLN B CA 1
ATOM 2907 C C . GLN B 1 113 ? 7.738 -28.984 -6.98 1 95.25 113 GLN B C 1
ATOM 2909 O O . GLN B 1 113 ? 7.887 -30.141 -6.562 1 95.25 113 GLN B O 1
ATOM 2914 N N . LEU B 1 114 ? 7.934 -27.938 -6.297 1 95.06 114 LEU B N 1
ATOM 2915 C CA . LEU B 1 114 ? 8.344 -28.062 -4.902 1 95.06 114 LEU B CA 1
ATOM 2916 C C . LEU B 1 114 ? 7.285 -28.812 -4.086 1 95.06 114 LEU B C 1
ATOM 2918 O O . LEU B 1 114 ? 7.617 -29.688 -3.295 1 95.06 114 LEU B O 1
ATOM 2922 N N . ALA B 1 115 ? 6.066 -28.453 -4.297 1 95.5 115 ALA B N 1
ATOM 2923 C CA . ALA B 1 115 ? 4.98 -29.125 -3.59 1 95.5 115 ALA B CA 1
ATOM 2924 C C . ALA B 1 115 ? 4.887 -30.594 -3.994 1 95.5 115 ALA B C 1
ATOM 2926 O O . ALA B 1 115 ? 4.664 -31.469 -3.148 1 95.5 115 ALA B O 1
ATOM 2927 N N . ALA B 1 116 ? 5.035 -30.891 -5.277 1 96.38 116 ALA B N 1
ATOM 2928 C CA . ALA B 1 116 ? 4.98 -32.281 -5.777 1 96.38 116 ALA B CA 1
ATOM 2929 C C . ALA B 1 116 ? 6.109 -33.094 -5.191 1 96.38 116 ALA B C 1
ATOM 2931 O O . ALA B 1 116 ? 5.898 -34.25 -4.805 1 96.38 116 ALA B O 1
ATOM 2932 N N . GLU B 1 117 ? 7.262 -32.5 -5.141 1 95.12 117 GLU B N 1
ATOM 2933 C CA . GLU B 1 117 ? 8.414 -33.188 -4.57 1 95.12 117 GLU B CA 1
ATOM 2934 C C . GLU B 1 117 ? 8.18 -33.531 -3.104 1 95.12 117 GLU B C 1
ATOM 2936 O O . GLU B 1 117 ? 8.602 -34.594 -2.639 1 95.12 117 GLU B O 1
ATOM 2941 N N . ALA B 1 118 ? 7.605 -32.656 -2.428 1 94.38 118 ALA B N 1
ATOM 2942 C CA . ALA B 1 118 ? 7.289 -32.906 -1.023 1 94.38 118 ALA B CA 1
ATOM 2943 C C . ALA B 1 118 ? 6.363 -34.094 -0.875 1 94.38 118 ALA B C 1
ATOM 2945 O O . ALA B 1 118 ? 6.371 -34.781 0.16 1 94.38 118 ALA B O 1
ATOM 2946 N N . HIS B 1 119 ? 5.586 -34.375 -1.916 1 94.56 119 HIS B N 1
ATOM 2947 C CA . HIS B 1 119 ? 4.715 -35.562 -1.935 1 94.56 119 HIS B CA 1
ATOM 2948 C C . HIS B 1 119 ? 5.434 -36.75 -2.52 1 94.56 119 HIS B C 1
ATOM 2950 O O . HIS B 1 119 ? 4.82 -37.812 -2.729 1 94.56 119 HIS B O 1
ATOM 2956 N N . GLY B 1 120 ? 6.695 -36.562 -2.896 1 94.56 120 GLY B N 1
ATOM 2957 C CA . GLY B 1 120 ? 7.504 -37.656 -3.398 1 94.56 120 GLY B CA 1
ATOM 2958 C C . GLY B 1 120 ? 7.398 -37.844 -4.898 1 94.56 120 GLY B C 1
ATOM 2959 O O . GLY B 1 120 ? 7.848 -38.844 -5.441 1 94.56 120 GLY B O 1
ATOM 2960 N N . PHE B 1 121 ? 6.789 -36.906 -5.59 1 96.69 121 PHE B N 1
ATOM 2961 C CA . PHE B 1 121 ? 6.641 -37.062 -7.031 1 96.69 121 PHE B CA 1
ATOM 2962 C C . PHE B 1 121 ? 7.832 -36.438 -7.758 1 96.69 121 PHE B C 1
ATOM 2964 O O . PHE B 1 121 ? 8.195 -35.281 -7.508 1 96.69 121 PHE B O 1
ATOM 2971 N N . GLN B 1 122 ? 8.383 -37.156 -8.703 1 95.81 122 GLN B N 1
ATOM 2972 C CA . GLN B 1 122 ? 9.445 -36.719 -9.594 1 95.81 122 GLN B CA 1
ATOM 2973 C C . GLN B 1 122 ? 9 -36.781 -11.047 1 95.81 122 GLN B C 1
ATOM 2975 O O . GLN B 1 122 ? 8.688 -37.844 -11.562 1 95.81 122 GLN B O 1
ATOM 2980 N N . PRO B 1 123 ? 9.125 -35.719 -11.742 1 96.25 123 PRO B N 1
ATOM 2981 C CA . PRO B 1 123 ? 8.516 -35.594 -13.07 1 96.25 123 PRO B CA 1
ATOM 2982 C C . PRO B 1 123 ? 9.336 -36.312 -14.156 1 96.25 123 PRO B C 1
ATOM 2984 O O . PRO B 1 123 ? 8.781 -36.719 -15.18 1 96.25 123 PRO B O 1
ATOM 2987 N N . ALA B 1 124 ? 10.625 -36.438 -14 1 96.75 124 ALA B N 1
ATOM 2988 C CA . ALA B 1 124 ? 11.5 -36.938 -15.055 1 96.75 124 ALA B CA 1
ATOM 2989 C C . ALA B 1 124 ? 11 -38.281 -15.578 1 96.75 124 ALA B C 1
ATOM 2991 O O . ALA B 1 124 ? 10.812 -39.219 -14.805 1 96.75 124 ALA B O 1
ATOM 2992 N N . GLY B 1 125 ? 10.773 -38.25 -16.875 1 97.69 125 GLY B N 1
ATOM 2993 C CA . GLY B 1 125 ? 10.406 -39.5 -17.547 1 97.69 125 GLY B CA 1
ATOM 2994 C C . GLY B 1 125 ? 8.953 -39.875 -17.344 1 97.69 125 GLY B C 1
ATOM 2995 O O . GLY B 1 125 ? 8.516 -40.938 -17.797 1 97.69 125 GLY B O 1
ATOM 2996 N N . LYS B 1 126 ? 8.18 -39.125 -16.719 1 98 126 LYS B N 1
ATOM 2997 C CA . LYS B 1 126 ? 6.805 -39.469 -16.359 1 98 126 LYS B CA 1
ATOM 2998 C C . LYS B 1 126 ? 5.812 -38.906 -17.375 1 98 126 LYS B C 1
ATOM 3000 O O . LYS B 1 126 ? 6.207 -38.219 -18.328 1 98 126 LYS B O 1
ATOM 3005 N N . ARG B 1 127 ? 4.562 -39.344 -17.234 1 98.38 127 ARG B N 1
ATOM 3006 C CA . ARG B 1 127 ? 3.459 -38.875 -18.078 1 98.38 127 ARG B CA 1
ATOM 3007 C C . ARG B 1 127 ? 2.467 -38.031 -17.281 1 98.38 127 ARG B C 1
ATOM 3009 O O . ARG B 1 127 ? 1.987 -38.469 -16.234 1 98.38 127 ARG B O 1
ATOM 3016 N N . ALA B 1 128 ? 2.201 -36.844 -17.828 1 98.5 128 ALA B N 1
ATOM 3017 C CA . ALA B 1 128 ? 1.296 -35.938 -17.109 1 98.5 128 ALA B CA 1
ATOM 3018 C C . ALA B 1 128 ? 0.168 -35.469 -18.016 1 98.5 128 ALA B C 1
ATOM 3020 O O . ALA B 1 128 ? 0.287 -35.531 -19.25 1 98.5 128 ALA B O 1
ATOM 3021 N N . LEU B 1 129 ? -0.945 -35.125 -17.422 1 98.69 129 LEU B N 1
ATOM 3022 C CA . LEU B 1 129 ? -2.037 -34.406 -18.062 1 98.69 129 LEU B CA 1
ATOM 3023 C C . LEU B 1 129 ? -2.34 -33.094 -17.328 1 98.69 129 LEU B C 1
ATOM 3025 O O . LEU B 1 129 ? -2.527 -33.094 -16.109 1 98.69 129 LEU B O 1
ATOM 3029 N N . LEU B 1 130 ? -2.326 -32.031 -18.062 1 98.62 130 LEU B N 1
ATOM 3030 C CA . LEU B 1 130 ? -2.701 -30.719 -17.547 1 98.62 130 LEU B CA 1
ATOM 3031 C C . LEU B 1 130 ? -4.035 -30.266 -18.125 1 98.62 130 LEU B C 1
ATOM 3033 O O . LEU B 1 130 ? -4.184 -30.172 -19.344 1 98.62 130 LEU B O 1
ATOM 3037 N N . SER B 1 131 ? -5.012 -30.078 -17.266 1 98.06 131 SER B N 1
ATOM 3038 C CA . SER B 1 131 ? -6.262 -29.438 -17.656 1 98.06 131 SER B CA 1
ATOM 3039 C C . SER B 1 131 ? -6.27 -27.969 -17.281 1 98.06 131 SER B C 1
ATOM 3041 O O . SER B 1 131 ? -6.246 -27.625 -16.094 1 98.06 131 SER B O 1
ATOM 3043 N N . GLY B 1 132 ? -6.355 -27.109 -18.25 1 96.12 132 GLY B N 1
ATOM 3044 C CA . GLY B 1 132 ? -6.219 -25.688 -18.047 1 96.12 132 GLY B CA 1
ATOM 3045 C C . GLY B 1 132 ? -4.875 -25.141 -18.5 1 96.12 132 GLY B C 1
ATOM 3046 O O . GLY B 1 132 ? -3.857 -25.359 -17.844 1 96.12 132 GLY B O 1
ATOM 3047 N N . CYS B 1 133 ? -4.898 -24.344 -19.578 1 94.88 133 CYS B N 1
ATOM 3048 C CA . CYS B 1 133 ? -3.666 -23.859 -20.188 1 94.88 133 CYS B CA 1
ATOM 3049 C C . CYS B 1 133 ? -3.535 -22.344 -20.031 1 94.88 133 CYS B C 1
ATOM 3051 O O . CYS B 1 133 ? -2.982 -21.672 -20.922 1 94.88 133 CYS B O 1
ATOM 305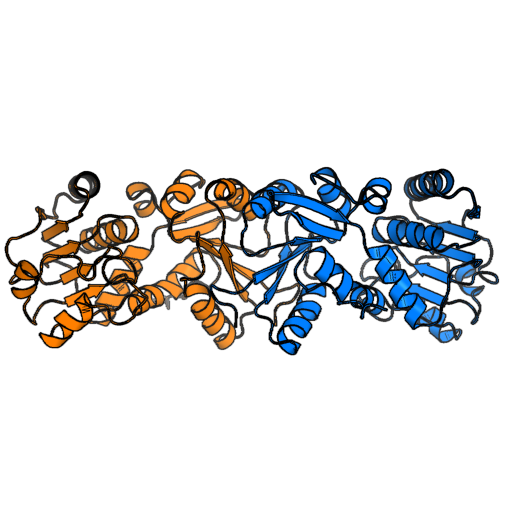3 N N . GLY B 1 134 ? -4.09 -21.844 -19 1 89.94 134 GLY B N 1
ATOM 3054 C CA . GLY B 1 134 ? -3.959 -20.422 -18.688 1 89.94 134 GLY B CA 1
ATOM 3055 C C . GLY B 1 134 ? -2.629 -20.078 -18.031 1 89.94 134 GLY B C 1
ATOM 3056 O O . GLY B 1 134 ? -1.626 -20.75 -18.266 1 89.94 134 GLY B O 1
ATOM 3057 N N . GLY B 1 135 ? -2.545 -19.016 -17.281 1 88.12 135 GLY B N 1
ATOM 3058 C CA . GLY B 1 135 ? -1.31 -18.516 -16.703 1 88.12 135 GLY B CA 1
ATOM 3059 C C . GLY B 1 135 ? -0.632 -19.516 -15.781 1 88.12 135 GLY B C 1
ATOM 3060 O O . GLY B 1 135 ? 0.524 -19.891 -16 1 88.12 135 GLY B O 1
ATOM 3061 N N . VAL B 1 136 ? -1.368 -19.953 -14.812 1 91.38 136 VAL B N 1
ATOM 3062 C CA . VAL B 1 136 ? -0.813 -20.891 -13.844 1 91.38 136 VAL B CA 1
ATOM 3063 C C . VAL B 1 136 ? -0.519 -22.234 -14.523 1 91.38 136 VAL B C 1
ATOM 3065 O O . VAL B 1 136 ? 0.562 -22.797 -14.344 1 91.38 136 VAL B O 1
ATOM 3068 N N . GLY B 1 137 ? -1.471 -22.672 -15.336 1 95.38 137 GLY B N 1
ATOM 3069 C CA . GLY B 1 137 ? -1.284 -23.922 -16.062 1 95.38 137 GLY B CA 1
ATOM 3070 C C . GLY B 1 137 ? -0.08 -23.906 -16.984 1 95.38 137 GLY B C 1
ATOM 3071 O O . GLY B 1 137 ? 0.704 -24.859 -17 1 95.38 137 GLY B O 1
ATOM 3072 N N . SER B 1 138 ? 0.056 -22.844 -17.672 1 96.19 138 SER B N 1
ATOM 3073 C CA . SER B 1 138 ? 1.187 -22.734 -18.594 1 96.19 138 SER B CA 1
ATOM 3074 C C . SER B 1 138 ? 2.512 -22.766 -17.844 1 96.19 138 SER B C 1
ATOM 3076 O O . SER B 1 138 ? 3.484 -23.359 -18.312 1 96.19 138 SER B O 1
ATOM 3078 N N . ALA B 1 139 ? 2.527 -22.141 -16.719 1 96.31 139 ALA B N 1
ATOM 3079 C CA . ALA B 1 139 ? 3.732 -22.125 -15.898 1 96.31 139 ALA B CA 1
ATOM 3080 C C . ALA B 1 139 ? 4.066 -23.531 -15.398 1 96.31 139 ALA B C 1
ATOM 3082 O O . ALA B 1 139 ? 5.234 -23.938 -15.383 1 96.31 139 ALA B O 1
ATOM 3083 N N . ILE B 1 140 ? 3.078 -24.219 -15.008 1 97.19 140 ILE B N 1
ATOM 3084 C CA . ILE B 1 140 ? 3.264 -25.578 -14.516 1 97.19 140 ILE B CA 1
ATOM 3085 C C . ILE B 1 140 ? 3.758 -26.469 -15.648 1 97.19 140 ILE B C 1
ATOM 3087 O O . ILE B 1 140 ? 4.715 -27.234 -15.477 1 97.19 140 ILE B O 1
ATOM 3091 N N . ALA B 1 141 ? 3.104 -26.359 -16.797 1 97.88 141 ALA B N 1
ATOM 3092 C CA . ALA B 1 141 ? 3.52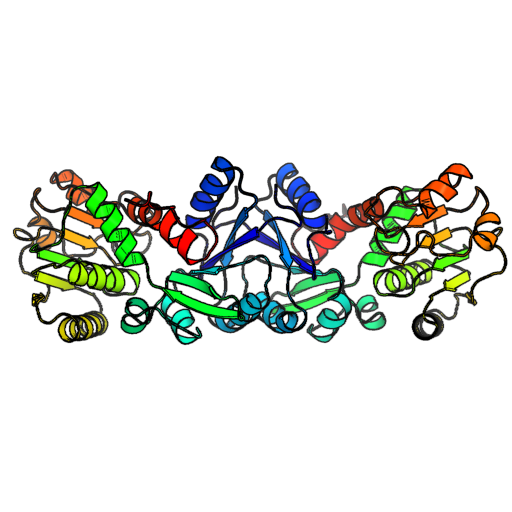1 -27.125 -17.969 1 97.88 141 ALA B CA 1
ATOM 3093 C C . ALA B 1 141 ? 4.988 -26.859 -18.297 1 97.88 141 ALA B C 1
ATOM 3095 O O . ALA B 1 141 ? 5.754 -27.797 -18.531 1 97.88 141 ALA B O 1
ATOM 3096 N N . TRP B 1 142 ? 5.328 -25.641 -18.328 1 97.12 142 TRP B N 1
ATOM 3097 C CA . TRP B 1 142 ? 6.707 -25.25 -18.609 1 97.12 142 TRP B CA 1
ATOM 3098 C C . TRP B 1 142 ? 7.66 -25.875 -17.594 1 97.12 142 TRP B C 1
ATOM 3100 O O . TRP B 1 142 ? 8.688 -26.453 -17.984 1 97.12 142 TRP B O 1
ATOM 3110 N N . GLY B 1 143 ? 7.305 -25.797 -16.359 1 96.38 143 GLY B N 1
ATOM 3111 C CA . GLY B 1 143 ? 8.117 -26.375 -15.297 1 96.38 143 GLY B CA 1
ATOM 3112 C C . GLY B 1 143 ? 8.289 -27.875 -15.43 1 96.38 143 GLY B C 1
ATOM 3113 O O . GLY B 1 143 ? 9.383 -28.406 -15.211 1 96.38 143 GLY B O 1
ATOM 3114 N N . LEU B 1 144 ? 7.258 -28.562 -15.734 1 97.44 144 LEU B N 1
ATOM 3115 C CA . LEU B 1 144 ? 7.309 -30.016 -15.93 1 97.44 144 LEU B CA 1
ATOM 3116 C C . LEU B 1 144 ? 8.242 -30.375 -17.078 1 97.44 144 LEU B C 1
ATOM 3118 O O . LEU B 1 144 ? 9.016 -31.328 -16.984 1 97.44 144 LEU B O 1
ATOM 3122 N N . CYS B 1 145 ? 8.133 -29.578 -18.156 1 97.44 145 CYS B N 1
ATOM 3123 C CA . CYS B 1 145 ? 9.016 -29.812 -19.297 1 97.44 145 CYS B CA 1
ATOM 3124 C C . CYS B 1 145 ? 10.469 -29.594 -18.906 1 97.44 145 CYS B C 1
ATOM 3126 O O . CYS B 1 145 ? 11.336 -30.406 -19.234 1 97.44 145 CYS B O 1
ATOM 3128 N N . GLU B 1 146 ? 10.703 -28.562 -18.188 1 95.62 146 GLU B N 1
ATOM 3129 C CA . GLU B 1 146 ? 12.047 -28.281 -17.703 1 95.62 146 GLU B CA 1
ATOM 3130 C C . GLU B 1 146 ? 12.562 -29.422 -16.828 1 95.62 146 GLU B C 1
ATOM 3132 O O . GLU B 1 146 ? 13.758 -29.719 -16.828 1 95.62 146 GLU B O 1
ATOM 3137 N N . ALA B 1 147 ? 11.688 -30.016 -16.156 1 95.75 147 ALA B N 1
ATOM 3138 C CA . ALA B 1 147 ? 12.055 -31.047 -15.188 1 95.75 147 ALA B CA 1
ATOM 3139 C C . ALA B 1 147 ? 12.18 -32.406 -15.867 1 95.75 147 ALA B C 1
ATOM 3141 O O . ALA B 1 147 ? 12.5 -33.406 -15.211 1 95.75 147 ALA B O 1
ATOM 3142 N N . GLY B 1 148 ? 11.82 -32.5 -17.125 1 96.5 148 GLY B N 1
ATOM 3143 C CA . GLY B 1 148 ? 12.109 -33.719 -17.891 1 96.5 148 GLY B CA 1
ATOM 3144 C C . GLY B 1 148 ? 10.906 -34.625 -18.047 1 96.5 148 GLY B C 1
ATOM 3145 O O . GLY B 1 148 ? 11.055 -35.844 -18.219 1 96.5 148 GLY B O 1
ATOM 3146 N N . ILE B 1 149 ? 9.734 -34.094 -17.953 1 97.75 149 ILE B N 1
ATOM 3147 C CA . ILE B 1 149 ? 8.547 -34.906 -18.219 1 97.75 149 ILE B CA 1
ATOM 3148 C C . ILE B 1 149 ? 8.641 -35.531 -19.609 1 97.75 149 ILE B C 1
ATOM 3150 O O . ILE B 1 149 ? 9.125 -34.875 -20.547 1 97.75 149 ILE B O 1
ATOM 3154 N N . SER B 1 150 ? 8.289 -36.719 -19.703 1 97.81 150 SER B N 1
ATOM 3155 C CA . SER B 1 150 ? 8.43 -37.406 -20.984 1 97.81 150 SER B CA 1
ATOM 3156 C C . SER B 1 150 ? 7.246 -37.094 -21.906 1 97.81 150 SER B C 1
ATOM 3158 O O . SER B 1 150 ? 7.43 -36.844 -23.094 1 97.81 150 SER B O 1
ATOM 3160 N N . ARG B 1 151 ? 6.07 -37.25 -21.375 1 98.19 151 ARG B N 1
ATOM 3161 C CA . ARG B 1 151 ? 4.836 -37 -22.125 1 98.19 151 ARG B CA 1
ATOM 3162 C C . ARG B 1 151 ? 3.91 -36.062 -21.359 1 98.19 151 ARG B C 1
ATOM 3164 O O . ARG B 1 151 ? 3.684 -36.25 -20.156 1 98.19 151 ARG B O 1
ATOM 3171 N N . LEU B 1 152 ? 3.471 -35.062 -22.031 1 98.56 152 LEU B N 1
ATOM 3172 C CA . LEU B 1 152 ? 2.561 -34.094 -21.438 1 98.56 152 LEU B CA 1
ATOM 3173 C C . LEU B 1 152 ? 1.325 -33.906 -22.312 1 98.56 152 LEU B C 1
ATOM 3175 O O . LEU B 1 152 ? 1.428 -33.406 -23.422 1 98.56 152 LEU B O 1
ATOM 3179 N N . ALA B 1 153 ? 0.195 -34.344 -21.844 1 98.56 153 ALA B N 1
ATOM 3180 C CA . ALA B 1 153 ? -1.079 -34.062 -22.5 1 98.56 153 ALA B CA 1
ATOM 3181 C C . ALA B 1 153 ? -1.673 -32.75 -22.016 1 98.56 153 ALA B C 1
ATOM 3183 O O . ALA B 1 153 ? -1.598 -32.438 -20.828 1 98.56 153 ALA B O 1
ATOM 3184 N N . LEU B 1 154 ? -2.186 -31.984 -22.953 1 98.38 154 LEU B N 1
ATOM 3185 C CA . LEU B 1 154 ? -2.791 -30.703 -22.641 1 98.38 154 LEU B CA 1
ATOM 3186 C C . LEU B 1 154 ? -4.277 -30.703 -22.984 1 98.38 154 LEU B C 1
ATOM 3188 O O . LEU B 1 154 ? -4.676 -31.25 -24.016 1 98.38 154 LEU B O 1
ATOM 3192 N N . TYR B 1 155 ? -5.027 -30.141 -22.109 1 97.94 155 TYR B N 1
ATOM 3193 C CA . TYR B 1 155 ? -6.445 -29.922 -22.375 1 97.94 155 TYR B CA 1
ATOM 3194 C C . TYR B 1 155 ? -6.883 -28.547 -21.906 1 97.94 155 TYR B C 1
ATOM 3196 O O . TYR B 1 155 ? -6.461 -28.078 -20.844 1 97.94 155 TYR B O 1
ATOM 3204 N N . ASP B 1 156 ? -7.594 -27.875 -22.719 1 96.5 156 ASP B N 1
ATOM 3205 C CA . ASP B 1 156 ? -8.273 -26.625 -22.375 1 96.5 156 ASP B CA 1
ATOM 3206 C C . ASP B 1 156 ? -9.617 -26.531 -23.094 1 96.5 156 ASP B C 1
ATOM 3208 O O . ASP B 1 156 ? -9.758 -26.969 -24.234 1 96.5 156 ASP B O 1
ATOM 3212 N N . ARG B 1 157 ? -10.594 -25.938 -22.391 1 93.25 157 ARG B N 1
ATOM 3213 C CA . ARG B 1 157 ? -11.883 -25.75 -23.047 1 93.25 157 ARG B CA 1
ATOM 3214 C C . ARG B 1 157 ? -11.75 -24.859 -24.281 1 93.25 157 ARG B C 1
ATOM 3216 O O . ARG B 1 157 ? -12.5 -25.016 -25.234 1 93.25 157 ARG B O 1
ATOM 3223 N N . ASP B 1 158 ? -10.836 -23.984 -24.234 1 93.62 158 ASP B N 1
ATOM 3224 C CA . ASP B 1 158 ? -10.492 -23.125 -25.375 1 93.62 158 ASP B CA 1
ATOM 3225 C C . ASP B 1 158 ? -9.352 -23.734 -26.172 1 93.62 158 ASP B C 1
ATOM 3227 O O . ASP B 1 158 ? -8.18 -23.609 -25.812 1 93.62 158 ASP B O 1
ATOM 3231 N N . ASP B 1 159 ? -9.641 -24.172 -27.312 1 93.69 159 ASP B N 1
ATOM 3232 C CA . ASP B 1 159 ? -8.664 -24.859 -28.141 1 93.69 159 ASP B CA 1
ATOM 3233 C C . ASP B 1 159 ? -7.508 -23.938 -28.516 1 93.69 159 ASP B C 1
ATOM 3235 O O . ASP B 1 159 ? -6.367 -24.375 -28.656 1 93.69 159 ASP B O 1
ATOM 3239 N N . ALA B 1 160 ? -7.859 -22.766 -28.719 1 94.12 160 ALA B N 1
ATOM 3240 C CA . ALA B 1 160 ? -6.824 -21.797 -29.078 1 94.12 160 ALA B CA 1
ATOM 3241 C C . ALA B 1 160 ? -5.797 -21.641 -27.969 1 94.12 160 ALA B C 1
ATOM 3243 O O . ALA B 1 160 ? -4.598 -21.516 -28.234 1 94.12 160 ALA B O 1
ATOM 3244 N N . CYS B 1 161 ? -6.27 -21.656 -26.797 1 91.12 161 CYS B N 1
ATOM 3245 C CA . CYS B 1 161 ? -5.391 -21.562 -25.641 1 91.12 161 CYS B CA 1
ATOM 3246 C C . CYS B 1 161 ? -4.477 -22.781 -25.547 1 91.12 161 CYS B C 1
ATOM 3248 O O . CYS B 1 161 ? -3.268 -22.641 -25.344 1 91.12 161 CYS B O 1
ATOM 3250 N N . ARG B 1 162 ? -5.031 -23.891 -25.719 1 95.38 162 ARG B N 1
ATOM 3251 C CA . ARG B 1 162 ? -4.277 -25.141 -25.703 1 95.38 162 ARG B CA 1
ATOM 3252 C C . ARG B 1 162 ? -3.209 -25.156 -26.781 1 95.38 162 ARG B C 1
ATOM 3254 O O . ARG B 1 162 ? -2.059 -25.516 -26.531 1 95.38 162 ARG B O 1
ATOM 3261 N N . GLN B 1 163 ? -3.605 -24.766 -27.938 1 95.69 163 GLN B N 1
ATOM 3262 C CA . GLN B 1 163 ? -2.705 -24.797 -29.078 1 95.69 163 GLN B CA 1
ATOM 3263 C C . GLN B 1 163 ? -1.542 -23.828 -28.906 1 95.69 163 GLN B C 1
ATOM 3265 O O . GLN B 1 163 ? -0.406 -24.141 -29.266 1 95.69 163 GLN B O 1
ATOM 3270 N N . ARG B 1 164 ? -1.838 -22.734 -28.406 1 93.69 164 ARG B N 1
ATOM 3271 C CA . ARG B 1 164 ? -0.79 -21.75 -28.156 1 93.69 164 ARG B CA 1
ATOM 3272 C C . ARG B 1 164 ? 0.263 -22.297 -27.203 1 93.69 164 ARG B C 1
ATOM 3274 O O . ARG B 1 164 ? 1.463 -22.156 -27.438 1 93.69 164 ARG B O 1
ATOM 3281 N N . LEU B 1 165 ? -0.223 -22.891 -26.156 1 95.19 165 LEU B N 1
ATOM 3282 C CA . LEU B 1 165 ? 0.709 -23.469 -25.203 1 95.19 165 LEU B CA 1
ATOM 3283 C C . LEU B 1 165 ? 1.476 -24.625 -25.828 1 95.19 165 LEU B C 1
ATOM 3285 O O . LEU B 1 165 ? 2.691 -24.75 -25.641 1 95.19 165 LEU B O 1
ATOM 3289 N N . GLU B 1 166 ? 0.783 -25.422 -26.5 1 96.62 166 GLU B N 1
ATOM 3290 C CA . GLU B 1 166 ? 1.404 -26.562 -27.172 1 96.62 166 GLU B CA 1
ATOM 3291 C C . GLU B 1 166 ? 2.545 -26.109 -28.078 1 96.62 166 GLU B C 1
ATOM 3293 O O . GLU B 1 166 ? 3.648 -26.656 -28.016 1 96.62 166 GLU B O 1
ATOM 3298 N N . ASN B 1 167 ? 2.227 -25.156 -28.906 1 95.81 167 ASN B N 1
ATOM 3299 C CA . ASN B 1 167 ? 3.225 -24.656 -29.844 1 95.81 167 ASN B CA 1
ATOM 3300 C C . ASN B 1 167 ? 4.449 -24.094 -29.109 1 95.81 167 ASN B C 1
ATOM 3302 O O . ASN B 1 167 ? 5.582 -24.328 -29.547 1 95.81 167 ASN B O 1
ATOM 3306 N N . ARG B 1 168 ? 4.188 -23.438 -28.078 1 94.62 168 ARG B N 1
ATOM 3307 C CA . ARG B 1 168 ? 5.27 -22.875 -27.281 1 94.62 168 ARG B CA 1
ATOM 3308 C C . ARG B 1 168 ? 6.148 -23.969 -26.688 1 94.62 168 ARG B C 1
ATOM 3310 O O . ARG B 1 168 ? 7.375 -23.891 -26.75 1 94.62 168 ARG B O 1
ATOM 3317 N N . LEU B 1 169 ? 5.562 -24.969 -26.172 1 96.75 169 LEU B N 1
ATOM 3318 C CA . LEU B 1 169 ? 6.293 -26.031 -25.5 1 96.75 169 LEU B CA 1
ATOM 3319 C C . LEU B 1 169 ? 7.078 -26.875 -26.5 1 96.75 169 LEU B C 1
ATOM 3321 O O . LEU B 1 169 ? 8.227 -27.234 -26.25 1 96.75 169 LEU B O 1
ATOM 3325 N N . ILE B 1 170 ? 6.465 -27.141 -27.594 1 96.31 170 ILE B N 1
ATOM 3326 C CA . ILE B 1 170 ? 7.121 -27.969 -28.594 1 96.31 170 ILE B CA 1
ATOM 3327 C C . ILE B 1 170 ? 8.367 -27.25 -29.125 1 96.31 170 ILE B C 1
ATOM 3329 O O . ILE B 1 170 ? 9.383 -27.875 -29.406 1 96.31 170 ILE B O 1
ATOM 3333 N N . THR B 1 171 ? 8.242 -25.969 -29.25 1 95.31 171 THR B N 1
ATOM 3334 C CA . THR B 1 171 ? 9.344 -25.156 -29.75 1 95.31 171 THR B CA 1
ATOM 3335 C C . THR B 1 171 ? 10.516 -25.156 -28.766 1 95.31 171 THR B C 1
ATOM 3337 O O . THR B 1 171 ? 11.672 -25.25 -29.172 1 95.31 171 THR B O 1
ATOM 3340 N N . HIS B 1 172 ? 10.289 -25.203 -27.562 1 95.94 172 HIS B N 1
ATOM 3341 C CA . HIS B 1 172 ? 11.336 -24.984 -26.562 1 95.94 172 HIS B CA 1
ATOM 3342 C C . HIS B 1 172 ? 11.797 -26.312 -25.969 1 95.94 172 HIS B C 1
ATOM 3344 O O . HIS B 1 172 ? 12.914 -26.406 -25.453 1 95.94 172 HIS B O 1
ATOM 3350 N N . PHE B 1 173 ? 10.875 -27.234 -26.047 1 96.81 173 PHE B N 1
ATOM 3351 C CA . PHE B 1 173 ? 11.172 -28.547 -25.469 1 96.81 173 PHE B CA 1
ATOM 3352 C C . PHE B 1 173 ? 10.891 -29.656 -26.484 1 96.81 173 PHE B C 1
ATOM 3354 O O . PHE B 1 173 ? 9.992 -30.469 -26.266 1 96.81 173 PHE B O 1
ATOM 3361 N N . PRO B 1 174 ? 11.719 -29.828 -27.406 1 94.5 174 PRO B N 1
ATOM 3362 C CA . PRO B 1 174 ? 11.453 -30.781 -28.484 1 94.5 174 PRO B CA 1
ATOM 3363 C C . PRO B 1 174 ? 11.492 -32.219 -28.016 1 94.5 174 PRO B C 1
ATOM 3365 O O . PRO B 1 174 ? 10.969 -33.125 -28.688 1 94.5 174 PRO B O 1
ATOM 3368 N N . ASN B 1 175 ? 12.078 -32.438 -26.875 1 95.12 175 ASN B N 1
ATOM 3369 C CA . ASN B 1 175 ? 12.203 -33.812 -26.391 1 95.12 175 ASN B CA 1
ATOM 3370 C C . ASN B 1 175 ? 10.969 -34.25 -25.609 1 95.12 175 ASN B C 1
ATOM 3372 O O . ASN B 1 175 ? 10.836 -35.438 -25.266 1 95.12 175 ASN B O 1
ATOM 3376 N N . THR B 1 176 ? 10.133 -33.375 -25.266 1 97 176 THR B N 1
ATOM 3377 C CA . THR B 1 176 ? 8.883 -33.688 -24.578 1 97 176 THR B CA 1
ATOM 3378 C C . THR B 1 176 ? 7.781 -34 -25.578 1 97 176 THR B C 1
ATOM 3380 O O . THR B 1 176 ? 7.57 -33.25 -26.531 1 97 176 THR B O 1
ATOM 3383 N N . HIS B 1 177 ? 7.117 -35.094 -25.422 1 97.81 177 HIS B N 1
ATOM 3384 C CA . HIS B 1 177 ? 5.992 -35.438 -26.281 1 97.81 177 HIS B CA 1
ATOM 3385 C C . HIS B 1 177 ? 4.707 -34.781 -25.812 1 97.81 177 HIS B C 1
ATOM 3387 O O . HIS B 1 177 ? 4.121 -35.188 -24.812 1 97.81 177 HIS B O 1
ATOM 3393 N N . ILE B 1 178 ? 4.32 -33.781 -26.562 1 97.81 178 ILE B N 1
ATOM 3394 C CA . ILE B 1 178 ? 3.096 -33.094 -26.234 1 97.81 178 ILE B CA 1
ATOM 3395 C C . ILE B 1 178 ? 1.915 -33.688 -26.984 1 97.81 178 ILE B C 1
ATOM 3397 O O . ILE B 1 178 ? 1.975 -33.875 -28.188 1 97.81 178 ILE B O 1
ATOM 3401 N N . THR B 1 179 ? 0.865 -33.969 -26.25 1 95 179 THR B N 1
ATOM 3402 C CA . THR B 1 179 ? -0.261 -34.656 -26.875 1 95 179 THR B CA 1
ATOM 3403 C C . THR B 1 179 ? -1.581 -34 -26.469 1 95 179 THR B C 1
ATOM 3405 O O . THR B 1 179 ? -1.612 -33.156 -25.562 1 95 179 THR B O 1
ATOM 3408 N N . ALA B 1 180 ? -2.584 -34.375 -27.172 1 92.94 180 ALA B N 1
ATOM 3409 C CA . ALA B 1 180 ? -3.943 -34 -26.812 1 92.94 180 ALA B CA 1
ATOM 3410 C C . ALA B 1 180 ? -4.484 -34.875 -25.688 1 92.94 180 ALA B C 1
ATOM 3412 O O . ALA B 1 180 ? -3.758 -35.719 -25.141 1 92.94 180 ALA B O 1
ATOM 3413 N N . LEU B 1 181 ? -5.68 -34.625 -25.344 1 95.19 181 LEU B N 1
ATOM 3414 C CA . LEU B 1 181 ? -6.367 -35.344 -24.281 1 95.19 181 LEU B CA 1
ATOM 3415 C C . LEU B 1 181 ? -6.457 -36.812 -24.609 1 95.19 181 LEU B C 1
ATOM 3417 O O . LEU B 1 181 ? -6.949 -37.188 -25.672 1 95.19 181 LEU B O 1
ATOM 3421 N N . PRO B 1 182 ? -5.965 -37.688 -23.75 1 95.38 182 PRO B N 1
ATOM 3422 C CA . PRO B 1 182 ? -6.039 -39.125 -24 1 95.38 182 PRO B CA 1
ATOM 3423 C C . PRO B 1 182 ? -7.43 -39.688 -23.734 1 95.38 182 PRO B C 1
ATOM 3425 O O . PRO B 1 182 ? -8.258 -39.031 -23.109 1 95.38 182 PRO B O 1
ATOM 3428 N N . ASP B 1 183 ? -7.555 -40.906 -24.172 1 95.69 183 ASP B N 1
ATOM 3429 C CA . ASP B 1 183 ? -8.836 -41.562 -24 1 95.69 183 ASP B CA 1
ATOM 3430 C C . ASP B 1 183 ? -8.953 -42.219 -22.625 1 95.69 183 ASP B C 1
ATOM 3432 O O . ASP B 1 183 ? -10.039 -42.594 -22.188 1 95.69 183 ASP B O 1
ATOM 3436 N N . SER B 1 184 ? -7.812 -42.375 -22.016 1 97.56 184 SER B N 1
ATOM 3437 C CA . SER B 1 184 ? -7.758 -42.969 -20.688 1 97.56 184 SER B CA 1
ATOM 3438 C C . SER B 1 184 ? -6.676 -42.344 -19.828 1 97.56 184 SER B C 1
ATOM 3440 O O . SER B 1 184 ? -5.648 -41.875 -20.344 1 97.56 184 SER B O 1
ATOM 3442 N N . LEU B 1 185 ? -6.93 -42.344 -18.531 1 97.81 185 LEU B N 1
ATOM 3443 C CA . LEU B 1 185 ? -5.965 -41.812 -17.578 1 97.81 185 LEU B CA 1
ATOM 3444 C C . LEU B 1 185 ? -5.164 -42.906 -16.906 1 97.81 185 LEU B C 1
ATOM 3446 O O . LEU B 1 185 ? -4.375 -42.656 -16 1 97.81 185 LEU B O 1
ATOM 3450 N N . ALA B 1 186 ? -5.336 -44.094 -17.359 1 96.5 186 ALA B N 1
ATOM 3451 C CA . ALA B 1 186 ? -4.781 -45.25 -16.688 1 96.5 186 ALA B CA 1
ATOM 3452 C C . ALA B 1 186 ? -3.258 -45.219 -16.656 1 96.5 186 ALA B C 1
ATOM 3454 O O . ALA B 1 186 ? -2.631 -45.719 -15.727 1 96.5 186 ALA B O 1
ATOM 3455 N N . GLU B 1 187 ? -2.648 -44.531 -17.625 1 95.75 187 GLU B N 1
ATOM 3456 C CA . GLU B 1 187 ? -1.194 -44.562 -17.75 1 95.75 187 GLU B CA 1
ATOM 3457 C C . GLU B 1 187 ? -0.583 -43.25 -17.281 1 95.75 187 GLU B C 1
ATOM 3459 O O . GLU B 1 187 ? 0.628 -43.031 -17.391 1 95.75 187 GLU B O 1
ATOM 3464 N N . ILE B 1 188 ? -1.382 -42.375 -16.734 1 96.94 188 ILE B N 1
ATOM 3465 C CA . ILE B 1 188 ? -0.903 -41.062 -16.344 1 96.94 188 ILE B CA 1
ATOM 3466 C C . ILE B 1 188 ? -0.336 -41.094 -14.93 1 96.94 188 ILE B C 1
ATOM 3468 O O . ILE B 1 188 ? -0.931 -41.719 -14.039 1 96.94 188 ILE B O 1
ATOM 3472 N N . ASP B 1 189 ? 0.825 -40.469 -14.781 1 98.31 189 ASP B N 1
ATOM 3473 C CA . ASP B 1 189 ? 1.46 -40.438 -13.461 1 98.31 189 ASP B CA 1
ATOM 3474 C C . ASP B 1 189 ? 1.007 -39.219 -12.68 1 98.31 189 ASP B C 1
ATOM 3476 O O . ASP B 1 189 ? 1.028 -39.219 -11.445 1 98.31 189 ASP B O 1
ATOM 3480 N N . LEU B 1 190 ? 0.635 -38.156 -13.391 1 98.62 190 LEU B N 1
ATOM 3481 C CA . LEU B 1 190 ? 0.293 -36.875 -12.781 1 98.62 190 LEU B CA 1
ATOM 3482 C C . LEU B 1 190 ? -0.879 -36.25 -13.508 1 98.62 190 LEU B C 1
ATOM 3484 O O . LEU B 1 190 ? -0.833 -36.062 -14.727 1 98.62 190 LEU B O 1
ATOM 3488 N N . LEU B 1 191 ? -1.937 -35.969 -12.805 1 98.75 191 LEU B N 1
ATOM 3489 C CA . LEU B 1 191 ? -3.076 -35.188 -13.297 1 98.75 191 LEU B CA 1
ATOM 3490 C C . LEU B 1 191 ? -3.158 -33.844 -12.602 1 98.75 191 LEU B C 1
ATOM 3492 O O . LEU B 1 191 ? -3.188 -33.781 -11.367 1 98.75 191 LEU B O 1
ATOM 3496 N N . ILE B 1 192 ? -3.176 -32.781 -13.391 1 98.62 192 ILE B N 1
ATOM 3497 C CA . ILE B 1 192 ? -3.201 -31.438 -12.812 1 98.62 192 ILE B CA 1
ATOM 3498 C C . ILE B 1 192 ? -4.434 -30.688 -13.305 1 98.62 192 ILE B C 1
ATOM 3500 O O . ILE B 1 192 ? -4.652 -30.562 -14.516 1 98.62 192 ILE B O 1
ATOM 3504 N N . ASN B 1 193 ? -5.191 -30.234 -12.391 1 98.31 193 ASN B N 1
ATOM 3505 C CA . ASN B 1 193 ? -6.168 -29.203 -12.711 1 98.31 193 ASN B CA 1
ATOM 3506 C C . ASN B 1 193 ? -5.562 -27.812 -12.609 1 98.31 193 ASN B C 1
ATOM 3508 O O . ASN B 1 193 ? -5.352 -27.297 -11.508 1 98.31 193 ASN B O 1
ATOM 3512 N N . GLY B 1 194 ? -5.285 -27.172 -13.688 1 95.5 194 GLY B N 1
ATOM 3513 C CA . GLY B 1 194 ? -4.773 -25.812 -13.742 1 95.5 194 GLY B CA 1
ATOM 3514 C C . GLY B 1 194 ? -5.836 -24.797 -14.102 1 95.5 194 GLY B C 1
ATOM 3515 O O . GLY B 1 194 ? -5.516 -23.656 -14.438 1 95.5 194 GLY B O 1
ATOM 3516 N N . SER B 1 195 ? -7.105 -25.219 -14.133 1 92.88 195 SER B N 1
ATOM 3517 C CA . SER B 1 195 ? -8.25 -24.375 -14.469 1 92.88 195 SER B CA 1
ATOM 3518 C C . SER B 1 195 ? -9.016 -23.953 -13.211 1 92.88 195 SER B C 1
ATOM 3520 O O . SER B 1 195 ? -8.695 -24.406 -12.109 1 92.88 195 SER B O 1
ATOM 3522 N N . PRO B 1 196 ? -10.023 -23.125 -13.383 1 89.81 196 PRO B N 1
ATOM 3523 C CA . PRO B 1 196 ? -10.828 -22.734 -12.219 1 89.81 196 PRO B CA 1
ATOM 3524 C C . PRO B 1 196 ? -11.852 -23.797 -11.828 1 89.81 196 PRO B C 1
ATOM 3526 O O . PRO B 1 196 ? -12.617 -23.594 -10.875 1 89.81 196 PRO B O 1
ATOM 3529 N N . ALA B 1 197 ? -11.906 -24.875 -12.523 1 93.69 197 ALA B N 1
ATOM 3530 C CA . ALA B 1 197 ? -12.867 -25.922 -12.195 1 93.69 197 ALA B CA 1
ATOM 3531 C C . ALA B 1 197 ? -12.734 -26.359 -10.734 1 93.69 197 ALA B C 1
ATOM 3533 O O . ALA B 1 197 ? -11.617 -26.562 -10.242 1 93.69 197 ALA B O 1
ATOM 3534 N N . GLY B 1 198 ? -13.883 -26.5 -10.07 1 93.44 198 GLY B N 1
ATOM 3535 C CA . GLY B 1 198 ? -13.906 -26.875 -8.664 1 93.44 198 GLY B CA 1
ATOM 3536 C C . GLY B 1 198 ? -14.148 -25.688 -7.746 1 93.44 198 GLY B C 1
ATOM 3537 O O . GLY B 1 198 ? -14.492 -25.859 -6.574 1 93.44 198 GLY B O 1
ATOM 3538 N N . MET B 1 199 ? -13.891 -24.531 -8.281 1 89.56 199 MET B N 1
ATOM 3539 C CA . MET B 1 199 ? -14.211 -23.328 -7.527 1 89.56 199 MET B CA 1
ATOM 3540 C C . MET B 1 199 ? -15.703 -23.016 -7.59 1 89.56 199 MET B C 1
ATOM 3542 O O . MET B 1 199 ? -16.391 -23.453 -8.516 1 89.56 199 MET B O 1
ATOM 3546 N N . ALA B 1 200 ? -16.172 -22.234 -6.578 1 84.19 200 ALA B N 1
ATOM 3547 C CA . ALA B 1 200 ? -17.578 -21.828 -6.594 1 84.19 200 ALA B CA 1
ATOM 3548 C C . ALA B 1 200 ? -17.906 -21.047 -7.859 1 84.19 200 ALA B C 1
ATOM 3550 O O . ALA B 1 200 ? -17.203 -20.109 -8.227 1 84.19 200 ALA B O 1
ATOM 3551 N N . GLY B 1 201 ? -18.859 -21.406 -8.547 1 87 201 GLY B N 1
ATOM 3552 C CA . GLY B 1 201 ? -19.297 -20.703 -9.727 1 87 201 GLY B CA 1
ATOM 3553 C C . GLY B 1 201 ? -18.734 -21.25 -11.016 1 87 201 GLY B C 1
ATOM 3554 O O . GLY B 1 201 ? -19.078 -20.797 -12.109 1 87 201 GLY B O 1
ATOM 3555 N N . PHE B 1 202 ? -17.906 -22.219 -10.906 1 90.69 202 PHE B N 1
ATOM 3556 C CA . PHE B 1 202 ? -17.297 -22.859 -12.07 1 90.69 202 PHE B CA 1
ATOM 3557 C C . PHE B 1 202 ? -17.719 -24.328 -12.156 1 90.69 202 PHE B C 1
ATOM 3559 O O . PHE B 1 202 ? -18.422 -24.828 -11.281 1 90.69 202 PHE B O 1
ATOM 3566 N N . ASP B 1 203 ? -17.328 -24.891 -13.273 1 92.38 203 ASP B N 1
ATOM 3567 C CA . ASP B 1 203 ? -17.562 -26.328 -13.406 1 92.38 203 ASP B CA 1
ATOM 3568 C C . ASP B 1 203 ? -16.938 -27.094 -12.242 1 92.38 203 ASP B C 1
ATOM 3570 O O . ASP B 1 203 ? -15.844 -26.766 -11.789 1 92.38 203 ASP B O 1
ATOM 3574 N N . PRO B 1 204 ? -17.594 -28.094 -11.82 1 94.25 204 PRO B N 1
ATOM 3575 C CA . PRO B 1 204 ? -17.062 -28.844 -10.68 1 94.25 204 PRO B CA 1
ATOM 3576 C C . PRO B 1 204 ? -15.812 -29.641 -11.023 1 94.25 204 PRO B C 1
ATOM 3578 O O . PRO B 1 204 ? -14.922 -29.797 -10.18 1 94.25 204 PRO B O 1
ATOM 3581 N N . LEU B 1 205 ? -15.836 -30.172 -12.258 1 96.94 205 LEU B N 1
ATOM 3582 C CA . LEU B 1 205 ? -14.727 -31.031 -12.672 1 96.94 205 LEU B CA 1
ATOM 3583 C C . LEU B 1 205 ? -14.039 -30.469 -13.906 1 96.94 205 LEU B C 1
ATOM 3585 O O . LEU B 1 205 ? -14.703 -29.938 -14.805 1 96.94 205 LEU B O 1
ATOM 3589 N N . PRO B 1 206 ? -12.664 -30.672 -13.969 1 96.56 206 PRO B N 1
ATOM 3590 C CA . PRO B 1 206 ? -11.914 -30.141 -15.109 1 96.56 206 PRO B CA 1
ATOM 3591 C C . PRO B 1 206 ? -11.984 -31.047 -16.328 1 96.56 206 PRO B C 1
ATOM 3593 O O . PRO B 1 206 ? -11.602 -30.641 -17.438 1 96.56 206 PRO B O 1
ATOM 3596 N N . LEU B 1 207 ? -12.438 -32.281 -16.125 1 97.69 207 LEU B N 1
ATOM 3597 C CA . LEU B 1 207 ? -12.547 -33.281 -17.188 1 97.69 207 LEU B CA 1
ATOM 3598 C C . LEU B 1 207 ? -13.875 -34.031 -17.094 1 97.69 207 LEU B C 1
ATOM 3600 O O . LEU B 1 207 ? -14.57 -33.938 -16.078 1 97.69 207 LEU B O 1
ATOM 3604 N N . SER B 1 208 ? -14.203 -34.75 -18.188 1 96.88 208 SER B N 1
ATOM 3605 C CA . SER B 1 208 ? -15.438 -35.531 -18.156 1 96.88 208 SER B CA 1
ATOM 3606 C C . SER B 1 208 ? -15.359 -36.656 -17.125 1 96.88 208 SER B C 1
ATOM 3608 O O . SER B 1 208 ? -14.289 -37.219 -16.906 1 96.88 208 SER B O 1
ATOM 3610 N N . GLN B 1 209 ? -16.547 -36.969 -16.578 1 97 209 GLN B N 1
ATOM 3611 C CA . GLN B 1 209 ? -16.609 -38.062 -15.602 1 97 209 GLN B CA 1
ATOM 3612 C C . GLN B 1 209 ? -16.141 -39.375 -16.203 1 97 209 GLN B C 1
ATOM 3614 O O . GLN B 1 209 ? -15.445 -40.156 -15.539 1 97 209 GLN B O 1
ATOM 3619 N N . THR B 1 210 ? -16.469 -39.594 -17.391 1 97.38 210 THR B N 1
ATOM 3620 C CA . THR B 1 210 ? -16.094 -40.812 -18.094 1 97.38 210 THR B CA 1
ATOM 3621 C C . THR B 1 210 ? -14.578 -40.969 -18.141 1 97.38 210 THR B C 1
ATOM 3623 O O . THR B 1 210 ? -14.055 -42.062 -17.922 1 97.38 210 THR B O 1
ATOM 3626 N N . LEU B 1 211 ? -13.922 -39.938 -18.422 1 97.88 211 LEU B N 1
ATOM 3627 C CA . LEU B 1 211 ? -12.461 -39.969 -18.469 1 97.88 211 LEU B CA 1
ATOM 3628 C C . LEU B 1 211 ? -11.883 -40.125 -17.062 1 97.88 211 LEU B C 1
ATOM 3630 O O . LEU B 1 211 ? -10.977 -40.938 -16.859 1 97.88 211 LEU B O 1
ATOM 3634 N N . LEU B 1 212 ? -12.422 -39.438 -16.125 1 98.12 212 LEU B N 1
ATOM 3635 C CA . LEU B 1 212 ? -11.945 -39.469 -14.758 1 98.12 212 LEU B CA 1
ATOM 3636 C C . LEU B 1 212 ? -12.117 -40.875 -14.156 1 98.12 212 LEU B C 1
ATOM 3638 O O . LEU B 1 212 ? -11.328 -41.281 -13.32 1 98.12 212 LEU B O 1
ATOM 3642 N N . ASP B 1 213 ? -13.094 -41.531 -14.625 1 97.88 213 ASP B N 1
ATOM 3643 C CA . ASP B 1 213 ? -13.375 -42.875 -14.133 1 97.88 213 ASP B CA 1
ATOM 3644 C C . ASP B 1 213 ? -12.227 -43.844 -14.461 1 97.88 213 ASP B C 1
ATOM 3646 O O . ASP B 1 213 ? -12.117 -44.938 -13.883 1 97.88 213 ASP B O 1
ATOM 3650 N N . THR B 1 214 ? -11.422 -43.5 -15.344 1 98.06 214 THR B N 1
ATOM 3651 C CA . THR B 1 214 ? -10.305 -44.375 -15.734 1 98.06 214 THR B CA 1
ATOM 3652 C C . THR B 1 214 ? -9.07 -44.062 -14.898 1 98.06 214 THR B C 1
ATOM 3654 O O . THR B 1 214 ? -8.031 -44.719 -15.055 1 98.06 214 THR B O 1
ATOM 3657 N N . LEU B 1 215 ? -9.141 -43.156 -14.023 1 97.62 215 LEU B N 1
ATOM 3658 C CA . LEU B 1 215 ? -8.047 -42.781 -13.125 1 97.62 215 LEU B CA 1
ATOM 3659 C C . LEU B 1 215 ? -7.676 -43.938 -12.203 1 97.62 215 LEU B C 1
ATOM 3661 O O . LEU B 1 215 ? -8.555 -44.625 -11.68 1 97.62 215 LEU B O 1
ATOM 3665 N N . THR B 1 216 ? -6.438 -44.125 -12.016 1 97.44 216 THR B N 1
ATOM 3666 C CA . THR B 1 216 ? -5.98 -45.219 -11.133 1 97.44 216 THR B CA 1
ATOM 3667 C C . THR B 1 216 ? -5.316 -44.625 -9.891 1 97.44 216 THR B C 1
ATOM 3669 O O . THR B 1 216 ? -4.875 -43.469 -9.883 1 97.44 216 THR B O 1
ATOM 3672 N N . ALA B 1 217 ? -5.109 -45.438 -8.867 1 97.44 217 ALA B N 1
ATOM 3673 C CA . ALA B 1 217 ? -4.574 -45 -7.574 1 97.44 217 ALA B CA 1
ATOM 3674 C C . ALA B 1 217 ? -3.107 -44.625 -7.691 1 97.44 217 ALA B C 1
ATOM 3676 O O . ALA B 1 217 ? -2.564 -43.938 -6.805 1 97.44 217 ALA B O 1
ATOM 3677 N N . ALA B 1 218 ? -2.496 -45 -8.766 1 96.69 218 ALA B N 1
ATOM 3678 C CA . ALA B 1 218 ? -1.069 -44.75 -8.945 1 96.69 218 ALA B CA 1
ATOM 3679 C C . ALA B 1 218 ? -0.82 -43.281 -9.344 1 96.69 218 ALA B C 1
ATOM 3681 O O . ALA B 1 218 ? 0.311 -42.812 -9.273 1 96.69 218 ALA B O 1
ATOM 3682 N N . THR B 1 219 ? -1.863 -42.594 -9.727 1 98 219 THR B N 1
ATOM 3683 C CA . THR B 1 219 ? -1.737 -41.219 -10.258 1 98 219 THR B CA 1
ATOM 3684 C C . THR B 1 219 ? -1.657 -40.219 -9.125 1 98 219 THR B C 1
ATOM 3686 O O . THR B 1 219 ? -2.412 -40.281 -8.156 1 98 219 THR B O 1
ATOM 3689 N N . HIS B 1 220 ? -0.68 -39.281 -9.18 1 98.38 220 HIS B N 1
ATOM 3690 C CA . HIS B 1 220 ? -0.667 -38.062 -8.359 1 98.38 220 HIS B CA 1
ATOM 3691 C C . HIS B 1 220 ? -1.604 -37.031 -8.93 1 98.38 220 HIS B C 1
ATOM 3693 O O . HIS B 1 220 ? -1.528 -36.688 -10.117 1 98.38 220 HIS B O 1
ATOM 3699 N N . VAL B 1 221 ? -2.533 -36.562 -8.094 1 98.62 221 VAL B N 1
ATOM 3700 C CA . VAL B 1 221 ? -3.523 -35.594 -8.57 1 98.62 221 VAL B CA 1
ATOM 3701 C C . VAL B 1 221 ? -3.34 -34.281 -7.844 1 98.62 221 VAL B C 1
ATOM 3703 O O . VAL B 1 221 ? -3.326 -34.219 -6.609 1 98.62 221 VAL B O 1
ATOM 3706 N N . ALA B 1 222 ? -3.17 -33.219 -8.633 1 98.38 222 ALA B N 1
ATOM 3707 C CA . ALA B 1 222 ? -2.938 -31.875 -8.078 1 98.38 222 ALA B CA 1
ATOM 3708 C C . ALA B 1 222 ? -3.986 -30.891 -8.57 1 98.38 222 ALA B C 1
ATOM 3710 O O . ALA B 1 222 ? -4.504 -31.016 -9.68 1 98.38 222 ALA B O 1
ATOM 3711 N N . ASP B 1 223 ? -4.25 -29.953 -7.727 1 97.56 223 ASP B N 1
ATOM 3712 C CA . ASP B 1 223 ? -5.227 -28.922 -8.047 1 97.56 223 ASP B CA 1
ATOM 3713 C C . ASP B 1 223 ? -4.703 -27.531 -7.664 1 97.56 223 ASP B C 1
ATOM 3715 O O . ASP B 1 223 ? -4.211 -27.328 -6.555 1 97.56 223 ASP B O 1
ATOM 3719 N N . VAL B 1 224 ? -4.883 -26.531 -8.609 1 93.5 224 VAL B N 1
ATOM 3720 C CA . VAL B 1 224 ? -4.359 -25.203 -8.328 1 93.5 224 VAL B CA 1
ATOM 3721 C C . VAL B 1 224 ? -5.398 -24.391 -7.555 1 93.5 224 VAL B C 1
ATOM 3723 O O . VAL B 1 224 ? -5.082 -23.344 -6.992 1 93.5 224 VAL B O 1
ATOM 3726 N N . VAL B 1 225 ? -6.672 -24.828 -7.559 1 91.5 225 VAL B N 1
ATOM 3727 C CA . VAL B 1 225 ? -7.742 -24.156 -6.828 1 91.5 225 VAL B CA 1
ATOM 3728 C C . VAL B 1 225 ? -7.457 -24.203 -5.328 1 91.5 225 VAL B C 1
ATOM 3730 O O . VAL B 1 225 ? -7.172 -25.281 -4.785 1 91.5 225 VAL B O 1
ATOM 3733 N N . THR B 1 226 ? -7.535 -23.094 -4.691 1 88.44 226 THR B N 1
ATOM 3734 C CA . THR B 1 226 ? -7.168 -23.016 -3.283 1 88.44 226 THR B CA 1
ATOM 3735 C C . THR B 1 226 ? -8.406 -23.078 -2.396 1 88.44 226 THR B C 1
ATOM 3737 O O . THR B 1 226 ? -8.32 -23.438 -1.224 1 88.44 226 THR B O 1
ATOM 3740 N N . THR B 1 227 ? -9.516 -22.547 -3.002 1 86.94 227 THR B N 1
ATOM 3741 C CA . THR B 1 227 ? -10.789 -22.578 -2.293 1 86.94 227 THR B CA 1
ATOM 3742 C C . THR B 1 227 ? -11.891 -23.141 -3.186 1 86.94 227 THR B C 1
ATOM 3744 O O . THR B 1 227 ? -12.219 -22.562 -4.219 1 86.94 227 THR B O 1
ATOM 3747 N N . PRO B 1 228 ? -12.43 -24.234 -2.717 1 92.25 228 PRO B N 1
ATOM 3748 C CA . PRO B 1 228 ? -12.211 -25 -1.485 1 92.25 228 PRO B CA 1
ATOM 3749 C C . PRO B 1 228 ? -10.867 -25.734 -1.478 1 92.25 228 PRO B C 1
ATOM 3751 O O . PRO B 1 228 ? -10.273 -25.953 -2.535 1 92.25 228 PRO B O 1
ATOM 3754 N N . ILE B 1 229 ? -10.453 -26.141 -0.311 1 93.31 229 ILE B N 1
ATOM 3755 C CA . ILE B 1 229 ? -9.18 -26.828 -0.165 1 93.31 229 ILE B CA 1
ATOM 3756 C C . ILE B 1 229 ? -9.266 -28.203 -0.842 1 93.31 229 ILE B C 1
ATOM 3758 O O . ILE B 1 229 ? -8.359 -28.594 -1.582 1 93.31 229 ILE B O 1
ATOM 3762 N N . ILE B 1 230 ? -10.367 -28.875 -0.48 1 97.12 230 ILE B N 1
ATOM 3763 C CA . ILE B 1 230 ? -10.633 -30.141 -1.149 1 97.12 230 ILE B CA 1
ATOM 3764 C C . ILE B 1 230 ? -11.664 -29.922 -2.254 1 97.12 230 ILE B C 1
ATOM 3766 O O . ILE B 1 230 ? -12.867 -29.891 -1.988 1 97.12 230 ILE B O 1
ATOM 3770 N N . THR B 1 231 ? -11.227 -29.844 -3.486 1 97.06 231 THR B N 1
ATOM 3771 C CA . THR B 1 231 ? -12.102 -29.688 -4.645 1 97.06 231 THR B CA 1
ATOM 3772 C C . THR B 1 231 ? -12.781 -31 -5 1 97.06 231 THR B C 1
ATOM 3774 O O . THR B 1 231 ? -12.359 -32.062 -4.543 1 97.06 231 THR B O 1
ATOM 3777 N N . PRO B 1 232 ? -13.797 -30.906 -5.836 1 97.94 232 PRO B N 1
ATOM 3778 C CA . PRO B 1 232 ? -14.43 -32.156 -6.285 1 97.94 232 PRO B CA 1
ATOM 3779 C C . PRO B 1 232 ? -13.445 -33.125 -6.941 1 97.94 232 PRO B C 1
ATOM 3781 O O . PRO B 1 232 ? -13.531 -34.312 -6.738 1 97.94 232 PRO B O 1
ATOM 3784 N N . LEU B 1 233 ? -12.516 -32.625 -7.688 1 98.5 233 LEU B N 1
ATOM 3785 C CA . LEU B 1 233 ? -11.5 -33.469 -8.312 1 98.5 233 LEU B CA 1
ATOM 3786 C C . LEU B 1 233 ? -10.664 -34.188 -7.254 1 98.5 233 LEU B C 1
ATOM 3788 O O . LEU B 1 233 ? -10.438 -35.375 -7.34 1 98.5 233 LEU B O 1
ATOM 3792 N N . LEU B 1 234 ? -10.188 -33.406 -6.305 1 98.44 234 LEU B N 1
ATOM 3793 C CA . LEU B 1 234 ? -9.336 -33.969 -5.266 1 98.44 234 LEU B CA 1
ATOM 3794 C C . LEU B 1 234 ? -10.102 -35 -4.422 1 98.44 234 LEU B C 1
ATOM 3796 O O . LEU B 1 234 ? -9.547 -36 -4.012 1 98.44 234 LEU B O 1
ATOM 3800 N N . ALA B 1 235 ? -11.344 -34.625 -4.098 1 98.31 235 ALA B N 1
ATOM 3801 C CA . ALA B 1 235 ? -12.188 -35.594 -3.371 1 98.31 235 ALA B CA 1
ATOM 3802 C C . ALA B 1 235 ? -12.32 -36.906 -4.141 1 98.31 235 ALA B C 1
ATOM 3804 O O . ALA B 1 235 ? -12.148 -37.969 -3.574 1 98.31 235 ALA B O 1
ATOM 3805 N N . PHE B 1 236 ? -12.656 -36.812 -5.379 1 98.12 236 PHE B N 1
ATOM 3806 C CA . PHE B 1 236 ? -12.805 -37.969 -6.254 1 98.12 236 PHE B CA 1
ATOM 3807 C C . PHE B 1 236 ? -11.523 -38.812 -6.277 1 98.12 236 PHE B C 1
ATOM 3809 O O . PHE B 1 236 ? -11.57 -40.031 -6.137 1 98.12 236 PHE B O 1
ATOM 3816 N N . ALA B 1 237 ? -10.391 -38.125 -6.496 1 98.31 237 ALA B N 1
ATOM 3817 C CA . ALA B 1 237 ? -9.094 -38.781 -6.555 1 98.31 237 ALA B CA 1
ATOM 3818 C C . ALA B 1 237 ? -8.766 -39.5 -5.234 1 98.31 237 ALA B C 1
ATOM 3820 O O . ALA B 1 237 ? -8.25 -40.594 -5.223 1 98.31 237 ALA B O 1
ATOM 3821 N N . GLY B 1 238 ? -9.008 -38.75 -4.172 1 97.69 238 GLY B N 1
ATOM 3822 C CA . GLY B 1 238 ? -8.789 -39.312 -2.855 1 97.69 238 GLY B CA 1
ATOM 3823 C C . GLY B 1 238 ? -9.555 -40.625 -2.635 1 97.69 238 GLY B C 1
ATOM 3824 O O . GLY B 1 238 ? -9.016 -41.594 -2.094 1 97.69 238 GLY B O 1
ATOM 3825 N N . GLU B 1 239 ? -10.797 -40.625 -3.006 1 97.44 239 GLU B N 1
ATOM 3826 C CA . GLU B 1 239 ? -11.648 -41.812 -2.867 1 97.44 239 GLU B CA 1
ATOM 3827 C C . GLU B 1 239 ? -11.078 -43 -3.656 1 97.44 239 GLU B C 1
ATOM 3829 O O . GLU B 1 239 ? -11.305 -44.156 -3.299 1 97.44 239 GLU B O 1
ATOM 3834 N N . ARG B 1 240 ? -10.359 -42.75 -4.625 1 96.56 240 ARG B N 1
ATOM 3835 C CA . ARG B 1 240 ? -9.781 -43.781 -5.484 1 96.56 240 ARG B CA 1
ATOM 3836 C C . ARG B 1 240 ? -8.406 -44.219 -4.984 1 96.56 240 ARG B C 1
ATOM 3838 O O . ARG B 1 240 ? -7.766 -45.094 -5.574 1 96.56 240 ARG B O 1
ATOM 3845 N N . GLY B 1 241 ? -7.918 -43.5 -3.936 1 97.25 241 GLY B N 1
ATOM 3846 C CA . GLY B 1 241 ? -6.652 -43.875 -3.326 1 97.25 241 GLY B CA 1
ATOM 3847 C C . GLY B 1 241 ? -5.469 -43.125 -3.893 1 97.25 241 GLY B C 1
ATOM 3848 O O . GLY B 1 241 ? -4.316 -43.438 -3.609 1 97.25 241 GLY B O 1
ATOM 3849 N N . CYS B 1 242 ? -5.703 -42.125 -4.715 1 97.75 242 CYS B N 1
ATOM 3850 C CA . CYS B 1 242 ? -4.633 -41.344 -5.301 1 97.75 242 CYS B CA 1
ATOM 3851 C C . CYS B 1 242 ? -3.99 -40.438 -4.25 1 97.75 242 CYS B C 1
ATOM 3853 O O . CYS B 1 242 ? -4.656 -40 -3.312 1 97.75 242 CYS B O 1
ATOM 3855 N N . ARG B 1 243 ? -2.711 -40.188 -4.406 1 97.38 243 ARG B N 1
ATOM 3856 C CA . ARG B 1 243 ? -2.088 -39.062 -3.701 1 97.38 243 ARG B CA 1
ATOM 3857 C C . ARG B 1 243 ? -2.564 -37.719 -4.266 1 97.38 243 ARG B C 1
ATOM 3859 O O . ARG B 1 243 ? -2.693 -37.562 -5.484 1 97.38 243 ARG B O 1
ATOM 3866 N N . THR B 1 244 ? -2.863 -36.812 -3.328 1 97.94 244 THR B N 1
ATOM 3867 C CA . THR B 1 244 ? -3.42 -35.562 -3.785 1 97.94 244 THR B CA 1
ATOM 3868 C C . THR B 1 244 ? -2.574 -34.375 -3.289 1 97.94 244 THR B C 1
ATOM 3870 O O . THR B 1 244 ? -1.944 -34.469 -2.232 1 97.94 244 THR B O 1
ATOM 3873 N N . GLN B 1 245 ? -2.463 -33.375 -4.113 1 97.69 245 GLN B N 1
ATOM 3874 C CA . GLN B 1 245 ? -1.818 -32.125 -3.805 1 97.69 245 GLN B CA 1
ATOM 3875 C C . GLN B 1 245 ? -2.805 -30.953 -3.922 1 97.69 245 GLN B C 1
ATOM 3877 O O . GLN B 1 245 ? -3.377 -30.719 -4.988 1 97.69 245 GLN B O 1
ATOM 3882 N N . THR B 1 246 ? -2.916 -30.188 -2.846 1 96.69 246 THR B N 1
ATOM 3883 C CA . THR B 1 246 ? -3.936 -29.141 -2.797 1 96.69 246 THR B CA 1
ATOM 3884 C C . THR B 1 246 ? -3.375 -27.812 -3.301 1 96.69 246 THR B C 1
ATOM 3886 O O . THR B 1 246 ? -2.158 -27.641 -3.369 1 96.69 246 THR B O 1
ATOM 3889 N N . GLY B 1 247 ? -4.273 -26.969 -3.627 1 93.56 247 GLY B N 1
ATOM 3890 C CA . GLY B 1 247 ? -3.904 -25.625 -4.031 1 93.56 247 GLY B CA 1
ATOM 3891 C C . GLY B 1 247 ? -3.129 -24.875 -2.967 1 93.56 247 GLY B C 1
ATOM 3892 O O . GLY B 1 247 ? -2.088 -24.281 -3.254 1 93.56 247 GLY B O 1
ATOM 3893 N N . PRO B 1 248 ? -3.584 -24.906 -1.755 1 91.12 248 PRO B N 1
ATOM 3894 C CA . PRO B 1 248 ? -2.859 -24.234 -0.673 1 91.12 248 PRO B CA 1
ATOM 3895 C C . PRO B 1 248 ? -1.439 -24.766 -0.494 1 91.12 248 PRO B C 1
ATOM 3897 O O . PRO B 1 248 ? -0.529 -24 -0.159 1 91.12 248 PRO B O 1
ATOM 3900 N N . GLU B 1 249 ? -1.246 -25.984 -0.726 1 93.12 249 GLU B N 1
ATOM 3901 C CA . GLU B 1 249 ? 0.101 -26.547 -0.654 1 93.12 249 GLU B CA 1
ATOM 3902 C C . GLU B 1 249 ? 1.009 -25.938 -1.719 1 93.12 249 GLU B C 1
ATOM 3904 O O . GLU B 1 249 ? 2.184 -25.672 -1.461 1 93.12 249 GLU B O 1
ATOM 3909 N N . LEU B 1 250 ? 0.437 -25.75 -2.867 1 91.38 250 LEU B N 1
ATOM 3910 C CA . LEU B 1 250 ? 1.184 -25.094 -3.939 1 91.38 250 LEU B CA 1
ATOM 3911 C C . LEU B 1 250 ? 1.574 -23.688 -3.543 1 91.38 250 LEU B C 1
ATOM 3913 O O . LEU B 1 250 ? 2.734 -23.281 -3.691 1 91.38 250 LEU B O 1
ATOM 3917 N N . ALA B 1 251 ? 0.637 -23 -3.051 1 88.19 251 ALA B N 1
ATOM 3918 C CA . ALA B 1 251 ? 0.856 -21.609 -2.645 1 88.19 251 ALA B CA 1
ATOM 3919 C C . ALA B 1 251 ? 1.922 -21.516 -1.556 1 88.19 251 ALA B C 1
ATOM 3921 O O . ALA B 1 251 ? 2.807 -20.656 -1.612 1 88.19 251 ALA B O 1
ATOM 3922 N N . MET B 1 252 ? 1.906 -22.359 -0.634 1 90.5 252 MET B N 1
ATOM 3923 C CA . MET B 1 252 ? 2.824 -22.359 0.501 1 90.5 252 MET B CA 1
ATOM 3924 C C . MET B 1 252 ? 4.234 -22.734 0.065 1 90.5 252 MET B C 1
ATOM 3926 O O . MET B 1 252 ? 5.215 -22.203 0.583 1 90.5 252 MET B O 1
ATOM 3930 N N . ALA B 1 253 ? 4.305 -23.594 -0.847 1 92.06 253 ALA B N 1
ATOM 3931 C CA . ALA B 1 253 ? 5.594 -24.125 -1.281 1 92.06 253 ALA B CA 1
ATOM 3932 C C . ALA B 1 253 ? 6.441 -23.031 -1.932 1 92.06 253 ALA B C 1
ATOM 3934 O O . ALA B 1 253 ? 7.672 -23.062 -1.85 1 92.06 253 ALA B O 1
ATOM 3935 N N . GLN B 1 254 ? 5.797 -22.109 -2.516 1 92.88 254 GLN B N 1
ATOM 3936 C CA . GLN B 1 254 ? 6.562 -21.094 -3.238 1 92.88 254 GLN B CA 1
ATOM 3937 C C . GLN B 1 254 ? 6.742 -19.844 -2.398 1 92.88 254 GLN B C 1
ATOM 3939 O O . GLN B 1 254 ? 7.383 -18.875 -2.836 1 92.88 254 GLN B O 1
ATOM 3944 N N . MET B 1 255 ? 6.188 -19.766 -1.284 1 92.69 255 MET B N 1
ATOM 3945 C CA . MET B 1 255 ? 6.125 -18.531 -0.506 1 92.69 255 MET B CA 1
ATOM 3946 C C . MET B 1 255 ? 7.523 -17.984 -0.237 1 92.69 255 MET B C 1
ATOM 3948 O O . MET B 1 255 ? 7.789 -16.797 -0.486 1 92.69 255 MET B O 1
ATOM 3952 N N . GLU B 1 256 ? 8.398 -18.844 0.277 1 92.5 256 GLU B N 1
ATOM 3953 C CA . GLU B 1 256 ? 9.75 -18.391 0.611 1 92.5 256 GLU B CA 1
ATOM 3954 C C . GLU B 1 256 ? 10.5 -17.922 -0.632 1 92.5 256 GLU B C 1
ATOM 3956 O O . GLU B 1 256 ? 11.18 -16.891 -0.599 1 92.5 256 GLU B O 1
ATOM 3961 N N . LEU B 1 257 ? 10.352 -18.672 -1.696 1 94.06 257 LEU B N 1
ATOM 3962 C CA . LEU B 1 257 ? 11 -18.312 -2.951 1 94.06 257 LEU B CA 1
ATOM 3963 C C . LEU B 1 257 ? 10.5 -16.969 -3.467 1 94.06 257 LEU B C 1
ATOM 3965 O O . LEU B 1 257 ? 11.281 -16.141 -3.932 1 94.06 257 LEU B O 1
ATOM 3969 N N . MET B 1 258 ? 9.227 -16.828 -3.422 1 96.75 258 MET B N 1
ATOM 3970 C CA . MET B 1 258 ? 8.633 -15.562 -3.857 1 96.75 258 MET B CA 1
ATOM 3971 C C . MET B 1 258 ? 9.141 -14.406 -3.012 1 96.75 258 MET B C 1
ATOM 3973 O O . MET B 1 258 ? 9.516 -13.359 -3.547 1 96.75 258 MET B O 1
ATOM 3977 N N . GLY B 1 259 ? 9.141 -14.594 -1.691 1 97.25 259 GLY B N 1
ATOM 3978 C CA . GLY B 1 259 ? 9.641 -13.578 -0.781 1 97.25 259 GLY B CA 1
ATOM 3979 C C . GLY B 1 259 ? 11.078 -13.195 -1.051 1 97.25 259 GLY B C 1
ATOM 3980 O O . GLY B 1 259 ? 11.438 -12.016 -0.99 1 97.25 259 GLY B O 1
ATOM 3981 N N . GLN B 1 260 ? 11.883 -14.188 -1.374 1 96.5 260 GLN B N 1
ATOM 3982 C CA . GLN B 1 260 ? 13.281 -13.938 -1.689 1 96.5 260 GLN B CA 1
ATOM 3983 C C . GLN B 1 260 ? 13.43 -13.172 -3 1 96.5 260 GLN B C 1
ATOM 3985 O O . GLN B 1 260 ? 14.203 -12.219 -3.086 1 96.5 260 GLN B O 1
ATOM 3990 N N . PHE B 1 261 ? 12.711 -13.594 -3.959 1 97.44 261 PHE B N 1
ATOM 3991 C CA . PHE B 1 261 ? 12.805 -12.953 -5.262 1 97.44 261 PHE B CA 1
ATOM 3992 C C . PHE B 1 261 ? 12.469 -11.469 -5.16 1 97.44 261 PHE B C 1
ATOM 3994 O O . PHE B 1 261 ? 13.172 -10.625 -5.719 1 97.44 261 PHE B O 1
ATOM 4001 N N . ILE B 1 262 ? 11.453 -11.102 -4.41 1 97.19 262 ILE B N 1
ATOM 4002 C CA . ILE B 1 262 ? 10.977 -9.719 -4.398 1 97.19 262 ILE B CA 1
ATOM 4003 C C . ILE B 1 262 ? 11.719 -8.93 -3.326 1 97.19 262 ILE B C 1
ATOM 4005 O O . ILE B 1 262 ? 11.414 -7.762 -3.084 1 97.19 262 ILE B O 1
ATOM 4009 N N . GLY B 1 263 ? 12.586 -9.531 -2.613 1 95.62 263 GLY B N 1
ATOM 4010 C CA . GLY B 1 263 ? 13.438 -8.844 -1.655 1 95.62 263 GLY B CA 1
ATOM 4011 C C . GLY B 1 263 ? 12.812 -8.719 -0.281 1 95.62 263 GLY B C 1
ATOM 4012 O O . GLY B 1 263 ? 13.281 -7.938 0.551 1 95.62 263 GLY B O 1
ATOM 4013 N N . ALA B 1 264 ? 11.734 -9.406 -0.058 1 94.69 264 ALA B N 1
ATOM 4014 C CA . ALA B 1 264 ? 11.047 -9.359 1.23 1 94.69 264 ALA B CA 1
ATOM 4015 C C . ALA B 1 264 ? 11.703 -10.297 2.236 1 94.69 264 ALA B C 1
ATOM 4017 O O . ALA B 1 264 ? 11.562 -10.117 3.447 1 94.69 264 ALA B O 1
ATOM 4018 N N . LEU B 1 265 ? 12.32 -11.344 1.761 1 93.75 265 LEU B N 1
ATOM 4019 C CA . LEU B 1 265 ? 13.031 -12.305 2.594 1 93.75 265 LEU B CA 1
ATOM 4020 C C . LEU B 1 265 ? 14.492 -12.406 2.176 1 93.75 265 LEU B C 1
ATOM 4022 O O . LEU B 1 265 ? 14.82 -12.242 0.999 1 93.75 265 LEU B O 1
ATOM 4026 N N . ALA B 1 266 ? 15.375 -12.633 3.111 1 86.5 266 ALA B N 1
ATOM 4027 C CA . ALA B 1 266 ? 16.797 -12.844 2.812 1 86.5 266 ALA B CA 1
ATOM 4028 C C . ALA B 1 266 ? 17 -14.164 2.084 1 86.5 266 ALA B C 1
ATOM 4030 O O . ALA B 1 266 ? 16.281 -15.141 2.32 1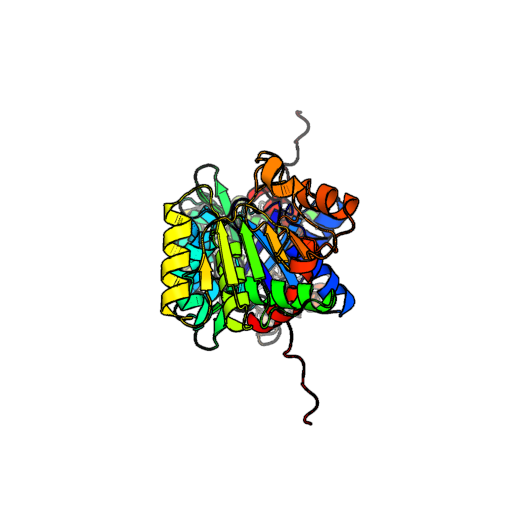 86.5 266 ALA B O 1
ATOM 4031 N N . PRO B 1 267 ? 18.031 -14.047 1.111 1 79.5 267 PRO B N 1
ATOM 4032 C CA . PRO B 1 267 ? 18.312 -15.32 0.444 1 79.5 267 PRO B CA 1
ATOM 4033 C C . PRO B 1 267 ? 18.781 -16.406 1.415 1 79.5 267 PRO B C 1
ATOM 4035 O O . PRO B 1 267 ? 19.391 -16.094 2.441 1 79.5 267 PRO B O 1
ATOM 4038 N N . THR B 1 268 ? 18.312 -17.578 1.386 1 65.81 268 THR B N 1
ATOM 4039 C CA . THR B 1 268 ? 18.781 -18.688 2.211 1 65.81 268 THR B CA 1
ATOM 4040 C C . THR B 1 268 ? 20.25 -18.969 1.962 1 65.81 268 THR B C 1
ATOM 4042 O O . THR B 1 268 ? 20.719 -18.938 0.818 1 65.81 268 THR B O 1
ATOM 4045 N N . HIS B 1 269 ? 21.266 -18.562 2.873 1 53.75 269 HIS B N 1
ATOM 4046 C CA . HIS B 1 269 ? 22.672 -18.938 2.77 1 53.75 269 HIS B CA 1
ATOM 4047 C C . HIS B 1 269 ? 22.828 -20.406 2.432 1 53.75 269 HIS B C 1
ATOM 4049 O O . HIS B 1 269 ? 22.328 -21.281 3.148 1 53.75 269 HIS B O 1
ATOM 4055 N N . GLU B 1 270 ? 22.812 -20.922 1.371 1 37.22 270 GLU B N 1
ATOM 4056 C CA . GLU B 1 270 ? 23.438 -22.234 1.206 1 37.22 270 GLU B CA 1
ATOM 4057 C C . GLU B 1 270 ? 24.797 -22.281 1.914 1 37.22 270 GLU B C 1
ATOM 4059 O O . GLU B 1 270 ? 25.609 -21.359 1.779 1 37.22 270 GLU B O 1
ATOM 4064 N N . ALA B 1 271 ? 24.984 -23.094 3.098 1 34.75 271 ALA B N 1
ATOM 4065 C CA . ALA B 1 271 ? 26.281 -23.547 3.621 1 34.75 271 ALA B CA 1
ATOM 4066 C C . ALA B 1 271 ? 27.219 -23.938 2.49 1 34.75 271 ALA B C 1
ATOM 4068 O O . ALA B 1 271 ? 26.797 -24.594 1.528 1 34.75 271 ALA B O 1
ATOM 4069 N N . THR B 1 272 ? 28.047 -22.844 2.068 1 32.25 272 THR B N 1
ATOM 4070 C CA . THR B 1 272 ? 29.172 -23.375 1.307 1 32.25 272 THR B CA 1
ATOM 4071 C C . THR B 1 272 ? 29.328 -24.875 1.537 1 32.25 272 THR B C 1
ATOM 4073 O O . THR B 1 272 ? 29.484 -25.328 2.676 1 32.25 272 THR B O 1
ATOM 4076 N N . PRO B 1 273 ? 29.281 -25.531 0.411 1 29.34 273 PRO B N 1
ATOM 4077 C CA . PRO B 1 273 ? 29.781 -26.891 0.668 1 29.34 273 PRO B CA 1
ATOM 4078 C C . PRO B 1 273 ? 31.094 -26.891 1.461 1 29.34 273 PRO B C 1
ATOM 4080 O O . PRO B 1 273 ? 31.875 -25.938 1.377 1 29.34 273 PRO B O 1
#

InterPro domains:
  IPR013708 Shikimate dehydrogenase substrate binding, N-terminal [PF08501] (11-94)
  IPR022893 Shikimate dehydrogenase family [PTHR21089] (6-267)
  IPR036291 NAD(P)-binding domain superfamily [SSF51735] (108-254)
  IPR046346 Aminoacid dehydrogenase-like, N-terminal domain superfamily [SSF53223] (2-105)